Protein AF-0000000080392780 (afdb_homodimer)

Sequence (544 aa):
MRAQSQSKMAVPMITRRLRTIKLSVHTLQISYSAATSAPMARTRTRLEVSKARKGTLALIGCGKMGFAMGINFLKAGYPLMVYDKYNNENTRRLEAEGASIVKDIRILGSQAQIIVTMLPNDEVLEIVSQDIVPTLSPGALHISCSTVAPSTSRALASVHAAKAVGYVGAPVFARPEGVEEKQAFFVMGGTDVRAMKAAKPVLLATGSDVFEFSRRDAGAGNVVKLCGNFLIASAIESIGEALALAENQGLNRVKVMSMLSDTIFDCLIYKGMRAQSQSKMAVPMITRRLRTIKLSVHTLQISYSAATSAPMARTRTRLEVSKARKGTLALIGCGKMGFAMGINFLKAGYPLMVYDKYNNENTRRLEAEGASIVKDIRILGSQAQIIVTMLPNDEVLEIVSQDIVPTLSPGALHISCSTVAPSTSRALASVHAAKAVGYVGAPVFARPEGVEEKQAFFVMGGTDVRAMKAAKPVLLATGSDVFEFSRRDAGAGNVVKLCGNFLIASAIESIGEALALAENQGLNRVKVMSMLSDTIFDCLIYKG

Organism: NCBI:txid72520

Secondary structure (DSSP, 8-state):
---------S--GGGTT------------------------------------PPPEEEE--SHHHHHHHHHHHHTT--EEEE-SS-HHHHHHHHHTT-EE-S-GGGHHHH-SEEEE--SSHHHHHHHHHHHGGGPPTT-EEEE-S---HHHHHHHHHHHHTTT-EEEE--EE--HHHHHTT-EEEEEEES-HHHHHHHHHHHHTTEEEEEEEESS-TTHHHHHHHHHHHHHHHHHHHHHHHHHHHHHTT--HHHHHHHHHHTTT-SHHHH-/---------S--GGGS-------------------------------------PPPEEEE--SHHHHHHHHHHHHTT--EEEE-SS-HHHHHHHHHHT-EE-S-GGGHHHH-SEEEE--SSHHHHHHHHHHHGGGPPTT-EEEE-S---HHHHHHHHHHHHTTT-EEEE--EE--HHHHHTT-EEEEEEES-HHHHHHHHHHHHTTEEEEEEEESS-TTHHHHHHHHHHHHHHHHHHHHHHHHHHHHHTT--HHHHHHHHHTTTT-SHHHH-

Structure (mmCIF, N/CA/C/O backbone):
data_AF-0000000080392780-model_v1
#
loop_
_entity.id
_entity.type
_entity.pdbx_description
1 polymer '3-hydroxyisobutyrate dehydrogenase'
#
loop_
_atom_site.group_PDB
_atom_site.id
_atom_site.type_symbol
_atom_site.label_atom_id
_atom_site.label_alt_id
_atom_site.label_comp_id
_atom_site.label_asym_id
_atom_site.label_entity_id
_atom_site.label_seq_id
_atom_site.pdbx_PDB_ins_code
_atom_site.Cartn_x
_atom_site.Cartn_y
_atom_site.Cartn_z
_atom_site.occupancy
_atom_site.B_iso_or_equiv
_atom_site.auth_seq_id
_atom_site.auth_comp_id
_atom_site.auth_asym_id
_atom_site.auth_atom_id
_atom_site.pdbx_PDB_model_num
ATOM 1 N N . MET A 1 1 ? 7.469 46.156 -27.438 1 21.66 1 MET A N 1
ATOM 2 C CA . MET A 1 1 ? 6.156 45.75 -26.938 1 21.66 1 MET A CA 1
ATOM 3 C C . MET A 1 1 ? 6.207 44.375 -26.328 1 21.66 1 MET A C 1
ATOM 5 O O . MET A 1 1 ? 7.094 43.562 -26.656 1 21.66 1 MET A O 1
ATOM 9 N N . ARG A 1 2 ? 4.965 43.812 -25.484 1 20.64 2 ARG A N 1
ATOM 10 C CA . ARG A 1 2 ? 4.445 43.219 -24.234 1 20.64 2 ARG A CA 1
ATOM 11 C C . ARG A 1 2 ? 4.266 41.719 -24.359 1 20.64 2 ARG A C 1
ATOM 13 O O . ARG A 1 2 ? 3.176 41.25 -24.672 1 20.64 2 ARG A O 1
ATOM 20 N N . ALA A 1 3 ? 5.02 40.938 -25.047 1 25.05 3 ALA A N 1
ATOM 21 C CA . ALA A 1 3 ? 4.547 39.594 -25.375 1 25.05 3 ALA A CA 1
ATOM 22 C C . ALA A 1 3 ? 4.438 38.719 -24.125 1 25.05 3 ALA A C 1
ATOM 24 O O . ALA A 1 3 ? 5.219 37.781 -23.938 1 25.05 3 ALA A O 1
ATOM 25 N N . GLN A 1 4 ? 4.148 39.344 -22.797 1 23.66 4 GLN A N 1
ATOM 26 C CA . GLN A 1 4 ? 4.371 38.688 -21.516 1 23.66 4 GLN A CA 1
ATOM 27 C C . GLN A 1 4 ? 3.375 37.562 -21.312 1 23.66 4 GLN A C 1
ATOM 29 O O . GLN A 1 4 ? 3.299 36.969 -20.219 1 23.66 4 GLN A O 1
ATOM 34 N N . SER A 1 5 ? 2.355 37.219 -22.281 1 23.55 5 SER A N 1
ATOM 35 C CA . SER A 1 5 ? 1.05 36.781 -21.781 1 23.55 5 SER A CA 1
ATOM 36 C C . SER A 1 5 ? 1.135 35.438 -21.078 1 23.55 5 SER A C 1
ATOM 38 O O . SER A 1 5 ? 0.646 35.281 -19.953 1 23.55 5 SER A O 1
ATOM 40 N N . GLN A 1 6 ? 1.027 34.125 -21.703 1 23.61 6 GLN A N 1
ATOM 41 C CA . GLN A 1 6 ? -0.083 33.188 -21.641 1 23.61 6 GLN A CA 1
ATOM 42 C C . GLN A 1 6 ? 0.228 32.031 -20.688 1 23.61 6 GLN A C 1
ATOM 44 O O . GLN A 1 6 ? 0.519 30.922 -21.125 1 23.61 6 GLN A O 1
ATOM 49 N N . SER A 1 7 ? 1.157 32.094 -19.625 1 24.34 7 SER A N 1
ATOM 50 C CA . SER A 1 7 ? 1.558 30.828 -19.062 1 24.34 7 SER A CA 1
ATOM 51 C C . SER A 1 7 ? 0.437 30.219 -18.219 1 24.34 7 SER A C 1
ATOM 53 O O . SER A 1 7 ? 0.574 30.078 -17 1 24.34 7 SER A O 1
ATOM 55 N N . LYS A 1 8 ? -1.017 30.453 -18.453 1 30.45 8 LYS A N 1
ATOM 56 C CA . LYS A 1 8 ? -2.072 30.078 -17.516 1 30.45 8 LYS A CA 1
ATOM 57 C C . LYS A 1 8 ? -2.256 28.562 -17.469 1 30.45 8 LYS A C 1
ATOM 59 O O . LYS A 1 8 ? -3.215 28.031 -18.031 1 30.45 8 LYS A O 1
ATOM 64 N N . MET A 1 9 ? -1.305 27.719 -17.75 1 22.44 9 MET A N 1
ATOM 65 C CA . MET A 1 9 ? -1.826 26.391 -18.062 1 22.44 9 MET A CA 1
ATOM 66 C C . MET A 1 9 ? -2.65 25.844 -16.891 1 22.44 9 MET A C 1
ATOM 68 O O . MET A 1 9 ? -2.564 26.359 -15.773 1 22.44 9 MET A O 1
ATOM 72 N N . ALA A 1 10 ? -2.795 24.328 -16.672 1 25.05 10 ALA A N 1
ATOM 73 C CA . ALA A 1 10 ? -3.684 23.172 -16.578 1 25.05 10 ALA A CA 1
ATOM 74 C C . ALA A 1 10 ? -3.92 22.781 -15.125 1 25.05 10 ALA A C 1
ATOM 76 O O . ALA A 1 10 ? -4.32 21.656 -14.844 1 25.05 10 ALA A O 1
ATOM 77 N N . VAL A 1 11 ? -3.701 23.609 -14.07 1 27.03 11 VAL A N 1
ATOM 78 C CA . VAL A 1 11 ? -3.68 22.922 -12.789 1 27.03 11 VAL A CA 1
ATOM 79 C C . VAL A 1 11 ? -5.105 22.609 -12.344 1 27.03 11 VAL A C 1
ATOM 81 O O . VAL A 1 11 ? -5.355 22.359 -11.164 1 27.03 11 VAL A O 1
ATOM 84 N N . PRO A 1 12 ? -6.223 22.812 -13.258 1 26.86 12 PRO A N 1
ATOM 85 C CA . PRO A 1 12 ? -7.504 23 -12.57 1 26.86 12 PRO A CA 1
ATOM 86 C C . PRO A 1 12 ? -7.973 21.75 -11.844 1 26.86 12 PRO A C 1
ATOM 88 O O . PRO A 1 12 ? -8.539 21.844 -10.75 1 26.86 12 PRO A O 1
ATOM 91 N N . MET A 1 13 ? -8.156 20.562 -12.562 1 25.91 13 MET A N 1
ATOM 92 C CA . MET A 1 13 ? -9.406 19.812 -12.484 1 25.91 13 MET A CA 1
ATOM 93 C C . MET A 1 13 ? -9.422 18.906 -11.266 1 25.91 13 MET A C 1
ATOM 95 O O . MET A 1 13 ? -10.391 18.188 -11.031 1 25.91 13 MET A O 1
ATOM 99 N N . ILE A 1 14 ? -8.344 18.594 -10.547 1 25.83 14 ILE A N 1
ATOM 100 C CA . ILE A 1 14 ? -8.352 17.359 -9.773 1 25.83 14 ILE A CA 1
ATOM 101 C C . ILE A 1 14 ? -9.172 17.562 -8.5 1 25.83 14 ILE A C 1
ATOM 103 O O . ILE A 1 14 ? -9.344 16.625 -7.715 1 25.83 14 ILE A O 1
ATOM 107 N N . THR A 1 15 ? -9.711 18.797 -8.195 1 27.28 15 THR A N 1
ATOM 108 C CA . THR A 1 15 ? -10.148 18.984 -6.816 1 27.28 15 THR A CA 1
ATOM 109 C C . THR A 1 15 ? -11.531 18.375 -6.602 1 27.28 15 THR A C 1
ATOM 111 O O . THR A 1 15 ? -12.039 18.359 -5.48 1 27.28 15 THR A O 1
ATOM 114 N N . ARG A 1 16 ? -12.367 18.109 -7.637 1 25.31 16 ARG A N 1
ATOM 115 C CA . ARG A 1 16 ? -13.773 18.047 -7.246 1 25.31 16 ARG A CA 1
ATOM 116 C C . ARG A 1 16 ? -14.078 16.781 -6.461 1 25.31 16 ARG A C 1
ATOM 118 O O . ARG A 1 16 ? -14.883 16.797 -5.523 1 25.31 16 ARG A O 1
ATOM 125 N N . ARG A 1 17 ? -13.898 15.531 -7.035 1 26.72 17 ARG A N 1
ATOM 126 C CA . ARG A 1 17 ? -14.828 14.445 -6.75 1 26.72 17 ARG A CA 1
ATOM 127 C C . ARG A 1 17 ? -14.492 13.758 -5.43 1 26.72 17 ARG A C 1
ATOM 129 O O . ARG A 1 17 ? -14.633 12.547 -5.297 1 26.72 17 ARG A O 1
ATOM 136 N N . LEU A 1 18 ? -13.508 14.242 -4.66 1 24.94 18 LEU A N 1
ATOM 137 C CA . LEU A 1 18 ? -13.211 13.281 -3.602 1 24.94 18 LEU A CA 1
ATOM 138 C C . LEU A 1 18 ? -14.312 13.273 -2.549 1 24.94 18 LEU A C 1
ATOM 140 O O . LEU A 1 18 ? -14.328 14.117 -1.652 1 24.94 18 LEU A O 1
ATOM 144 N N . ARG A 1 19 ? -15.641 13.047 -2.998 1 25.39 19 ARG A N 1
ATOM 145 C CA . ARG A 1 19 ? -16.703 12.938 -2.008 1 25.39 19 ARG A CA 1
ATOM 146 C C . ARG A 1 19 ? -16.375 11.867 -0.971 1 25.39 19 ARG A C 1
ATOM 148 O O . ARG A 1 19 ? -15.688 10.891 -1.273 1 25.39 19 ARG A O 1
ATOM 155 N N . THR A 1 20 ? -16.75 12.078 0.308 1 27.27 20 THR A N 1
ATOM 156 C CA . THR A 1 20 ? -16.625 11.469 1.629 1 27.27 20 THR A CA 1
ATOM 157 C C . THR A 1 20 ? -17.281 10.094 1.652 1 27.27 20 THR A C 1
ATOM 159 O O . THR A 1 20 ? -18.5 9.969 1.488 1 27.27 20 THR A O 1
ATOM 162 N N . ILE A 1 21 ? -16.734 9.008 1.111 1 22.47 21 ILE A N 1
ATOM 163 C CA . ILE A 1 21 ? -17.281 7.66 1.229 1 22.47 21 ILE A CA 1
ATOM 164 C C . ILE A 1 21 ? -17.359 7.258 2.701 1 22.47 21 ILE A C 1
ATOM 166 O O . ILE A 1 21 ? -16.344 7.223 3.393 1 22.47 21 ILE A O 1
ATOM 170 N N . LYS A 1 22 ? -18.578 7.387 3.346 1 26.33 22 LYS A N 1
ATOM 171 C CA . LYS A 1 22 ? -18.906 6.91 4.684 1 26.33 22 LYS A CA 1
ATOM 172 C C . LYS A 1 22 ? -18.812 5.387 4.766 1 26.33 22 LYS A C 1
ATOM 174 O O . LYS A 1 22 ? -19.609 4.676 4.152 1 26.33 22 LYS A O 1
ATOM 179 N N . LEU A 1 23 ? -17.609 4.715 4.938 1 23.02 23 LEU A N 1
ATOM 180 C CA . LEU A 1 23 ? -17.5 3.275 5.148 1 23.02 23 LEU A CA 1
ATOM 181 C C . LEU A 1 23 ? -18.016 2.891 6.531 1 23.02 23 LEU A C 1
ATOM 183 O O . LEU A 1 23 ? -17.5 3.361 7.547 1 23.02 23 LEU A O 1
ATOM 187 N N . SER A 1 24 ? -19.25 2.598 6.688 1 25.84 24 SER A N 1
ATOM 188 C CA . SER A 1 24 ? -19.875 2.059 7.891 1 25.84 24 SER A CA 1
ATOM 189 C C . SER A 1 24 ? -19.297 0.695 8.25 1 25.84 24 SER A C 1
ATOM 191 O O . SER A 1 24 ? -19.453 -0.272 7.504 1 25.84 24 SER A O 1
ATOM 193 N N . VAL A 1 25 ? -18.188 0.567 8.883 1 24.42 25 VAL A N 1
ATOM 194 C CA . VAL A 1 25 ? -17.578 -0.689 9.312 1 24.42 25 VAL A CA 1
ATOM 195 C C . VAL A 1 25 ? -18.375 -1.274 10.477 1 24.42 25 VAL A C 1
ATOM 197 O O . VAL A 1 25 ? -18.484 -0.654 11.539 1 24.42 25 VAL A O 1
ATOM 200 N N . HIS A 1 26 ? -19.406 -2.104 10.25 1 26.58 26 HIS A N 1
ATOM 201 C CA . HIS A 1 26 ? -20.109 -2.887 11.266 1 26.58 26 HIS A CA 1
ATOM 202 C C . HIS A 1 26 ? -19.172 -3.869 11.953 1 26.58 26 HIS A C 1
ATOM 204 O O . HIS A 1 26 ? -18.469 -4.637 11.281 1 26.58 26 HIS A O 1
ATOM 210 N N . THR A 1 27 ? -18.703 -3.65 13.141 1 26.12 27 THR A N 1
ATOM 211 C CA . THR A 1 27 ? -17.844 -4.414 14.047 1 26.12 27 THR A CA 1
ATOM 212 C C . THR A 1 27 ? -18.516 -5.727 14.445 1 26.12 27 THR A C 1
ATOM 214 O O . THR A 1 27 ? -19.594 -5.727 15.047 1 26.12 27 THR A O 1
ATOM 217 N N . LEU A 1 28 ? -18.422 -6.828 13.688 1 24.73 28 LEU A N 1
ATOM 218 C CA . LEU A 1 28 ? -18.891 -8.156 14.062 1 24.73 28 LEU A CA 1
ATOM 219 C C . LEU A 1 28 ? -18.156 -8.648 15.305 1 24.73 28 LEU A C 1
ATOM 221 O O . LEU A 1 28 ? -16.922 -8.68 15.336 1 24.73 28 LEU A O 1
ATOM 225 N N . GLN A 1 29 ? -18.734 -8.586 16.453 1 26.73 29 GLN A N 1
ATOM 226 C CA . GLN A 1 29 ? -18.312 -9.062 17.766 1 26.73 29 GLN A CA 1
ATOM 227 C C . GLN A 1 29 ? -18.203 -10.586 17.781 1 26.73 29 GLN A C 1
ATOM 229 O O . GLN A 1 29 ? -19.219 -11.281 17.688 1 26.73 29 GLN A O 1
ATOM 234 N N . ILE A 1 30 ? -17.172 -11.234 17.219 1 25.12 30 ILE A N 1
ATOM 235 C CA . ILE A 1 30 ? -17.016 -12.68 17.266 1 25.12 30 ILE A CA 1
ATOM 236 C C . ILE A 1 30 ? -16.625 -13.102 18.688 1 25.12 30 ILE A C 1
ATOM 238 O O . ILE A 1 30 ? -15.648 -12.594 19.25 1 25.12 30 ILE A O 1
ATOM 242 N N . SER A 1 31 ? -17.531 -13.625 19.469 1 28.08 31 SER A N 1
ATOM 243 C CA . SER A 1 31 ? -17.391 -14.18 20.812 1 28.08 31 SER A CA 1
ATOM 244 C C . SER A 1 31 ? -16.484 -15.406 20.812 1 28.08 31 SER A C 1
ATOM 246 O O . SER A 1 31 ? -16.766 -16.391 20.141 1 28.08 31 SER A O 1
ATOM 248 N N . TYR A 1 32 ? -15.188 -15.273 21.016 1 24.53 32 TYR A N 1
ATOM 249 C CA . TYR A 1 32 ? -14.219 -16.359 21.109 1 24.53 32 TYR A CA 1
ATOM 250 C C . TYR A 1 32 ? -14.398 -17.141 22.406 1 24.53 32 TYR A C 1
ATOM 252 O O . TYR A 1 32 ? -14.312 -16.562 23.5 1 24.53 32 TYR A O 1
ATOM 260 N N . SER A 1 33 ? -15.328 -18.062 22.453 1 28.53 33 SER A N 1
ATOM 261 C CA . SER A 1 33 ? -15.383 -18.953 23.609 1 28.53 33 SER A CA 1
ATOM 262 C C . SER A 1 33 ? -14.078 -19.719 23.781 1 28.53 33 SER A C 1
ATOM 264 O O . SER A 1 33 ? -13.578 -20.328 22.828 1 28.53 33 SER A O 1
ATOM 266 N N . ALA A 1 34 ? -13.312 -19.344 24.75 1 27.94 34 ALA A N 1
ATOM 267 C CA . ALA A 1 34 ? -12.039 -19.922 25.172 1 27.94 34 ALA A CA 1
ATOM 268 C C . ALA A 1 34 ? -12.211 -21.391 25.547 1 27.94 34 ALA A C 1
ATOM 270 O O . ALA A 1 34 ? -12.812 -21.719 26.578 1 27.94 34 ALA A O 1
ATOM 271 N N . ALA A 1 35 ? -12.539 -22.25 24.594 1 27.44 35 ALA A N 1
ATOM 272 C CA . ALA A 1 35 ? -12.539 -23.656 24.953 1 27.44 35 ALA A CA 1
ATOM 273 C C . ALA A 1 35 ? -11.18 -24.078 25.516 1 27.44 35 ALA A C 1
ATOM 275 O O . ALA A 1 35 ? -10.141 -23.812 24.906 1 27.44 35 ALA A O 1
ATOM 276 N N . THR A 1 36 ? -11.031 -24.281 26.781 1 30.83 36 THR A N 1
ATOM 277 C CA . THR A 1 36 ? -9.938 -24.766 27.625 1 30.83 36 THR A CA 1
ATOM 278 C C . THR A 1 36 ? -9.523 -26.172 27.188 1 30.83 36 THR A C 1
ATOM 280 O O . THR A 1 36 ? -10.227 -27.156 27.484 1 30.83 36 THR A O 1
ATOM 283 N N . SER A 1 37 ? -9.266 -26.438 25.906 1 31.23 37 SER A N 1
ATOM 284 C CA . SER A 1 37 ? -8.945 -27.828 25.656 1 31.23 37 SER A CA 1
ATOM 285 C C . SER A 1 37 ? -7.672 -28.25 26.391 1 31.23 37 SER A C 1
ATOM 287 O O . SER A 1 37 ? -6.742 -27.453 26.531 1 31.23 37 SER A O 1
ATOM 289 N N . ALA A 1 38 ? -7.82 -29.25 27.266 1 35.47 38 ALA A N 1
ATOM 290 C CA . ALA A 1 38 ? -6.836 -29.953 28.078 1 35.47 38 ALA A CA 1
ATOM 291 C C . ALA A 1 38 ? -5.641 -30.391 27.234 1 35.47 38 ALA A C 1
ATOM 293 O O . ALA A 1 38 ? -5.801 -30.75 26.062 1 35.47 38 ALA A O 1
ATOM 294 N N . PRO A 1 39 ? -4.402 -30 27.672 1 31.94 39 PRO A N 1
ATOM 295 C CA . PRO A 1 39 ? -3.182 -30.312 26.922 1 31.94 39 PRO A CA 1
ATOM 296 C C . PRO A 1 39 ? -3.027 -31.812 26.656 1 31.94 39 PRO A C 1
ATOM 298 O O . PRO A 1 39 ? -3.092 -32.625 27.594 1 31.94 39 PRO A O 1
ATOM 301 N N . MET A 1 40 ? -3.678 -32.344 25.625 1 31.48 40 MET A N 1
ATOM 302 C CA . MET A 1 40 ? -3.457 -33.75 25.312 1 31.48 40 MET A CA 1
ATOM 303 C C . MET A 1 40 ? -1.968 -34.062 25.281 1 31.48 40 MET A C 1
ATOM 305 O O . MET A 1 40 ? -1.17 -33.312 24.75 1 31.48 40 MET A O 1
ATOM 309 N N . ALA A 1 41 ? -1.484 -35.031 26.125 1 35.22 41 ALA A N 1
ATOM 310 C CA . ALA A 1 41 ? -0.146 -35.594 26.219 1 35.22 41 ALA A CA 1
ATOM 311 C C . ALA A 1 41 ? 0.399 -35.938 24.844 1 35.22 41 ALA A C 1
ATOM 313 O O . ALA A 1 41 ? -0.245 -36.656 24.062 1 35.22 41 ALA A O 1
ATOM 314 N N . ARG A 1 42 ? 1.217 -35.062 24.297 1 32.06 42 ARG A N 1
ATOM 315 C CA . ARG A 1 42 ? 1.83 -35.281 23 1 32.06 42 ARG A CA 1
ATOM 316 C C . ARG A 1 42 ? 2.674 -36.562 23.016 1 32.06 42 ARG A C 1
ATOM 318 O O . ARG A 1 42 ? 3.727 -36.594 23.656 1 32.06 42 ARG A O 1
ATOM 325 N N . THR A 1 43 ? 2.018 -37.688 23.297 1 31.48 43 THR A N 1
ATOM 326 C CA . THR A 1 43 ? 2.824 -38.875 22.969 1 31.48 43 THR A CA 1
ATOM 327 C C . THR A 1 43 ? 3.57 -38.688 21.656 1 31.48 43 THR A C 1
ATOM 329 O O . THR A 1 43 ? 2.949 -38.5 20.609 1 31.48 43 THR A O 1
ATOM 332 N N . ARG A 1 44 ? 4.773 -38.281 21.875 1 34.12 44 ARG A N 1
ATOM 333 C CA . ARG A 1 44 ? 5.672 -38.188 20.719 1 34.12 44 ARG A CA 1
ATOM 334 C C . ARG A 1 44 ? 5.723 -39.531 19.969 1 34.12 44 ARG A C 1
ATOM 336 O O . ARG A 1 44 ? 6.434 -40.438 20.391 1 34.12 44 ARG A O 1
ATOM 343 N N . THR A 1 45 ? 4.633 -40.125 19.75 1 30.83 45 THR A N 1
ATOM 344 C CA . THR A 1 45 ? 4.82 -41.219 18.797 1 30.83 45 THR A CA 1
ATOM 345 C C . THR A 1 45 ? 5.664 -40.75 17.609 1 30.83 45 THR A C 1
ATOM 347 O O . THR A 1 45 ? 5.32 -39.781 16.938 1 30.83 45 THR A O 1
ATOM 350 N N . ARG A 1 46 ? 6.949 -41 17.781 1 33.88 46 ARG A N 1
ATOM 351 C CA . ARG A 1 46 ? 7.734 -40.906 16.562 1 33.88 46 ARG A CA 1
ATOM 352 C C . ARG A 1 46 ? 7.031 -41.594 15.406 1 33.88 46 ARG A C 1
ATOM 354 O O . ARG A 1 46 ? 6.965 -42.844 15.367 1 33.88 46 ARG A O 1
ATOM 361 N N . LEU A 1 47 ? 5.844 -41.188 15.195 1 33.88 47 LEU A N 1
ATOM 362 C CA . LEU A 1 47 ? 5.371 -41.688 13.914 1 33.88 47 LEU A CA 1
ATOM 363 C C . LEU A 1 47 ? 6.48 -41.656 12.867 1 33.88 47 LEU A C 1
ATOM 365 O O . LEU A 1 47 ? 7.008 -40.562 12.562 1 33.88 47 LEU A O 1
ATOM 369 N N . GLU A 1 48 ? 7.324 -42.688 12.945 1 34.94 48 GLU A N 1
ATOM 370 C CA . GLU A 1 48 ? 8.055 -42.875 11.695 1 34.94 48 GLU A CA 1
ATOM 371 C C . GLU A 1 48 ? 7.195 -42.531 10.484 1 34.94 48 GLU A C 1
ATOM 373 O O . GLU A 1 48 ? 6.246 -43.25 10.156 1 34.94 48 GLU A O 1
ATOM 378 N N . VAL A 1 49 ? 6.68 -41.344 10.5 1 36.78 49 VAL A N 1
ATOM 379 C CA . VAL A 1 49 ? 6.02 -40.906 9.273 1 36.78 49 VAL A CA 1
ATOM 380 C C . VAL A 1 49 ? 6.758 -41.469 8.055 1 36.78 49 VAL A C 1
ATOM 382 O O . VAL A 1 49 ? 7.93 -41.156 7.844 1 36.78 49 VAL A O 1
ATOM 385 N N . SER A 1 50 ? 6.82 -42.844 7.789 1 34.59 50 SER A N 1
ATOM 386 C CA . SER A 1 50 ? 7.223 -43.281 6.453 1 34.59 50 SER A CA 1
ATOM 387 C C . SER A 1 50 ? 7.148 -42.125 5.457 1 34.59 50 SER A C 1
ATOM 389 O O . SER A 1 50 ? 6.09 -41.5 5.281 1 34.59 50 SER A O 1
ATOM 391 N N . LYS A 1 51 ? 7.992 -41.312 5.461 1 43.69 51 LYS A N 1
ATOM 392 C CA . LYS A 1 51 ? 8.094 -40.25 4.457 1 43.69 51 LYS A CA 1
ATOM 393 C C . LYS A 1 51 ? 7.594 -40.719 3.098 1 43.69 51 LYS A C 1
ATOM 395 O O . LYS A 1 51 ? 8.305 -41.469 2.395 1 43.69 51 LYS A O 1
ATOM 400 N N . ALA A 1 52 ? 6.406 -41.281 2.977 1 48.78 52 ALA A N 1
ATOM 401 C CA . ALA A 1 52 ? 5.832 -41.656 1.689 1 48.78 52 ALA A CA 1
ATOM 402 C C . ALA A 1 52 ? 6.551 -40.969 0.54 1 48.78 52 ALA A C 1
ATOM 404 O O . ALA A 1 52 ? 6.82 -39.75 0.609 1 48.78 52 ALA A O 1
ATOM 405 N N . ARG A 1 53 ? 7.297 -41.719 -0.247 1 58.94 53 ARG A N 1
ATOM 406 C CA . ARG A 1 53 ? 8.07 -41.25 -1.393 1 58.94 53 ARG A CA 1
ATOM 407 C C . ARG A 1 53 ? 7.25 -40.312 -2.25 1 58.94 53 ARG A C 1
ATOM 409 O O . ARG A 1 53 ? 6.129 -40.625 -2.65 1 58.94 53 ARG A O 1
ATOM 416 N N . LYS A 1 54 ? 7.656 -38.969 -2.162 1 76.38 54 LYS A N 1
ATOM 417 C CA . LYS A 1 54 ? 6.984 -38 -3.012 1 76.38 54 LYS A CA 1
ATOM 418 C C . LYS A 1 54 ? 7.082 -38.375 -4.484 1 76.38 54 LYS A C 1
ATOM 420 O O . LYS A 1 54 ? 8.047 -39.031 -4.898 1 76.38 54 LYS A O 1
ATOM 425 N N . GLY A 1 55 ? 6.043 -38.25 -5.191 1 87.31 55 GLY A N 1
ATOM 426 C CA . GLY A 1 55 ? 6.051 -38.5 -6.621 1 87.31 55 GLY A CA 1
ATOM 427 C C . GLY A 1 55 ? 7.047 -37.656 -7.379 1 87.31 55 GLY A C 1
ATOM 428 O O . GLY A 1 55 ? 7.508 -36.625 -6.867 1 87.31 55 GLY A O 1
ATOM 429 N N . THR A 1 56 ? 7.426 -38.156 -8.523 1 95.69 56 THR A N 1
ATOM 430 C CA . THR A 1 56 ? 8.328 -37.406 -9.383 1 95.69 56 THR A CA 1
ATOM 431 C C . THR A 1 56 ? 7.66 -36.125 -9.891 1 95.69 56 THR A C 1
ATOM 433 O O . THR A 1 56 ? 6.512 -36.156 -10.336 1 95.69 56 THR A O 1
ATOM 436 N N . LEU A 1 57 ? 8.391 -35 -9.719 1 98.06 57 LEU A N 1
ATOM 437 C CA . LEU A 1 57 ? 7.93 -33.688 -10.133 1 98.06 57 LEU A CA 1
ATOM 438 C C . LEU A 1 57 ? 8.719 -33.188 -11.336 1 98.06 57 LEU A C 1
ATOM 440 O O . LEU A 1 57 ? 9.945 -33.312 -11.367 1 98.06 57 LEU A O 1
ATOM 444 N N . ALA A 1 58 ? 8.031 -32.781 -12.352 1 98.25 58 ALA A N 1
ATOM 445 C CA . ALA A 1 58 ? 8.68 -32.125 -13.492 1 98.25 58 ALA A CA 1
ATOM 446 C C . ALA A 1 58 ? 8.438 -30.609 -13.461 1 98.25 58 ALA A C 1
ATOM 448 O O . ALA A 1 58 ? 7.297 -30.156 -13.336 1 98.25 58 ALA A O 1
ATOM 449 N N . LEU A 1 59 ? 9.5 -29.875 -13.547 1 98.5 59 LEU A N 1
ATOM 450 C CA . LEU A 1 59 ? 9.445 -28.422 -13.648 1 98.5 59 LEU A CA 1
ATOM 451 C C . LEU A 1 59 ? 9.797 -27.953 -15.062 1 98.5 59 LEU A C 1
ATOM 453 O O . LEU A 1 59 ? 10.898 -28.219 -15.547 1 98.5 59 LEU A O 1
ATOM 457 N N . ILE A 1 60 ? 8.797 -27.344 -15.641 1 98.12 60 ILE A N 1
ATOM 458 C CA . ILE A 1 60 ? 9.008 -26.812 -16.984 1 98.12 60 ILE A CA 1
ATOM 459 C C . ILE A 1 60 ? 9.07 -25.297 -16.938 1 98.12 60 ILE A C 1
ATOM 461 O O . ILE A 1 60 ? 8.078 -24.625 -16.625 1 98.12 60 ILE A O 1
ATOM 465 N N . GLY A 1 61 ? 10.148 -24.734 -17.344 1 98.06 61 GLY A N 1
ATOM 466 C CA . GLY A 1 61 ? 10.477 -23.344 -17.156 1 98.06 61 GLY A CA 1
ATOM 467 C C . GLY A 1 61 ? 11.43 -23.094 -16 1 98.06 61 GLY A C 1
ATOM 468 O O . GLY A 1 61 ? 11.055 -23.234 -14.828 1 98.06 61 GLY A O 1
ATOM 469 N N . CYS A 1 62 ? 12.672 -22.75 -16.375 1 98.19 62 CYS A N 1
ATOM 470 C CA . CYS A 1 62 ? 13.711 -22.609 -15.359 1 98.19 62 CYS A CA 1
ATOM 471 C C . CYS A 1 62 ? 14.352 -21.219 -15.43 1 98.19 62 CYS A C 1
ATOM 473 O O . CYS A 1 62 ? 15.57 -21.094 -15.367 1 98.19 62 CYS A O 1
ATOM 475 N N . GLY A 1 63 ? 13.469 -20.219 -15.672 1 97.44 63 GLY A N 1
ATOM 476 C CA . GLY A 1 63 ? 13.953 -18.859 -15.508 1 97.44 63 GLY A CA 1
ATOM 477 C C . GLY A 1 63 ? 14.289 -18.516 -14.062 1 97.44 63 GLY A C 1
ATOM 478 O O . GLY A 1 63 ? 14.586 -19.391 -13.266 1 97.44 63 GLY A O 1
ATOM 479 N N . LYS A 1 64 ? 14.242 -17.25 -13.719 1 96.81 64 LYS A N 1
ATOM 480 C CA . LYS A 1 64 ? 14.57 -16.828 -12.359 1 96.81 64 LYS A CA 1
ATOM 481 C C . LYS A 1 64 ? 13.602 -17.453 -11.352 1 96.81 64 LYS A C 1
ATOM 483 O O . LYS A 1 64 ? 14.031 -18.016 -10.336 1 96.81 64 LYS A O 1
ATOM 488 N N . MET A 1 65 ? 12.344 -17.359 -11.727 1 97.81 65 MET A N 1
ATOM 489 C CA . MET A 1 65 ? 11.312 -17.906 -10.844 1 97.81 65 MET A CA 1
ATOM 490 C C . MET A 1 65 ? 11.398 -19.438 -10.789 1 97.81 65 MET A C 1
ATOM 492 O O . MET A 1 65 ? 11.406 -20.016 -9.703 1 97.81 65 MET A O 1
ATOM 496 N N . GLY A 1 66 ? 11.477 -20.062 -11.984 1 98.31 66 GLY A N 1
ATOM 497 C CA . GLY A 1 66 ? 11.547 -21.516 -12.039 1 98.31 66 GLY A CA 1
ATOM 498 C C . GLY A 1 66 ? 12.766 -22.078 -11.336 1 98.31 66 GLY A C 1
ATOM 499 O O . GLY A 1 66 ? 12.688 -23.125 -10.688 1 98.31 66 GLY A O 1
ATOM 500 N N . PHE A 1 67 ? 13.867 -21.375 -11.477 1 98.31 67 PHE A N 1
ATOM 501 C CA . PHE A 1 67 ? 15.094 -21.812 -10.82 1 98.31 67 PHE A CA 1
ATOM 502 C C . PHE A 1 67 ? 14.922 -21.828 -9.305 1 98.31 67 PHE A C 1
ATOM 504 O O . PHE A 1 67 ? 15.25 -22.828 -8.656 1 98.31 67 PHE A O 1
ATOM 511 N N . ALA A 1 68 ? 14.375 -20.734 -8.727 1 98.62 68 ALA A N 1
ATOM 512 C CA . ALA A 1 68 ? 14.141 -20.641 -7.289 1 98.62 68 ALA A CA 1
ATOM 513 C C . ALA A 1 68 ? 13.188 -21.734 -6.812 1 98.62 68 ALA A C 1
ATOM 515 O O . ALA A 1 68 ? 13.414 -22.359 -5.77 1 98.62 68 ALA A O 1
ATOM 516 N N . MET A 1 69 ? 12.211 -22.031 -7.621 1 98.69 69 MET A N 1
ATOM 517 C CA . MET A 1 69 ? 11.273 -23.109 -7.297 1 98.69 69 MET A CA 1
ATOM 518 C C . MET A 1 69 ? 11.969 -24.469 -7.285 1 98.69 69 MET A C 1
ATOM 520 O O . MET A 1 69 ? 11.766 -25.266 -6.367 1 98.69 69 MET A O 1
ATOM 524 N N . GLY A 1 70 ? 12.766 -24.703 -8.297 1 98.56 70 GLY A N 1
ATOM 525 C CA . GLY A 1 70 ? 13.477 -25.969 -8.414 1 98.56 70 GLY A CA 1
ATOM 526 C C . GLY A 1 70 ? 14.344 -26.281 -7.207 1 98.56 70 GLY A C 1
ATOM 527 O O . GLY A 1 70 ? 14.328 -27.406 -6.695 1 98.56 70 GLY A O 1
ATOM 528 N N . ILE A 1 71 ? 15.055 -25.25 -6.762 1 98.5 71 ILE A N 1
ATOM 529 C CA . ILE A 1 71 ? 15.906 -25.391 -5.59 1 98.5 71 ILE A CA 1
ATOM 530 C C . ILE A 1 71 ? 15.07 -25.812 -4.391 1 98.5 71 ILE A C 1
ATOM 532 O O . ILE A 1 71 ? 15.43 -26.75 -3.668 1 98.5 71 ILE A O 1
ATOM 536 N N . ASN A 1 72 ? 13.938 -25.188 -4.23 1 98.69 72 ASN A N 1
ATOM 537 C CA . ASN A 1 72 ? 13.078 -25.469 -3.084 1 98.69 72 ASN A CA 1
ATOM 538 C C . ASN A 1 72 ? 12.414 -26.844 -3.207 1 98.69 72 ASN A C 1
ATOM 540 O O . ASN A 1 72 ? 12.195 -27.516 -2.201 1 98.69 72 ASN A O 1
ATOM 544 N N . PHE A 1 73 ? 12.094 -27.266 -4.438 1 98.5 73 PHE A N 1
ATOM 545 C CA . PHE A 1 73 ? 11.547 -28.609 -4.633 1 98.5 73 PHE A CA 1
ATOM 546 C C . PHE A 1 73 ? 12.555 -29.672 -4.23 1 98.5 73 PHE A C 1
ATOM 548 O O . PHE A 1 73 ? 12.203 -30.641 -3.564 1 98.5 73 PHE A O 1
ATOM 555 N N . LEU A 1 74 ? 13.789 -29.469 -4.598 1 98.31 74 LEU A N 1
ATOM 556 C CA . LEU A 1 74 ? 14.852 -30.391 -4.223 1 98.31 74 LEU A CA 1
ATOM 557 C C . LEU A 1 74 ? 15.016 -30.453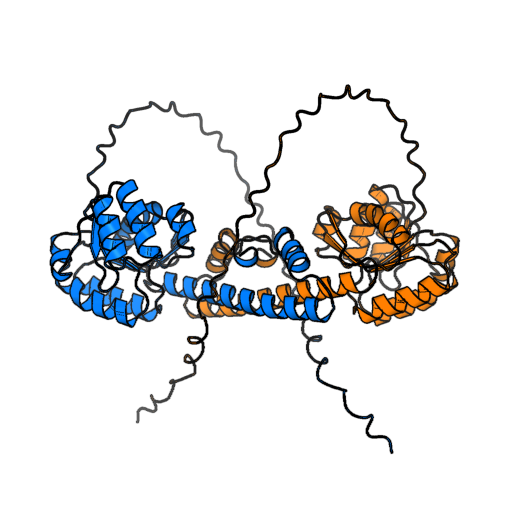 -2.709 1 98.31 74 LEU A C 1
ATOM 559 O O . LEU A 1 74 ? 15.078 -31.531 -2.127 1 98.31 74 LEU A O 1
ATOM 563 N N . LYS A 1 75 ? 15.008 -29.281 -2.107 1 97.88 75 LYS A N 1
ATOM 564 C CA . LYS A 1 75 ? 15.141 -29.219 -0.655 1 97.88 75 LYS A CA 1
ATOM 565 C C . LYS A 1 75 ? 13.977 -29.922 0.038 1 97.88 75 LYS A C 1
ATOM 567 O O . LYS A 1 75 ? 14.141 -30.484 1.116 1 97.88 75 LYS A O 1
ATOM 572 N N . ALA A 1 76 ? 12.836 -29.875 -0.6 1 97.81 76 ALA A N 1
ATOM 573 C CA . ALA A 1 76 ? 11.641 -30.469 -0.025 1 97.81 76 ALA A CA 1
ATOM 574 C C . ALA A 1 76 ? 11.617 -31.984 -0.252 1 97.81 76 ALA A C 1
ATOM 576 O O . ALA A 1 76 ? 10.711 -32.688 0.22 1 97.81 76 ALA A O 1
ATOM 577 N N . GLY A 1 77 ? 12.547 -32.5 -1.066 1 97.44 77 GLY A N 1
ATOM 578 C CA . GLY A 1 77 ? 12.711 -33.938 -1.195 1 97.44 77 GLY A CA 1
ATOM 579 C C . GLY A 1 77 ? 12.047 -34.5 -2.432 1 97.44 77 GLY A C 1
ATOM 580 O O . GLY A 1 77 ? 11.891 -35.719 -2.555 1 97.44 77 GLY A O 1
ATOM 581 N N . TYR A 1 78 ? 11.656 -33.719 -3.383 1 97.81 78 TYR A N 1
ATOM 582 C CA . TYR A 1 78 ? 11.047 -34.219 -4.609 1 97.81 78 TYR A CA 1
ATOM 583 C C . TYR A 1 78 ? 12.109 -34.75 -5.57 1 97.81 78 TYR A C 1
ATOM 585 O O . TYR A 1 78 ? 13.109 -34.062 -5.824 1 97.81 78 TYR A O 1
ATOM 593 N N . PRO A 1 79 ? 11.891 -35.969 -6.035 1 97.94 79 PRO A N 1
ATOM 594 C CA . PRO A 1 79 ? 12.609 -36.281 -7.273 1 97.94 79 PRO A CA 1
ATOM 595 C C . PRO A 1 79 ? 12.227 -35.344 -8.414 1 97.94 79 PRO A C 1
ATOM 597 O O . PRO A 1 79 ? 11.062 -35.281 -8.82 1 97.94 79 PRO A O 1
ATOM 600 N N . LEU A 1 80 ? 13.234 -34.562 -8.922 1 98.12 80 LEU A N 1
ATOM 601 C CA . LEU A 1 80 ? 12.898 -33.438 -9.773 1 98.12 80 LEU A CA 1
ATOM 602 C C . LEU A 1 80 ? 13.477 -33.625 -11.172 1 98.12 80 LEU A C 1
ATOM 604 O O . LEU A 1 80 ? 14.672 -33.875 -11.328 1 98.12 80 LEU A O 1
ATOM 608 N N . MET A 1 81 ? 12.586 -33.531 -12.125 1 98 81 MET A N 1
ATOM 609 C CA . MET A 1 81 ? 12.969 -33.375 -13.523 1 98 81 MET A CA 1
ATOM 610 C C . MET A 1 81 ? 12.781 -31.938 -14 1 98 81 MET A C 1
ATOM 612 O O . MET A 1 81 ? 11.805 -31.281 -13.633 1 98 81 MET A O 1
ATOM 616 N N . VAL A 1 82 ? 13.766 -31.484 -14.859 1 98.12 82 VAL A N 1
ATOM 617 C CA . VAL A 1 82 ? 13.648 -30.094 -15.273 1 98.12 82 VAL A CA 1
ATOM 618 C C . VAL A 1 82 ? 13.805 -29.984 -16.797 1 98.12 82 VAL A C 1
ATOM 620 O O . VAL A 1 82 ? 14.531 -30.781 -17.406 1 98.12 82 VAL A O 1
ATOM 623 N N . TYR A 1 83 ? 13.039 -29.031 -17.312 1 97.25 83 TYR A N 1
ATOM 624 C CA . TYR A 1 83 ? 13.117 -28.703 -18.734 1 97.25 83 TYR A CA 1
ATOM 625 C C . TYR A 1 83 ? 12.977 -27.203 -18.953 1 97.25 83 TYR A C 1
ATOM 627 O O . TYR A 1 83 ? 12.109 -26.562 -18.359 1 97.25 83 TYR A O 1
ATOM 635 N N . ASP A 1 84 ? 13.797 -26.703 -19.781 1 96.81 84 ASP A N 1
ATOM 636 C CA . ASP A 1 84 ? 13.695 -25.344 -20.312 1 96.81 84 ASP A CA 1
ATOM 637 C C . ASP A 1 84 ? 14.25 -25.266 -21.734 1 96.81 84 ASP A C 1
ATOM 639 O O . ASP A 1 84 ? 15.383 -25.672 -21.984 1 96.81 84 ASP A O 1
ATOM 643 N N . LYS A 1 85 ? 13.469 -24.734 -22.578 1 92.31 85 LYS A N 1
ATOM 644 C CA . LYS A 1 85 ? 13.859 -24.703 -23.984 1 92.31 85 LYS A CA 1
ATOM 645 C C . LYS A 1 85 ? 15.047 -23.781 -24.203 1 92.31 85 LYS A C 1
ATOM 647 O O . LYS A 1 85 ? 15.883 -24.031 -25.078 1 92.31 85 LYS A O 1
ATOM 652 N N . TYR A 1 86 ? 15.172 -22.75 -23.391 1 90.62 86 TYR A N 1
ATOM 653 C CA . TYR A 1 86 ? 16.141 -21.703 -23.719 1 90.62 86 TYR A CA 1
ATOM 654 C C . TYR A 1 86 ? 17.172 -21.562 -22.609 1 90.62 86 TYR A C 1
ATOM 656 O O . TYR A 1 86 ? 18.297 -21.141 -22.859 1 90.62 86 TYR A O 1
ATOM 664 N N . ASN A 1 87 ? 16.844 -21.906 -21.406 1 88.69 87 ASN A N 1
ATOM 665 C CA . ASN A 1 87 ? 17.719 -21.594 -20.281 1 88.69 87 ASN A CA 1
ATOM 666 C C . ASN A 1 87 ? 18.547 -22.812 -19.875 1 88.69 87 ASN A C 1
ATOM 668 O O . ASN A 1 87 ? 18.281 -23.438 -18.844 1 88.69 87 ASN A O 1
ATOM 672 N N . ASN A 1 88 ? 19.609 -23.062 -20.469 1 90.19 88 ASN A N 1
ATOM 673 C CA . ASN A 1 88 ? 20.484 -24.188 -20.203 1 90.19 88 ASN A CA 1
ATOM 674 C C . ASN A 1 88 ? 21.312 -23.984 -18.938 1 90.19 88 ASN A C 1
ATOM 676 O O . ASN A 1 88 ? 21.609 -24.938 -18.219 1 90.19 88 ASN A O 1
ATOM 680 N N . GLU A 1 89 ? 21.516 -22.75 -18.703 1 96.81 89 GLU A N 1
ATOM 681 C CA . GLU A 1 89 ? 22.328 -22.469 -17.531 1 96.81 89 GLU A CA 1
ATOM 682 C C . GLU A 1 89 ? 21.609 -22.859 -16.234 1 96.81 89 GLU A C 1
ATOM 684 O O . GLU A 1 89 ? 22.172 -23.594 -15.414 1 96.81 89 GLU A O 1
ATOM 689 N N . ASN A 1 90 ? 20.406 -22.469 -16.078 1 97.69 90 ASN A N 1
ATOM 690 C CA . ASN A 1 90 ? 19.656 -22.75 -14.859 1 97.69 90 ASN A CA 1
ATOM 691 C C . ASN A 1 90 ? 19.344 -24.234 -14.734 1 97.69 90 ASN A C 1
ATOM 693 O O . ASN A 1 90 ? 19.328 -24.781 -13.633 1 97.69 90 ASN A O 1
ATOM 697 N N . THR A 1 91 ? 19.109 -24.922 -15.875 1 97.62 91 THR A N 1
ATOM 698 C CA . THR A 1 91 ? 18.859 -26.359 -15.805 1 97.62 91 THR A CA 1
ATOM 699 C C . THR A 1 91 ? 20.109 -27.094 -15.344 1 97.62 91 THR A C 1
ATOM 701 O O . THR A 1 91 ? 20.031 -28.031 -14.547 1 97.62 91 THR A O 1
ATOM 704 N N . ARG A 1 92 ? 21.25 -26.641 -15.766 1 97.88 92 ARG A N 1
ATOM 705 C CA . ARG A 1 92 ? 22.516 -27.25 -15.352 1 97.88 92 ARG A CA 1
ATOM 706 C C . ARG A 1 92 ? 22.781 -27.016 -13.867 1 97.88 92 ARG A C 1
ATOM 708 O O . ARG A 1 92 ? 23.266 -27.906 -13.164 1 97.88 92 ARG A O 1
ATOM 715 N N . ARG A 1 93 ? 22.5 -25.844 -13.461 1 98.31 93 ARG A N 1
ATOM 716 C CA . ARG A 1 93 ? 22.672 -25.531 -12.047 1 98.31 93 ARG A CA 1
ATOM 717 C C . ARG A 1 93 ? 21.766 -26.406 -11.18 1 98.31 93 ARG A C 1
ATOM 719 O O . ARG A 1 93 ? 22.172 -26.875 -10.117 1 98.31 93 ARG A O 1
ATOM 726 N N . LEU A 1 94 ? 20.578 -26.641 -11.672 1 98.62 94 LEU A N 1
ATOM 727 C CA . LEU A 1 94 ? 19.656 -27.516 -10.938 1 98.62 94 LEU A CA 1
ATOM 728 C C . LEU A 1 94 ? 20.141 -28.969 -10.969 1 98.62 94 LEU A C 1
ATOM 730 O O . LEU A 1 94 ? 19.969 -29.688 -9.992 1 98.62 94 LEU A O 1
ATOM 734 N N . GLU A 1 95 ? 20.688 -29.344 -12.055 1 98.31 95 GLU A N 1
ATOM 735 C CA . GLU A 1 95 ? 21.25 -30.688 -12.141 1 98.31 95 GLU A CA 1
ATOM 736 C C . GLU A 1 95 ? 22.359 -30.875 -11.109 1 98.31 95 GLU A C 1
ATOM 738 O O . GLU A 1 95 ? 22.438 -31.922 -10.461 1 98.31 95 GLU A O 1
ATOM 743 N N . ALA A 1 96 ? 23.141 -29.844 -10.992 1 98.38 96 ALA A N 1
ATOM 744 C CA . ALA A 1 96 ? 24.219 -29.891 -10.023 1 98.38 96 ALA A CA 1
ATOM 745 C C . ALA A 1 96 ? 23.688 -30.031 -8.602 1 98.38 96 ALA A C 1
ATOM 747 O O . ALA A 1 96 ? 24.375 -30.547 -7.715 1 98.38 96 ALA A O 1
ATOM 748 N N . GLU A 1 97 ? 22.453 -29.625 -8.414 1 98.19 97 GLU A N 1
ATOM 749 C CA . GLU A 1 97 ? 21.828 -29.688 -7.09 1 98.19 97 GLU A CA 1
ATOM 750 C C . GLU A 1 97 ? 21.047 -30.984 -6.902 1 98.19 97 GLU A C 1
ATOM 752 O O . GLU A 1 97 ? 20.516 -31.25 -5.824 1 98.19 97 GLU A O 1
ATOM 757 N N . GLY A 1 98 ? 20.875 -31.766 -8.039 1 98.38 98 GLY A N 1
ATOM 758 C CA . GLY A 1 98 ? 20.281 -33.094 -7.855 1 98.38 98 GLY A CA 1
ATOM 759 C C . GLY A 1 98 ? 19.125 -33.344 -8.805 1 98.38 98 GLY A C 1
ATOM 760 O O . GLY A 1 98 ? 18.562 -34.438 -8.805 1 98.38 98 GLY A O 1
ATOM 761 N N . ALA A 1 99 ? 18.797 -32.438 -9.656 1 98.44 99 ALA A N 1
ATOM 762 C CA . ALA A 1 99 ? 17.719 -32.625 -10.617 1 98.44 99 ALA A CA 1
ATOM 763 C C . ALA A 1 99 ? 18.203 -33.406 -11.836 1 98.44 99 ALA A C 1
ATOM 765 O O . ALA A 1 99 ? 19.406 -33.594 -12.023 1 98.44 99 ALA A O 1
ATOM 766 N N . SER A 1 100 ? 17.25 -33.906 -12.539 1 97.5 100 SER A N 1
ATOM 767 C CA . SER A 1 100 ? 17.531 -34.531 -13.82 1 97.5 100 SER A CA 1
ATOM 768 C C . SER A 1 100 ? 17.047 -33.688 -14.984 1 97.5 100 SER A C 1
ATOM 770 O O . SER A 1 100 ? 15.875 -33.312 -15.023 1 97.5 100 SER A O 1
ATOM 772 N N . ILE A 1 101 ? 17.906 -33.438 -15.953 1 97.25 101 ILE A N 1
ATOM 773 C CA . ILE A 1 101 ? 17.531 -32.656 -17.125 1 97.25 101 ILE A CA 1
ATOM 774 C C . ILE A 1 101 ? 16.812 -33.531 -18.125 1 97.25 101 ILE A C 1
ATOM 776 O O . ILE A 1 101 ? 17.25 -34.656 -18.422 1 97.25 101 ILE A O 1
ATOM 780 N N . VAL A 1 102 ? 15.734 -33 -18.562 1 94.38 102 VAL A N 1
ATOM 781 C CA . VAL A 1 102 ? 14.992 -33.656 -19.609 1 94.38 102 VAL A CA 1
ATOM 782 C C . VAL A 1 102 ? 15.242 -32.969 -20.953 1 94.38 102 VAL A C 1
ATOM 784 O O . VAL A 1 102 ? 15.086 -31.75 -21.062 1 94.38 102 VAL A O 1
ATOM 787 N N . LYS A 1 103 ? 15.531 -33.781 -21.984 1 90.06 103 LYS A N 1
ATOM 788 C CA . LYS A 1 103 ? 15.844 -33.188 -23.297 1 90.06 103 LYS A CA 1
ATOM 789 C C . LYS A 1 103 ? 14.617 -33.188 -24.188 1 90.06 103 LYS A C 1
ATOM 791 O O . LYS A 1 103 ? 14.484 -32.312 -25.062 1 90.06 103 LYS A O 1
ATOM 796 N N . ASP A 1 104 ? 13.773 -34.219 -23.922 1 91.25 104 ASP A N 1
ATOM 797 C CA . ASP A 1 104 ? 12.523 -34.344 -24.672 1 91.25 104 ASP A CA 1
ATOM 798 C C . ASP A 1 104 ? 11.32 -34.312 -23.75 1 91.25 104 ASP A C 1
ATOM 800 O O . ASP A 1 104 ? 11.109 -35.281 -22.984 1 91.25 104 ASP A O 1
ATOM 804 N N . ILE A 1 105 ? 10.461 -33.344 -23.859 1 90.94 105 ILE A N 1
ATOM 805 C CA . ILE A 1 105 ? 9.359 -33.125 -22.938 1 90.94 105 ILE A CA 1
ATOM 806 C C . ILE A 1 105 ? 8.352 -34.25 -23.031 1 90.94 105 ILE A C 1
ATOM 808 O O . ILE A 1 105 ? 7.559 -34.469 -22.109 1 90.94 105 ILE A O 1
ATOM 812 N N . ARG A 1 106 ? 8.359 -34.969 -24.125 1 87.88 106 ARG A N 1
ATOM 813 C CA . ARG A 1 106 ? 7.363 -36.031 -24.391 1 87.88 106 ARG A CA 1
ATOM 814 C C . ARG A 1 106 ? 7.555 -37.188 -23.438 1 87.88 106 ARG A C 1
ATOM 816 O O . ARG A 1 106 ? 6.66 -38.031 -23.297 1 87.88 106 ARG A O 1
ATOM 823 N N . ILE A 1 107 ? 8.711 -37.219 -22.781 1 88.38 107 ILE A N 1
ATOM 824 C CA . ILE A 1 107 ? 8.969 -38.375 -21.906 1 88.38 107 ILE A CA 1
ATOM 825 C C . ILE A 1 107 ? 8.391 -38.094 -20.516 1 88.38 107 ILE A C 1
ATOM 827 O O . ILE A 1 107 ? 8.336 -39 -19.672 1 88.38 107 ILE A O 1
ATOM 831 N N . LEU A 1 108 ? 7.875 -36.906 -20.266 1 87.19 108 LEU A N 1
ATOM 832 C CA . LEU A 1 108 ? 7.449 -36.5 -18.922 1 87.19 108 LEU A CA 1
ATOM 833 C C . LEU A 1 108 ? 6.184 -37.25 -18.516 1 87.19 108 LEU A C 1
ATOM 835 O O . LEU A 1 108 ? 5.992 -37.531 -17.328 1 87.19 108 LEU A O 1
ATOM 839 N N . GLY A 1 109 ? 5.398 -37.531 -19.469 1 83.88 109 GLY A N 1
ATOM 840 C CA . GLY A 1 109 ? 4.148 -38.188 -19.156 1 83.88 109 GLY A CA 1
ATOM 841 C C . GLY A 1 109 ? 4.344 -39.562 -18.516 1 83.88 109 GLY A C 1
ATOM 842 O O . GLY A 1 109 ? 3.543 -39.969 -17.672 1 83.88 109 GLY A O 1
ATOM 843 N N . SER A 1 110 ? 5.43 -40.219 -18.812 1 85.12 110 SER A N 1
ATOM 844 C CA . SER A 1 110 ? 5.68 -41.531 -18.281 1 85.12 110 SER A CA 1
ATOM 845 C C . SER A 1 110 ? 6.574 -41.5 -17.047 1 85.12 110 SER A C 1
ATOM 847 O O . SER A 1 110 ? 6.723 -42.5 -16.344 1 85.12 110 SER A O 1
ATOM 849 N N . GLN A 1 111 ? 6.973 -40.312 -16.766 1 91.5 111 GLN A N 1
ATOM 850 C CA . GLN A 1 111 ? 8.023 -40.281 -15.742 1 91.5 111 GLN A CA 1
ATOM 851 C C . GLN A 1 111 ? 7.613 -39.406 -14.555 1 91.5 111 GLN A C 1
ATOM 853 O O . GLN A 1 111 ? 8.164 -39.562 -13.461 1 91.5 111 GLN A O 1
ATOM 858 N N . ALA A 1 112 ? 6.738 -38.531 -14.789 1 94.38 112 ALA A N 1
ATOM 859 C CA . ALA A 1 112 ? 6.379 -37.594 -13.719 1 94.38 112 ALA A CA 1
ATOM 860 C C . ALA A 1 112 ? 4.895 -37.688 -13.391 1 94.38 112 ALA A C 1
ATOM 862 O O . ALA A 1 112 ? 4.059 -37.812 -14.289 1 94.38 112 ALA A O 1
ATOM 863 N N . GLN A 1 113 ? 4.555 -37.562 -12.156 1 94.94 113 GLN A N 1
ATOM 864 C CA . GLN A 1 113 ? 3.174 -37.594 -11.695 1 94.94 113 GLN A CA 1
ATOM 865 C C . GLN A 1 113 ? 2.633 -36.156 -11.547 1 94.94 113 GLN A C 1
ATOM 867 O O . GLN A 1 113 ? 1.421 -35.938 -11.617 1 94.94 113 GLN A O 1
ATOM 872 N N . ILE A 1 114 ? 3.58 -35.25 -11.305 1 97.56 114 ILE A N 1
ATOM 873 C CA . ILE A 1 114 ? 3.232 -33.844 -11.133 1 97.56 114 ILE A CA 1
ATOM 874 C C . ILE A 1 114 ? 4.059 -33 -12.094 1 97.56 114 ILE A C 1
ATOM 876 O O . ILE A 1 114 ? 5.277 -33.156 -12.188 1 97.56 114 ILE A O 1
ATOM 880 N N . ILE A 1 115 ? 3.371 -32.125 -12.812 1 98.06 115 ILE A N 1
ATOM 881 C CA . ILE A 1 115 ? 4.027 -31.172 -13.688 1 98.06 115 ILE A CA 1
ATOM 882 C C . ILE A 1 115 ? 3.758 -29.75 -13.188 1 98.06 115 ILE A C 1
ATOM 884 O O . ILE A 1 115 ? 2.607 -29.391 -12.93 1 98.06 115 ILE A O 1
ATOM 888 N N . VAL A 1 116 ? 4.809 -29 -13 1 98.69 116 VAL A N 1
ATOM 889 C CA . VAL A 1 116 ? 4.703 -27.578 -12.688 1 98.69 116 VAL A CA 1
ATOM 890 C C . VAL A 1 116 ? 5.25 -26.75 -13.844 1 98.69 116 VAL A C 1
ATOM 892 O O . VAL A 1 116 ? 6.355 -27 -14.328 1 98.69 116 VAL A O 1
ATOM 895 N N . THR A 1 117 ? 4.434 -25.844 -14.289 1 98.62 117 THR A N 1
ATOM 896 C CA . THR A 1 117 ? 4.906 -24.969 -15.352 1 98.62 117 THR A CA 1
ATOM 897 C C . THR A 1 117 ? 5.039 -23.531 -14.844 1 98.62 117 THR A C 1
ATOM 899 O O . THR A 1 117 ? 4.176 -23.047 -14.109 1 98.62 117 THR A O 1
ATOM 902 N N . MET A 1 118 ? 6.113 -22.875 -15.125 1 98.56 118 MET A N 1
ATOM 903 C CA . MET A 1 118 ? 6.418 -21.469 -14.922 1 98.56 118 MET A CA 1
ATOM 904 C C . MET A 1 118 ? 6.992 -20.844 -16.188 1 98.56 118 MET A C 1
ATOM 906 O O . MET A 1 118 ? 8.211 -20.781 -16.359 1 98.56 118 MET A O 1
ATOM 910 N N . LEU A 1 119 ? 6.051 -20.344 -17.031 1 98.38 119 LEU A N 1
ATOM 911 C CA . LEU A 1 119 ? 6.391 -19.953 -18.391 1 98.38 119 LEU A CA 1
ATOM 912 C C . LEU A 1 119 ? 6.031 -18.5 -18.641 1 98.38 119 LEU A C 1
ATOM 914 O O . LEU A 1 119 ? 5.27 -17.906 -17.875 1 98.38 119 LEU A O 1
ATOM 918 N N . PRO A 1 120 ? 6.512 -17.891 -19.672 1 97 120 PRO A N 1
ATOM 919 C CA . PRO A 1 120 ? 6.477 -16.438 -19.812 1 97 120 PRO A CA 1
ATOM 920 C C . PRO A 1 120 ? 5.109 -15.906 -20.234 1 97 120 PRO A C 1
ATOM 922 O O . PRO A 1 120 ? 4.781 -14.742 -19.984 1 97 120 PRO A O 1
ATOM 925 N N . ASN A 1 121 ? 4.352 -16.734 -21.016 1 97.44 121 ASN A N 1
ATOM 926 C CA . ASN A 1 121 ? 3.09 -16.203 -21.531 1 97.44 121 ASN A CA 1
ATOM 927 C C . ASN A 1 121 ? 2.152 -17.328 -21.969 1 97.44 121 ASN A C 1
ATOM 929 O O . ASN A 1 121 ? 2.496 -18.5 -21.875 1 97.44 121 ASN A O 1
ATOM 933 N N . ASP A 1 122 ? 0.995 -16.922 -22.453 1 98.69 122 ASP A N 1
ATOM 934 C CA . ASP A 1 122 ? -0.063 -17.844 -22.875 1 98.69 122 ASP A CA 1
ATOM 935 C C . ASP A 1 122 ? 0.416 -18.75 -24 1 98.69 122 ASP A C 1
ATOM 937 O O . ASP A 1 122 ? 0.224 -19.969 -23.938 1 98.69 122 ASP A O 1
ATOM 941 N N . GLU A 1 123 ? 1.062 -18.188 -24.953 1 98.06 123 GLU A N 1
ATOM 942 C CA . GLU A 1 123 ? 1.473 -18.922 -26.141 1 98.06 123 GLU A CA 1
ATOM 943 C C . GLU A 1 123 ? 2.422 -20.062 -25.781 1 98.06 123 GLU A C 1
ATOM 945 O O . GLU A 1 123 ? 2.238 -21.188 -26.234 1 98.06 123 GLU A O 1
ATOM 950 N N . VAL A 1 124 ? 3.354 -19.797 -24.969 1 98 124 VAL A N 1
ATOM 951 C CA . VAL A 1 124 ? 4.348 -20.797 -24.594 1 98 124 VAL A CA 1
ATOM 952 C C . VAL A 1 124 ? 3.688 -21.891 -23.766 1 98 124 VAL A C 1
ATOM 954 O O . VAL A 1 124 ? 3.951 -23.078 -23.953 1 98 124 VAL A O 1
ATOM 957 N N . LEU A 1 125 ? 2.82 -21.516 -22.875 1 98.5 125 LEU A N 1
ATOM 958 C CA . LEU A 1 125 ? 2.123 -22.5 -22.047 1 98.5 125 LEU A CA 1
ATOM 959 C C . LEU A 1 125 ? 1.265 -23.422 -22.922 1 98.5 125 LEU A C 1
ATOM 961 O O . LEU A 1 125 ? 1.22 -24.625 -22.703 1 98.5 125 LEU A O 1
ATOM 965 N N . GLU A 1 126 ? 0.619 -22.844 -23.859 1 98.06 126 GLU A N 1
ATOM 966 C CA . GLU A 1 126 ? -0.231 -23.625 -24.75 1 98.06 126 GLU A CA 1
ATOM 967 C C . GLU A 1 126 ? 0.592 -24.609 -25.578 1 98.06 126 GLU A C 1
ATOM 969 O O . GLU A 1 126 ? 0.219 -25.781 -25.719 1 98.06 126 GLU A O 1
ATOM 974 N N . ILE A 1 127 ? 1.68 -24.172 -26.109 1 96.69 127 ILE A N 1
ATOM 975 C CA . ILE A 1 127 ? 2.551 -25.016 -26.922 1 96.69 127 ILE A CA 1
ATOM 976 C C . ILE A 1 127 ? 3.088 -26.172 -26.062 1 96.69 127 ILE A C 1
ATOM 978 O O . ILE A 1 127 ? 3.039 -27.328 -26.484 1 96.69 127 ILE A O 1
ATOM 982 N N . VAL A 1 128 ? 3.527 -25.844 -24.906 1 96.88 128 VAL A N 1
ATOM 983 C CA . VAL A 1 128 ? 4.066 -26.844 -24 1 96.88 128 VAL A CA 1
ATOM 984 C C . VAL A 1 128 ? 2.971 -27.844 -23.625 1 96.88 128 VAL A C 1
ATOM 986 O O . VAL A 1 128 ? 3.203 -29.047 -23.594 1 96.88 128 VAL A O 1
ATOM 989 N N . SER A 1 129 ? 1.84 -27.344 -23.344 1 96.81 129 SER A N 1
ATOM 990 C CA . SER A 1 129 ? 0.73 -28.219 -22.969 1 96.81 129 SER A CA 1
ATOM 991 C C . SER A 1 129 ? 0.347 -29.156 -24.094 1 96.81 129 SER A C 1
ATOM 993 O O . SER A 1 129 ? 0.04 -30.328 -23.859 1 96.81 129 SER A O 1
ATOM 995 N N . GLN A 1 130 ? 0.372 -28.672 -25.281 1 94.88 130 GLN A N 1
ATOM 996 C CA . GLN A 1 130 ? 0.079 -29.5 -26.453 1 94.88 130 GLN A CA 1
ATOM 997 C C . GLN A 1 130 ? 1.061 -30.672 -26.547 1 94.88 130 GLN A C 1
ATOM 999 O O . GLN A 1 130 ? 0.691 -31.766 -26.984 1 94.88 130 GLN A O 1
ATOM 1004 N N . ASP A 1 131 ? 2.209 -30.391 -26.109 1 93.94 131 ASP A N 1
ATOM 1005 C CA . ASP A 1 131 ? 3.252 -31.406 -26.203 1 93.94 131 ASP A CA 1
ATOM 1006 C C . ASP A 1 131 ? 3.141 -32.406 -25.062 1 93.94 131 ASP A C 1
ATOM 1008 O O . ASP A 1 131 ? 3.395 -33.594 -25.25 1 93.94 131 ASP A O 1
ATOM 1012 N N . ILE A 1 132 ? 2.713 -31.969 -23.906 1 94.62 132 ILE A N 1
ATOM 1013 C CA . ILE A 1 132 ? 2.875 -32.844 -22.75 1 94.62 132 ILE A CA 1
ATOM 1014 C C . ILE A 1 132 ? 1.553 -33.562 -22.438 1 94.62 132 ILE A C 1
ATOM 1016 O O . ILE A 1 132 ? 1.54 -34.656 -21.906 1 94.62 132 ILE A O 1
ATOM 1020 N N . VAL A 1 133 ? 0.431 -32.969 -22.766 1 95 133 VAL A N 1
ATOM 1021 C CA . VAL A 1 133 ? -0.861 -33.469 -22.312 1 95 133 VAL A CA 1
ATOM 1022 C C . VAL A 1 133 ? -1.092 -34.875 -22.891 1 95 133 VAL A C 1
ATOM 1024 O O . VAL A 1 133 ? -1.476 -35.781 -22.156 1 95 133 VAL A O 1
ATOM 1027 N N . PRO A 1 134 ? -0.73 -35.125 -24.172 1 93.88 134 PRO A N 1
ATOM 1028 C CA . PRO A 1 134 ? -0.954 -36.438 -24.734 1 93.88 134 PRO A CA 1
ATOM 1029 C C . PRO A 1 134 ? -0.11 -37.531 -24.047 1 93.88 134 PRO A C 1
ATOM 1031 O O . PRO A 1 134 ? -0.424 -38.719 -24.156 1 93.88 134 PRO A O 1
ATOM 1034 N N . THR A 1 135 ? 0.903 -37.125 -23.391 1 94.5 135 THR A N 1
ATOM 1035 C CA . THR A 1 135 ? 1.835 -38.094 -22.828 1 94.5 135 THR A CA 1
ATOM 1036 C C . THR A 1 135 ? 1.552 -38.344 -21.344 1 94.5 135 THR A C 1
ATOM 1038 O O . THR A 1 135 ? 2.104 -39.25 -20.75 1 94.5 135 THR A O 1
ATOM 1041 N N . LEU A 1 136 ? 0.677 -37.531 -20.75 1 94.5 136 LEU A N 1
ATOM 1042 C CA . LEU A 1 136 ? 0.399 -37.625 -19.328 1 94.5 136 LEU A CA 1
ATOM 1043 C C . LEU A 1 136 ? -0.492 -38.844 -19.031 1 94.5 136 LEU A C 1
ATOM 1045 O O . LEU A 1 136 ? -1.407 -39.156 -19.797 1 94.5 136 LEU A O 1
ATOM 1049 N N . SER A 1 137 ? -0.211 -39.469 -17.953 1 92.62 137 SER A N 1
ATOM 1050 C CA . SER A 1 137 ? -1.027 -40.594 -17.5 1 92.62 137 SER A CA 1
ATOM 1051 C C . SER A 1 137 ? -2.248 -40.125 -16.719 1 92.62 137 SER A C 1
ATOM 1053 O O . SER A 1 137 ? -2.18 -39.125 -16 1 92.62 137 SER A O 1
ATOM 1055 N N . PRO A 1 138 ? -3.328 -40.875 -16.891 1 94.69 138 PRO A N 1
ATOM 1056 C CA . PRO A 1 138 ? -4.465 -40.562 -16.016 1 94.69 138 PRO A CA 1
ATOM 1057 C C . PRO A 1 138 ? -4.078 -40.469 -14.547 1 94.69 138 PRO A C 1
ATOM 1059 O O . PRO A 1 138 ? -3.275 -41.281 -14.07 1 94.69 138 PRO A O 1
ATOM 1062 N N . GLY A 1 139 ? -4.582 -39.438 -13.93 1 94.88 139 GLY A N 1
ATOM 1063 C CA . GLY A 1 139 ? -4.281 -39.25 -12.516 1 94.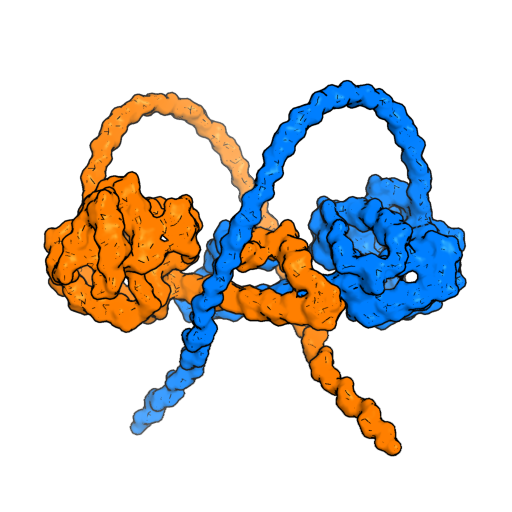88 139 GLY A CA 1
ATOM 1064 C C . GLY A 1 139 ? -3.141 -38.312 -12.273 1 94.88 139 GLY A C 1
ATOM 1065 O O . GLY A 1 139 ? -2.932 -37.844 -11.141 1 94.88 139 GLY A O 1
ATOM 1066 N N . ALA A 1 140 ? -2.402 -37.906 -13.336 1 96.62 140 ALA A N 1
ATOM 1067 C CA . ALA A 1 140 ? -1.337 -36.938 -13.195 1 96.62 140 ALA A CA 1
ATOM 1068 C C . ALA A 1 140 ? -1.906 -35.531 -12.891 1 96.62 140 ALA A C 1
ATOM 1070 O O . ALA A 1 140 ? -3.117 -35.344 -12.977 1 96.62 140 ALA A O 1
ATOM 1071 N N . LEU A 1 141 ? -1.022 -34.688 -12.43 1 97.88 141 LEU A N 1
ATOM 1072 C CA . LEU A 1 141 ? -1.418 -33.344 -12.023 1 97.88 141 LEU A CA 1
ATOM 1073 C C . LEU A 1 141 ? -0.542 -32.281 -12.703 1 97.88 141 LEU A C 1
ATOM 1075 O O . LEU A 1 141 ? 0.687 -32.375 -12.648 1 97.88 141 LEU A O 1
ATOM 1079 N N . HIS A 1 142 ? -1.22 -31.391 -13.406 1 98.5 142 HIS A N 1
ATOM 1080 C CA . HIS A 1 142 ? -0.551 -30.219 -13.969 1 98.5 142 HIS A CA 1
ATOM 1081 C C . HIS A 1 142 ? -0.865 -28.953 -13.156 1 98.5 142 HIS A C 1
ATOM 1083 O O . HIS A 1 142 ? -2.021 -28.531 -13.086 1 98.5 142 HIS A O 1
ATOM 1089 N N . ILE A 1 143 ? 0.124 -28.375 -12.516 1 98.88 143 ILE A N 1
ATOM 1090 C CA . ILE A 1 143 ? 0.031 -27.125 -11.789 1 98.88 143 ILE A CA 1
ATOM 1091 C C . ILE A 1 143 ? 0.638 -26 -12.633 1 98.88 143 ILE A C 1
ATOM 1093 O O . ILE A 1 143 ? 1.853 -25.953 -12.836 1 98.88 143 ILE A O 1
ATOM 1097 N N . SER A 1 144 ? -0.157 -25.109 -13.062 1 98.94 144 SER A N 1
ATOM 1098 C CA . SER A 1 144 ? 0.319 -23.984 -13.867 1 98.94 144 SER A CA 1
ATOM 1099 C C . SER A 1 144 ? 0.498 -22.734 -13.016 1 98.94 144 SER A C 1
ATOM 1101 O O . SER A 1 144 ? -0.48 -22.156 -12.531 1 98.94 144 SER A O 1
ATOM 1103 N N . CYS A 1 145 ? 1.723 -22.266 -12.906 1 98.88 145 CYS A N 1
ATOM 1104 C CA . CYS A 1 145 ? 2.021 -21.125 -12.039 1 98.88 145 CYS A CA 1
ATOM 1105 C C . CYS A 1 145 ? 2.307 -19.875 -12.867 1 98.88 145 CYS A C 1
ATOM 1107 O O . CYS A 1 145 ? 2.625 -18.812 -12.32 1 98.88 145 CYS A O 1
ATOM 1109 N N . SER A 1 146 ? 2.174 -19.984 -14.141 1 98.38 146 SER A N 1
ATOM 1110 C CA . SER A 1 146 ? 2.467 -18.891 -15.078 1 98.38 146 SER A CA 1
ATOM 1111 C C . SER A 1 146 ? 1.424 -17.781 -14.984 1 98.38 146 SER A C 1
ATOM 1113 O O . SER A 1 146 ? 0.28 -18.031 -14.594 1 98.38 146 SER A O 1
ATOM 1115 N N . THR A 1 147 ? 1.88 -16.594 -15.32 1 97.31 147 THR A N 1
ATOM 1116 C CA . THR A 1 147 ? 0.938 -15.492 -15.461 1 97.31 147 THR A CA 1
ATOM 1117 C C . THR A 1 147 ? 0.284 -15.516 -16.844 1 97.31 147 THR A C 1
ATOM 1119 O O . THR A 1 147 ? 0.867 -15.039 -17.812 1 97.31 147 THR A O 1
ATOM 1122 N N . VAL A 1 148 ? -0.909 -16.094 -16.891 1 98.69 148 VAL A N 1
ATOM 1123 C CA . VAL A 1 148 ? -1.629 -16.25 -18.156 1 98.69 148 VAL A CA 1
ATOM 1124 C C . VAL A 1 148 ? -3.074 -15.781 -17.984 1 98.69 148 VAL A C 1
ATOM 1126 O O . VAL A 1 148 ? -3.525 -15.539 -16.859 1 98.69 148 VAL A O 1
ATOM 1129 N N . ALA A 1 149 ? -3.766 -15.648 -19.109 1 98.69 149 ALA A N 1
ATOM 1130 C CA . ALA A 1 149 ? -5.172 -15.25 -19.078 1 98.69 149 ALA A CA 1
ATOM 1131 C C . ALA A 1 149 ? -6.027 -16.312 -18.406 1 98.69 149 ALA A C 1
ATOM 1133 O O . ALA A 1 149 ? -5.777 -17.516 -18.562 1 98.69 149 ALA A O 1
ATOM 1134 N N . PRO A 1 150 ? -7.066 -15.867 -17.703 1 98.81 150 PRO A N 1
ATOM 1135 C CA . PRO A 1 150 ? -7.996 -16.844 -17.109 1 98.81 150 PRO A CA 1
ATOM 1136 C C . PRO A 1 150 ? -8.562 -17.812 -18.141 1 98.81 150 PRO A C 1
ATOM 1138 O O . PRO A 1 150 ? -8.734 -19 -17.844 1 98.81 150 PRO A O 1
ATOM 1141 N N . SER A 1 151 ? -8.758 -17.328 -19.312 1 98.81 151 SER A N 1
ATOM 1142 C CA . SER A 1 151 ? -9.328 -18.156 -20.375 1 98.81 151 SER A CA 1
ATOM 1143 C C . SER A 1 151 ? -8.383 -19.281 -20.766 1 98.81 151 SER A C 1
ATOM 1145 O O . SER A 1 151 ? -8.82 -20.375 -21.109 1 98.81 151 SER A O 1
ATOM 1147 N N . THR A 1 152 ? -7.129 -19.016 -20.734 1 98.81 152 THR A N 1
ATOM 1148 C CA . THR A 1 152 ? -6.137 -20.047 -21.031 1 98.81 152 THR A CA 1
ATOM 1149 C C . THR A 1 152 ? -6.195 -21.172 -20 1 98.81 152 THR A C 1
ATOM 1151 O O . THR A 1 152 ? -6.23 -22.344 -20.375 1 98.81 152 THR A O 1
ATOM 1154 N N . SER A 1 153 ? -6.25 -20.828 -18.75 1 98.81 153 SER A N 1
ATOM 1155 C CA . SER A 1 153 ? -6.34 -21.828 -17.688 1 98.81 153 SER A CA 1
ATOM 1156 C C . SER A 1 153 ? -7.629 -22.641 -17.797 1 98.81 153 SER A C 1
ATOM 1158 O O . SER A 1 153 ? -7.617 -23.859 -17.625 1 98.81 153 SER A O 1
ATOM 1160 N N . ARG A 1 154 ? -8.711 -21.984 -18.109 1 98.81 154 ARG A N 1
ATOM 1161 C CA . ARG A 1 154 ? -9.992 -22.656 -18.281 1 98.81 154 ARG A CA 1
ATOM 1162 C C . ARG A 1 154 ? -9.945 -23.656 -19.438 1 98.81 154 ARG A C 1
ATOM 1164 O O . ARG A 1 154 ? -10.406 -24.797 -19.297 1 98.81 154 ARG A O 1
ATOM 1171 N N . ALA A 1 155 ? -9.367 -23.234 -20.547 1 98.69 155 ALA A N 1
ATOM 1172 C CA . ALA A 1 155 ? -9.25 -24.109 -21.719 1 98.69 155 ALA A CA 1
ATOM 1173 C C . ALA A 1 155 ? -8.359 -25.312 -21.406 1 98.69 155 ALA A C 1
ATOM 1175 O O . ALA A 1 155 ? -8.695 -26.438 -21.766 1 98.69 155 ALA A O 1
ATOM 1176 N N . LEU A 1 156 ? -7.301 -25.078 -20.75 1 98.69 156 LEU A N 1
ATOM 1177 C CA . LEU A 1 156 ? -6.367 -26.156 -20.438 1 98.69 156 LEU A CA 1
ATOM 1178 C C . LEU A 1 156 ? -6.984 -27.125 -19.453 1 98.69 156 LEU A C 1
ATOM 1180 O O . LEU A 1 156 ? -6.746 -28.344 -19.531 1 98.69 156 LEU A O 1
ATOM 1184 N N . ALA A 1 157 ? -7.758 -26.609 -18.516 1 98.69 157 ALA A N 1
ATOM 1185 C CA . ALA A 1 157 ? -8.445 -27.5 -17.578 1 98.69 157 ALA A CA 1
ATOM 1186 C C . ALA A 1 157 ? -9.344 -28.484 -18.328 1 98.69 157 ALA A C 1
ATOM 1188 O O . ALA A 1 157 ? -9.359 -29.672 -18 1 98.69 157 ALA A O 1
ATOM 1189 N N . SER A 1 158 ? -10 -28 -19.312 1 98.19 158 SER A N 1
ATOM 1190 C CA . SER A 1 158 ? -10.898 -28.828 -20.109 1 98.19 158 SER A CA 1
ATOM 1191 C C . SER A 1 158 ? -10.117 -29.891 -20.875 1 98.19 158 SER A C 1
ATOM 1193 O O . SER A 1 158 ? -10.516 -31.062 -20.891 1 98.19 158 SER A O 1
ATOM 1195 N N . VAL A 1 159 ? -9.023 -29.5 -21.469 1 97.88 159 VAL A N 1
ATOM 1196 C CA . VAL A 1 159 ? -8.203 -30.406 -22.266 1 97.88 159 VAL A CA 1
ATOM 1197 C C . VAL A 1 159 ? -7.621 -31.5 -21.359 1 97.88 159 VAL A C 1
ATOM 1199 O O . VAL A 1 159 ? -7.574 -32.656 -21.75 1 97.88 159 VAL A O 1
ATOM 1202 N N . HIS A 1 160 ? -7.227 -31.172 -20.188 1 98.06 160 HIS A N 1
ATOM 1203 C CA . HIS A 1 160 ? -6.66 -32.125 -19.234 1 98.06 160 HIS A CA 1
ATOM 1204 C C . HIS A 1 160 ? -7.727 -33.094 -18.703 1 98.06 160 HIS A C 1
ATOM 1206 O O . HIS A 1 160 ? -7.473 -34.281 -18.578 1 98.06 160 HIS A O 1
ATOM 1212 N N . ALA A 1 161 ? -8.891 -32.5 -18.422 1 97.69 161 ALA A N 1
ATOM 1213 C CA . ALA A 1 161 ? -9.977 -33.312 -17.906 1 97.69 161 ALA A CA 1
ATOM 1214 C C . ALA A 1 161 ? -10.367 -34.406 -18.875 1 97.69 161 ALA A C 1
ATOM 1216 O O . ALA A 1 161 ? -10.688 -35.531 -18.469 1 97.69 161 ALA A O 1
ATOM 1217 N N . ALA A 1 162 ? -10.273 -34.094 -20.156 1 96.88 162 ALA A N 1
ATOM 1218 C CA . ALA A 1 162 ? -10.609 -35.062 -21.188 1 96.88 162 ALA A CA 1
ATOM 1219 C C . ALA A 1 162 ? -9.688 -36.281 -21.141 1 96.88 162 ALA A C 1
ATOM 1221 O O . ALA A 1 162 ? -10.031 -37.375 -21.625 1 96.88 162 ALA A O 1
ATOM 1222 N N . LYS A 1 163 ? -8.555 -36.156 -20.484 1 95.44 163 LYS A N 1
ATOM 1223 C CA 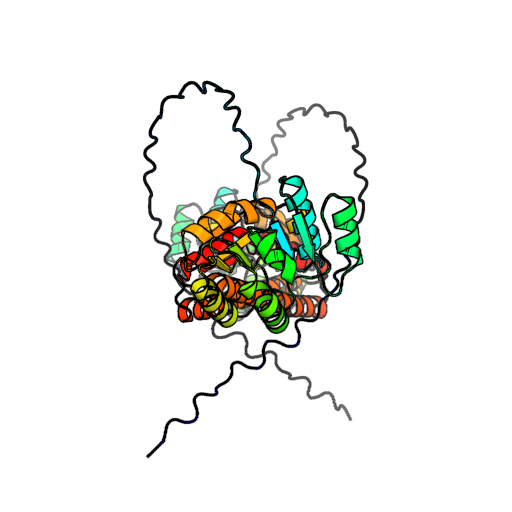. LYS A 1 163 ? -7.578 -37.25 -20.375 1 95.44 163 LYS A CA 1
ATOM 1224 C C . LYS A 1 163 ? -7.488 -37.75 -18.938 1 95.44 163 LYS A C 1
ATOM 1226 O O . LYS A 1 163 ? -6.555 -38.469 -18.594 1 95.44 163 LYS A O 1
ATOM 1231 N N . ALA A 1 164 ? -8.367 -37.281 -18.094 1 96.81 164 ALA A N 1
ATOM 1232 C CA . ALA A 1 164 ? -8.406 -37.625 -16.672 1 96.81 164 ALA A CA 1
ATOM 1233 C C . ALA A 1 164 ? -7.137 -37.156 -15.961 1 96.81 164 ALA A C 1
ATOM 1235 O O . ALA A 1 164 ? -6.609 -37.875 -15.102 1 96.81 164 ALA A O 1
ATOM 1236 N N . VAL A 1 165 ? -6.656 -36.094 -16.406 1 97.19 165 VAL A N 1
ATOM 1237 C CA . VAL A 1 165 ? -5.516 -35.438 -15.773 1 97.19 165 VAL A CA 1
ATOM 1238 C C . VAL A 1 165 ? -5.988 -34.188 -15.039 1 97.19 165 VAL A C 1
ATOM 1240 O O . VAL A 1 165 ? -6.812 -33.406 -15.555 1 97.19 165 VAL A O 1
ATOM 1243 N N . GLY A 1 166 ? -5.504 -34 -13.789 1 98 166 GLY A N 1
ATOM 1244 C CA . GLY A 1 166 ? -5.832 -32.781 -13.039 1 98 166 GLY A CA 1
ATOM 1245 C C . GLY A 1 166 ? -5.109 -31.562 -13.547 1 98 166 GLY A C 1
ATOM 1246 O O . GLY A 1 166 ? -3.943 -31.641 -13.945 1 98 166 GLY A O 1
ATOM 1247 N N . TYR A 1 167 ? -5.816 -30.422 -13.539 1 98.75 167 TYR A N 1
ATOM 1248 C CA . TYR A 1 167 ? -5.234 -29.109 -13.859 1 98.75 167 TYR A CA 1
ATOM 1249 C C . TYR A 1 167 ? -5.625 -28.078 -12.812 1 98.75 167 TYR A C 1
ATOM 1251 O O . TYR A 1 167 ? -6.797 -27.953 -12.461 1 98.75 167 TYR A O 1
ATOM 1259 N N . VAL A 1 168 ? -4.578 -27.359 -12.375 1 98.75 168 VAL A N 1
ATOM 1260 C CA . VAL A 1 168 ? -4.793 -26.281 -11.43 1 98.75 168 VAL A CA 1
ATOM 1261 C C . VAL A 1 168 ? -4.039 -25.031 -11.891 1 98.75 168 VAL A C 1
ATOM 1263 O O . VAL A 1 168 ? -2.859 -25.109 -12.242 1 98.75 168 VAL A O 1
ATOM 1266 N N . GLY A 1 169 ? -4.793 -23.922 -12.016 1 98.88 169 GLY A N 1
ATOM 1267 C CA . GLY A 1 169 ? -4.113 -22.641 -12.141 1 98.88 169 GLY A CA 1
ATOM 1268 C C . GLY A 1 169 ? -3.721 -22.047 -10.797 1 98.88 169 GLY A C 1
ATOM 1269 O O . GLY A 1 169 ? -4.566 -21.859 -9.922 1 98.88 169 GLY A O 1
ATOM 1270 N N . ALA A 1 170 ? -2.42 -21.719 -10.625 1 98.94 170 ALA A N 1
ATOM 1271 C CA . ALA A 1 170 ? -1.931 -21.203 -9.344 1 98.94 170 ALA A CA 1
ATOM 1272 C C . ALA A 1 170 ? -0.831 -20.172 -9.547 1 98.94 170 ALA A C 1
ATOM 1274 O O . ALA A 1 170 ? 0.292 -20.344 -9.062 1 98.94 170 ALA A O 1
ATOM 1275 N N . PRO A 1 171 ? -1.186 -19.094 -10.211 1 98.88 171 PRO A N 1
ATOM 1276 C CA . PRO A 1 171 ? -0.173 -18.047 -10.344 1 98.88 171 PRO A CA 1
ATOM 1277 C C . PRO A 1 171 ? 0.318 -17.531 -8.992 1 98.88 171 PRO A C 1
ATOM 1279 O O . PRO A 1 171 ? -0.245 -17.891 -7.949 1 98.88 171 PRO A O 1
ATOM 1282 N N . VAL A 1 172 ? 1.446 -16.719 -9.094 1 98.69 172 VAL A N 1
ATOM 1283 C CA . VAL A 1 172 ? 2.195 -16.469 -7.863 1 98.69 172 VAL A CA 1
ATOM 1284 C C . VAL A 1 172 ? 2.445 -14.961 -7.711 1 98.69 172 VAL A C 1
ATOM 1286 O O . VAL A 1 172 ? 2.689 -14.266 -8.695 1 98.69 172 VAL A O 1
ATOM 1289 N N . PHE A 1 173 ? 2.275 -14.484 -6.5 1 98.25 173 PHE A N 1
ATOM 1290 C CA . PHE A 1 173 ? 2.797 -13.18 -6.113 1 98.25 173 PHE A CA 1
ATOM 1291 C C . PHE A 1 173 ? 4.125 -13.32 -5.383 1 98.25 173 PHE A C 1
ATOM 1293 O O . PHE A 1 173 ? 4.164 -13.75 -4.227 1 98.25 173 PHE A O 1
ATOM 1300 N N . ALA A 1 174 ? 5.207 -12.969 -6.043 1 96.31 174 ALA A N 1
ATOM 1301 C CA . ALA A 1 174 ? 6.543 -13.016 -5.457 1 96.31 174 ALA A CA 1
ATOM 1302 C C . ALA A 1 174 ? 7.594 -12.523 -6.449 1 96.31 174 ALA A C 1
ATOM 1304 O O . ALA A 1 174 ? 7.387 -12.578 -7.66 1 96.31 174 ALA A O 1
ATOM 1305 N N . ARG A 1 175 ? 8.672 -12.055 -5.844 1 93.25 175 ARG A N 1
ATOM 1306 C CA . ARG A 1 175 ? 9.922 -11.953 -6.586 1 93.25 175 ARG A CA 1
ATOM 1307 C C . ARG A 1 175 ? 10.75 -13.227 -6.441 1 93.25 175 ARG A C 1
ATOM 1309 O O . ARG A 1 175 ? 10.484 -14.055 -5.562 1 93.25 175 ARG A O 1
ATOM 1316 N N . PRO A 1 176 ? 11.695 -13.477 -7.363 1 94.62 176 PRO A N 1
ATOM 1317 C CA . PRO A 1 176 ? 12.5 -14.695 -7.262 1 94.62 176 PRO A CA 1
ATOM 1318 C C . PRO A 1 176 ? 13.109 -14.883 -5.875 1 94.62 176 PRO A C 1
ATOM 1320 O O . PRO A 1 176 ? 13.102 -16 -5.34 1 94.62 176 PRO A O 1
ATOM 1323 N N . GLU A 1 177 ? 13.539 -13.812 -5.227 1 94.62 177 GLU A N 1
ATOM 1324 C CA . GLU A 1 177 ? 14.102 -13.891 -3.887 1 94.62 177 GLU A CA 1
ATOM 1325 C C . GLU A 1 177 ? 13.0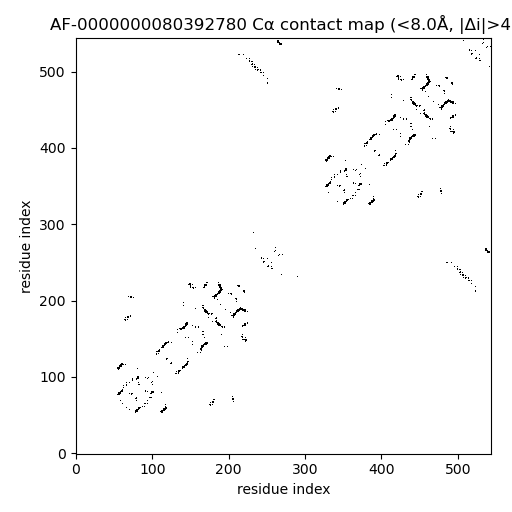62 -14.344 -2.871 1 94.62 177 GLU A C 1
ATOM 1327 O O . GLU A 1 177 ? 13.375 -15.094 -1.942 1 94.62 177 GLU A O 1
ATOM 1332 N N . GLY A 1 178 ? 11.836 -13.867 -3.07 1 94.88 178 GLY A N 1
ATOM 1333 C CA . GLY A 1 178 ? 10.75 -14.297 -2.213 1 94.88 178 GLY A CA 1
ATOM 1334 C C . GLY A 1 178 ? 10.453 -15.781 -2.328 1 94.88 178 GLY A C 1
ATOM 1335 O O . GLY A 1 178 ? 10.125 -16.438 -1.334 1 94.88 178 GLY A O 1
ATOM 1336 N N . VAL A 1 179 ? 10.57 -16.359 -3.512 1 95.94 179 VAL A N 1
ATOM 1337 C CA . VAL A 1 179 ?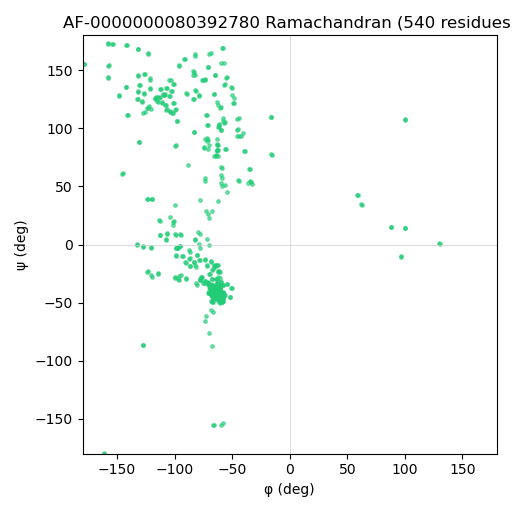 10.352 -17.781 -3.729 1 95.94 179 VAL A CA 1
ATOM 1338 C C . VAL A 1 179 ? 11.461 -18.578 -3.053 1 95.94 179 VAL A C 1
ATOM 1340 O O . VAL A 1 179 ? 11.195 -19.594 -2.391 1 95.94 179 VAL A O 1
ATOM 1343 N N . GLU A 1 180 ? 12.695 -18.094 -3.193 1 95.75 180 GLU A N 1
ATOM 1344 C CA . GLU A 1 180 ? 13.836 -18.75 -2.557 1 95.75 180 GLU A CA 1
ATOM 1345 C C . GLU A 1 180 ? 13.641 -18.844 -1.047 1 95.75 180 GLU A C 1
ATOM 1347 O O . GLU A 1 180 ? 13.977 -19.859 -0.436 1 95.75 180 GLU A O 1
ATOM 1352 N N . GLU A 1 181 ? 13.016 -17.828 -0.511 1 97.12 181 GLU A N 1
ATOM 1353 C CA . GLU A 1 181 ? 12.828 -17.75 0.935 1 97.12 181 GLU A CA 1
ATOM 1354 C C . GLU A 1 181 ? 11.461 -18.297 1.344 1 97.12 181 GLU A C 1
ATOM 1356 O O . GLU A 1 181 ? 11.047 -18.141 2.492 1 97.12 181 GLU A O 1
ATOM 1361 N N . LYS A 1 182 ? 10.797 -18.875 0.425 1 97.38 182 LYS A N 1
ATOM 1362 C CA . LYS A 1 182 ? 9.492 -19.484 0.64 1 97.38 182 LYS A CA 1
ATOM 1363 C C . LYS A 1 182 ? 8.484 -18.469 1.154 1 97.38 182 LYS A C 1
ATOM 1365 O O . LYS A 1 182 ? 7.723 -18.75 2.082 1 97.38 182 LYS A O 1
ATOM 1370 N N . GLN A 1 183 ? 8.516 -17.297 0.561 1 96.19 183 GLN A N 1
ATOM 1371 C CA . GLN A 1 183 ? 7.629 -16.219 0.967 1 96.19 183 GLN A CA 1
ATOM 1372 C C . GLN A 1 183 ? 6.621 -15.883 -0.131 1 96.19 183 GLN A C 1
ATOM 1374 O O . GLN A 1 183 ? 5.996 -14.82 -0.108 1 96.19 183 GLN A O 1
ATOM 1379 N N . ALA A 1 184 ? 6.426 -16.844 -1.023 1 97.75 184 ALA A N 1
ATOM 1380 C CA . ALA A 1 184 ? 5.516 -16.609 -2.143 1 97.75 184 ALA A CA 1
ATOM 1381 C C . ALA A 1 184 ? 4.07 -16.891 -1.738 1 97.75 184 ALA A C 1
ATOM 1383 O O . ALA A 1 184 ? 3.811 -17.719 -0.862 1 97.75 184 ALA A O 1
ATOM 1384 N N . PHE A 1 185 ? 3.148 -16.156 -2.369 1 98.62 185 PHE A N 1
ATOM 1385 C CA . PHE A 1 185 ? 1.719 -16.406 -2.223 1 98.62 185 PHE A CA 1
ATOM 1386 C C . PHE A 1 185 ? 1.127 -16.938 -3.52 1 98.62 185 PHE A C 1
ATOM 1388 O O . PHE A 1 185 ? 1.218 -16.297 -4.562 1 98.62 185 PHE A O 1
ATOM 1395 N N . PHE A 1 186 ? 0.539 -18.078 -3.422 1 98.88 186 PHE A N 1
ATOM 1396 C CA . PHE A 1 186 ? -0.115 -18.656 -4.598 1 98.88 186 PHE A CA 1
ATOM 1397 C C . PHE A 1 186 ? -1.623 -18.438 -4.531 1 98.88 186 PHE A C 1
ATOM 1399 O O . PHE A 1 186 ? -2.229 -18.578 -3.465 1 98.88 186 PHE A O 1
ATOM 1406 N N . VAL A 1 187 ? -2.18 -18.094 -5.652 1 98.94 187 VAL A N 1
ATOM 1407 C CA . VAL A 1 187 ? -3.629 -17.984 -5.777 1 98.94 187 VAL A CA 1
ATOM 1408 C C . VAL A 1 187 ? -4.152 -19.031 -6.75 1 98.94 187 VAL A C 1
ATOM 1410 O O . VAL A 1 187 ? -3.785 -19.047 -7.926 1 98.94 187 VAL A O 1
ATOM 1413 N N . MET A 1 188 ? -5.059 -19.812 -6.219 1 98.88 188 MET A N 1
ATOM 1414 C CA . MET A 1 188 ? -5.324 -21.078 -6.906 1 98.88 188 MET A CA 1
ATOM 1415 C C . MET A 1 188 ? -6.793 -21.172 -7.312 1 98.88 188 MET A C 1
ATOM 1417 O O . MET A 1 188 ? -7.68 -20.797 -6.547 1 98.88 188 MET A O 1
ATOM 1421 N N . GLY A 1 189 ? -7.008 -21.578 -8.516 1 98.88 189 GLY A N 1
ATOM 1422 C CA . GLY A 1 189 ? -8.297 -22.047 -9.008 1 98.88 189 GLY A CA 1
ATOM 1423 C C . GLY A 1 189 ? -8.227 -23.406 -9.648 1 98.88 189 GLY A C 1
ATOM 1424 O O . GLY A 1 189 ? -7.207 -23.781 -10.234 1 98.88 189 GLY A O 1
ATOM 1425 N N . GLY A 1 190 ? -9.25 -24.219 -9.547 1 98.62 190 GLY A N 1
ATOM 1426 C CA . GLY A 1 190 ? -9.352 -25.547 -10.125 1 98.62 190 GLY A CA 1
ATOM 1427 C C . GLY A 1 190 ? -10.781 -26.016 -10.297 1 98.62 190 GLY A C 1
ATOM 1428 O O . GLY A 1 190 ? -11.719 -25.281 -10 1 98.62 190 GLY A O 1
ATOM 1429 N N . THR A 1 191 ? -10.898 -27.141 -10.953 1 98.12 191 THR A N 1
ATOM 1430 C CA . THR A 1 191 ? -12.219 -27.75 -11.133 1 98.12 191 THR A CA 1
ATOM 1431 C C . THR A 1 191 ? -12.258 -29.141 -10.523 1 98.12 191 THR A C 1
ATOM 1433 O O . THR A 1 191 ? -13.297 -29.812 -10.562 1 98.12 191 THR A O 1
ATOM 1436 N N . ASP A 1 192 ? -11.172 -29.609 -9.992 1 97.25 192 ASP A N 1
ATOM 1437 C CA . ASP A 1 192 ? -11.023 -30.922 -9.359 1 97.25 192 ASP A CA 1
ATOM 1438 C C . ASP A 1 192 ? -10.43 -30.781 -7.957 1 97.25 192 ASP A C 1
ATOM 1440 O O . ASP A 1 192 ? -9.25 -30.484 -7.805 1 97.25 192 ASP A O 1
ATOM 1444 N N . VAL A 1 193 ? -11.227 -31.109 -6.977 1 97.31 193 VAL A N 1
ATOM 1445 C CA . VAL A 1 193 ? -10.852 -30.906 -5.582 1 97.31 193 VAL A CA 1
ATOM 1446 C C . VAL A 1 193 ? -9.648 -31.781 -5.234 1 97.31 193 VAL A C 1
ATOM 1448 O O . VAL A 1 193 ? -8.766 -31.359 -4.48 1 97.31 193 VAL A O 1
ATOM 1451 N N . ARG A 1 194 ? -9.672 -32.938 -5.754 1 97.19 194 ARG A N 1
ATOM 1452 C CA . ARG A 1 194 ? -8.555 -33.844 -5.496 1 97.19 194 ARG A CA 1
ATOM 1453 C C . ARG A 1 194 ? -7.246 -33.281 -6.035 1 97.19 194 ARG A C 1
ATOM 1455 O O . ARG A 1 194 ? -6.219 -33.312 -5.355 1 97.19 194 ARG A O 1
ATOM 1462 N N . ALA A 1 195 ? -7.301 -32.75 -7.254 1 98.19 195 ALA A N 1
ATOM 1463 C CA . ALA A 1 195 ? -6.133 -32.125 -7.863 1 98.19 195 ALA A CA 1
ATOM 1464 C C . ALA A 1 195 ? -5.668 -30.922 -7.051 1 98.19 195 ALA A C 1
ATOM 1466 O O . ALA A 1 195 ? -4.469 -30.734 -6.836 1 98.19 195 ALA A O 1
ATOM 1467 N N . MET A 1 196 ? -6.625 -30.172 -6.586 1 98.69 196 MET A N 1
ATOM 1468 C CA . MET A 1 196 ? -6.301 -28.969 -5.824 1 98.69 196 MET A CA 1
ATOM 1469 C C . MET A 1 196 ? -5.656 -29.328 -4.488 1 98.69 196 MET A C 1
ATOM 1471 O O . MET A 1 196 ? -4.695 -28.688 -4.062 1 98.69 196 MET A O 1
ATOM 1475 N N . LYS A 1 197 ? -6.152 -30.344 -3.84 1 98.38 197 LYS A N 1
ATOM 1476 C CA . LYS A 1 197 ? -5.578 -30.812 -2.584 1 98.38 197 LYS A CA 1
ATOM 1477 C C . LYS A 1 197 ? -4.156 -31.328 -2.791 1 98.38 197 LYS A C 1
ATOM 1479 O O . LYS A 1 197 ? -3.27 -31.062 -1.976 1 98.38 197 LYS A O 1
ATOM 1484 N N . ALA A 1 198 ? -3.973 -32.031 -3.887 1 97.88 198 ALA A N 1
ATOM 1485 C CA . ALA A 1 198 ? -2.656 -32.562 -4.195 1 97.88 198 ALA A CA 1
ATOM 1486 C C . ALA A 1 198 ? -1.666 -31.469 -4.547 1 97.88 198 ALA A C 1
ATOM 1488 O O . ALA A 1 198 ? -0.462 -31.609 -4.32 1 97.88 198 ALA A O 1
ATOM 1489 N N . ALA A 1 199 ? -2.146 -30.328 -5.043 1 98.69 199 ALA A N 1
ATOM 1490 C CA . ALA A 1 199 ? -1.296 -29.234 -5.484 1 98.69 199 ALA A CA 1
ATOM 1491 C C . ALA A 1 199 ? -0.753 -28.438 -4.289 1 98.69 199 ALA A C 1
ATOM 1493 O O . ALA A 1 199 ? 0.333 -27.859 -4.363 1 98.69 199 ALA A O 1
ATOM 1494 N N . LYS A 1 200 ? -1.471 -28.422 -3.232 1 98.56 200 LYS A N 1
ATOM 1495 C CA . LYS A 1 200 ? -1.193 -27.516 -2.113 1 98.56 200 LYS A CA 1
ATOM 1496 C C . LYS A 1 200 ? 0.181 -27.797 -1.513 1 98.56 200 LYS A C 1
ATOM 1498 O O . LYS A 1 200 ? 0.999 -26.891 -1.37 1 98.56 200 LYS A O 1
ATOM 1503 N N . PRO A 1 201 ? 0.536 -29.078 -1.18 1 98.19 201 PRO A N 1
ATOM 1504 C CA . PRO A 1 201 ? 1.858 -29.312 -0.595 1 98.19 201 PRO A CA 1
ATOM 1505 C C . PRO A 1 201 ? 2.996 -28.969 -1.557 1 98.19 201 PRO A C 1
ATOM 1507 O O . PRO A 1 201 ? 4.074 -28.562 -1.122 1 98.19 201 PRO A O 1
ATOM 1510 N N . VAL A 1 202 ? 2.758 -29.109 -2.838 1 98.56 202 VAL A N 1
ATOM 1511 C CA . VAL A 1 202 ? 3.77 -28.781 -3.836 1 98.56 202 VAL A CA 1
ATOM 1512 C C . VAL A 1 202 ? 4.02 -27.281 -3.838 1 98.56 202 VAL A C 1
ATOM 1514 O O . VAL A 1 202 ? 5.172 -26.828 -3.793 1 98.56 202 VAL A O 1
ATOM 1517 N N . LEU A 1 203 ? 2.975 -26.531 -3.789 1 98.75 203 LEU A N 1
ATOM 1518 C CA . LEU A 1 203 ? 3.076 -25.078 -3.805 1 98.75 203 LEU A CA 1
ATOM 1519 C C . LEU A 1 203 ? 3.688 -24.562 -2.506 1 98.75 203 LEU A C 1
ATOM 1521 O O . LEU A 1 203 ? 4.523 -23.656 -2.527 1 98.75 203 LEU A O 1
ATOM 1525 N N . LEU A 1 204 ? 3.355 -25.172 -1.414 1 98.44 204 LEU A N 1
ATOM 1526 C CA . LEU A 1 204 ? 3.844 -24.75 -0.105 1 98.44 204 LEU A CA 1
ATOM 1527 C C . LEU A 1 204 ? 5.324 -25.078 0.055 1 98.44 204 LEU A C 1
ATOM 1529 O O . LEU A 1 204 ? 5.992 -24.547 0.941 1 98.44 204 LEU A O 1
ATOM 1533 N N . ALA A 1 205 ? 5.824 -25.984 -0.78 1 97.81 205 ALA A N 1
ATOM 1534 C CA . ALA A 1 205 ? 7.262 -26.234 -0.787 1 97.81 205 ALA A CA 1
ATOM 1535 C C . ALA A 1 205 ? 8.039 -25 -1.238 1 97.81 205 ALA A C 1
ATOM 1537 O O . ALA A 1 205 ? 9.242 -24.891 -0.996 1 97.81 205 ALA A O 1
ATOM 1538 N N . THR A 1 206 ? 7.379 -24.016 -1.891 1 97.62 206 THR A N 1
ATOM 1539 C CA . THR A 1 206 ? 8.078 -22.859 -2.449 1 97.62 206 THR A CA 1
ATOM 1540 C C . THR A 1 206 ? 7.438 -21.562 -1.975 1 97.62 206 THR A C 1
ATOM 1542 O O . THR A 1 206 ? 7.871 -20.469 -2.359 1 97.62 206 THR A O 1
ATOM 1545 N N . GLY A 1 207 ? 6.387 -21.672 -1.185 1 98.12 207 GLY A N 1
ATOM 1546 C CA . GLY A 1 207 ? 5.664 -20.484 -0.785 1 98.12 207 GLY A CA 1
ATOM 1547 C C . GLY A 1 207 ? 5.18 -20.531 0.652 1 98.12 207 GLY A C 1
ATOM 1548 O O . GLY A 1 207 ? 5.277 -21.562 1.311 1 98.12 207 GLY A O 1
ATOM 1549 N N . SER A 1 208 ? 4.672 -19.359 1.072 1 97.69 208 SER A N 1
ATOM 1550 C CA . SER A 1 208 ? 4.227 -19.234 2.455 1 97.69 208 SER A CA 1
ATOM 1551 C C . SER A 1 208 ? 2.758 -19.609 2.605 1 97.69 208 SER A C 1
ATOM 1553 O O . SER A 1 208 ? 2.336 -20.078 3.664 1 97.69 208 SER A O 1
ATOM 1555 N N . ASP A 1 209 ? 1.973 -19.391 1.51 1 98.38 209 ASP A N 1
ATOM 1556 C CA . ASP A 1 209 ? 0.548 -19.688 1.605 1 98.38 209 ASP A CA 1
ATOM 1557 C C . ASP A 1 209 ? -0.057 -19.922 0.225 1 98.38 209 ASP A C 1
ATOM 1559 O O . ASP A 1 209 ? 0.512 -19.516 -0.789 1 98.38 209 ASP A O 1
ATOM 1563 N N . VAL A 1 210 ? -1.149 -20.703 0.213 1 98.75 210 VAL A N 1
ATOM 1564 C CA . VAL A 1 210 ? -1.963 -20.969 -0.968 1 98.75 210 VAL A CA 1
ATOM 1565 C C . VAL A 1 210 ? -3.41 -20.562 -0.703 1 98.75 210 VAL A C 1
ATOM 1567 O O . VAL A 1 210 ? -4.062 -21.094 0.193 1 98.75 210 VAL A O 1
ATOM 1570 N N . PHE A 1 211 ? -3.877 -19.609 -1.475 1 98.81 211 PHE A N 1
ATOM 1571 C CA . PHE A 1 211 ? -5.254 -19.141 -1.341 1 98.81 211 PHE A CA 1
ATOM 1572 C C . PHE A 1 211 ? -6.133 -19.75 -2.43 1 98.81 211 PHE A C 1
ATOM 1574 O O . PHE A 1 211 ? -5.875 -19.562 -3.621 1 98.81 211 PHE A O 1
ATOM 1581 N N . GLU A 1 212 ? -7.172 -20.453 -2.025 1 98.75 212 GLU A N 1
ATOM 1582 C CA . GLU A 1 212 ? -8.109 -21.047 -2.975 1 98.75 212 GLU A CA 1
ATOM 1583 C C . GLU A 1 212 ? -9.25 -20.078 -3.301 1 98.75 212 GLU A C 1
ATOM 1585 O O . GLU A 1 212 ? -9.938 -19.594 -2.402 1 98.75 212 GLU A O 1
ATOM 1590 N N . PHE A 1 213 ? -9.484 -19.906 -4.594 1 98.75 213 PHE A N 1
ATOM 1591 C CA . PHE A 1 213 ? -10.484 -18.906 -4.941 1 98.75 213 PHE A CA 1
ATOM 1592 C C . PHE A 1 213 ? -11.695 -19.562 -5.605 1 98.75 213 PHE A C 1
ATOM 1594 O O . PHE A 1 213 ? -12.781 -18.984 -5.641 1 98.75 213 PHE A O 1
ATOM 1601 N N . SER A 1 214 ? -11.438 -20.734 -6.215 1 98.62 214 SER A N 1
ATOM 1602 C CA . SER A 1 214 ? -12.578 -21.438 -6.797 1 98.62 214 SER A CA 1
ATOM 1603 C C . SER A 1 214 ? -12.289 -22.922 -6.957 1 98.62 214 SER A C 1
ATOM 1605 O O . SER A 1 214 ? -11.18 -23.312 -7.332 1 98.62 214 SER A O 1
ATOM 1607 N N . ARG A 1 215 ? -13.32 -23.703 -6.746 1 98.12 215 ARG A N 1
ATOM 1608 C CA . ARG A 1 215 ? -13.25 -25.141 -6.977 1 98.12 215 ARG A CA 1
ATOM 1609 C C . ARG A 1 215 ? -14.016 -25.531 -8.234 1 98.12 215 ARG A C 1
ATOM 1611 O O . ARG A 1 215 ? -14.227 -26.719 -8.492 1 98.12 215 ARG A O 1
ATOM 1618 N N . ARG A 1 216 ? -14.414 -24.5 -8.961 1 98 216 ARG A N 1
ATOM 1619 C CA . ARG A 1 216 ? -15.203 -24.75 -10.164 1 98 216 ARG A CA 1
ATOM 1620 C C . ARG A 1 216 ? -14.656 -23.953 -11.344 1 98 216 ARG A C 1
ATOM 1622 O O . ARG A 1 216 ? -15.227 -23.984 -12.438 1 98 216 ARG A O 1
ATOM 1629 N N . ASP A 1 217 ? -13.633 -23.219 -11.117 1 98.75 217 ASP A N 1
ATOM 1630 C CA . ASP A 1 217 ? -13.055 -22.375 -12.156 1 98.75 217 ASP A CA 1
ATOM 1631 C C . ASP A 1 217 ? -11.531 -22.375 -12.086 1 98.75 217 ASP A C 1
ATOM 1633 O O . ASP A 1 217 ? -10.938 -21.703 -11.234 1 98.75 217 ASP A O 1
ATOM 1637 N N . ALA A 1 218 ? -10.883 -22.953 -13.062 1 98.88 218 ALA A N 1
ATOM 1638 C CA . ALA A 1 218 ? -9.43 -23.078 -13.094 1 98.88 218 ALA A CA 1
ATOM 1639 C C . ALA A 1 218 ? -8.766 -21.734 -13.398 1 98.88 218 ALA A C 1
ATOM 1641 O O . ALA A 1 218 ? -7.555 -21.578 -13.219 1 98.88 218 ALA A O 1
ATOM 1642 N N . GLY A 1 219 ? -9.547 -20.766 -13.836 1 98.88 219 GLY A N 1
ATOM 1643 C CA . GLY A 1 219 ? -9.023 -19.453 -14.172 1 98.88 219 GLY A CA 1
ATOM 1644 C C . GLY A 1 219 ? -9.148 -18.453 -13.031 1 98.88 219 GLY A C 1
ATOM 1645 O O . GLY A 1 219 ? -8.672 -17.312 -13.141 1 98.88 219 GLY A O 1
ATOM 1646 N N . ALA A 1 220 ? -9.727 -18.859 -11.891 1 98.94 220 ALA A N 1
ATOM 1647 C CA . ALA A 1 220 ? -10.023 -17.938 -10.805 1 98.94 220 ALA A CA 1
ATOM 1648 C C . ALA A 1 220 ? -8.75 -17.312 -10.242 1 98.94 220 ALA A C 1
ATOM 1650 O O . ALA A 1 220 ? -8.688 -16.109 -10.008 1 98.94 220 ALA A O 1
ATOM 1651 N N . GLY A 1 221 ? -7.754 -18.219 -10.062 1 98.88 221 GLY A N 1
ATOM 1652 C CA . GLY A 1 221 ? -6.484 -17.688 -9.578 1 98.88 221 GLY A CA 1
ATOM 1653 C C . GLY A 1 221 ? -5.863 -16.672 -10.523 1 98.88 221 GLY A C 1
ATOM 1654 O O . GLY A 1 221 ? -5.258 -15.695 -10.078 1 98.88 221 GLY A O 1
ATOM 1655 N N . ASN A 1 222 ? -6.008 -16.875 -11.766 1 98.94 222 ASN A N 1
ATOM 1656 C CA . ASN A 1 222 ? -5.465 -15.969 -12.766 1 98.94 222 ASN A CA 1
ATOM 1657 C C . ASN A 1 222 ? -6.18 -14.625 -12.75 1 98.94 222 ASN A C 1
ATOM 1659 O O . ASN A 1 222 ? -5.562 -13.586 -12.992 1 98.94 222 ASN A O 1
ATOM 1663 N N . VAL A 1 223 ? -7.477 -14.633 -12.469 1 98.88 223 VAL A N 1
ATOM 1664 C CA . VAL A 1 223 ? -8.211 -13.383 -12.312 1 98.88 223 VAL A CA 1
ATOM 1665 C C . VAL A 1 223 ? -7.633 -12.586 -11.141 1 98.88 223 VAL A C 1
ATOM 1667 O O . VAL A 1 223 ? -7.383 -11.391 -11.266 1 98.88 223 VAL A O 1
ATOM 1670 N N . VAL A 1 224 ? -7.387 -13.266 -10.047 1 98.94 224 VAL A N 1
ATOM 1671 C CA . VAL A 1 224 ? -6.836 -12.617 -8.859 1 98.94 224 VAL A CA 1
ATOM 1672 C C . VAL A 1 224 ? -5.449 -12.062 -9.172 1 98.94 224 VAL A C 1
ATOM 1674 O O . VAL A 1 224 ? -5.121 -10.938 -8.781 1 98.94 224 VAL A O 1
ATOM 1677 N N . LYS A 1 225 ? -4.648 -12.852 -9.867 1 98.88 225 LYS A N 1
ATOM 1678 C CA . LYS A 1 225 ? -3.322 -12.406 -10.281 1 98.88 225 LYS A CA 1
ATOM 1679 C C . LYS A 1 225 ? -3.404 -11.125 -11.109 1 98.88 225 LYS A C 1
ATOM 1681 O O . LYS A 1 225 ? -2.611 -10.203 -10.914 1 98.88 225 LYS A O 1
ATOM 1686 N N . LEU A 1 226 ? -4.359 -11.086 -11.992 1 98.69 226 LEU A N 1
ATOM 1687 C CA . LEU A 1 226 ? -4.539 -9.898 -12.82 1 98.69 226 LEU A CA 1
ATOM 1688 C C . LEU A 1 226 ? -4.949 -8.695 -11.977 1 98.69 226 LEU A C 1
ATOM 1690 O O . LEU A 1 226 ? -4.477 -7.582 -12.203 1 98.69 226 LEU A O 1
ATOM 1694 N N . CYS A 1 227 ? -5.84 -8.898 -11.047 1 98.81 227 CYS A N 1
ATOM 1695 C CA . CYS A 1 227 ? -6.234 -7.836 -10.133 1 98.81 227 CYS A CA 1
ATOM 1696 C C . CYS A 1 227 ? -5.027 -7.305 -9.367 1 98.81 227 CYS A C 1
ATOM 1698 O O . CYS A 1 227 ? -4.812 -6.094 -9.297 1 98.81 227 CYS A O 1
ATOM 1700 N N . GLY A 1 228 ? -4.246 -8.219 -8.82 1 98.81 228 GLY A N 1
ATOM 1701 C CA . GLY A 1 228 ? -3.051 -7.832 -8.086 1 98.81 228 GLY A CA 1
ATOM 1702 C C . GLY A 1 228 ? -2.045 -7.082 -8.945 1 98.81 228 GLY A C 1
ATOM 1703 O O . GLY A 1 228 ? -1.514 -6.051 -8.523 1 98.81 228 GLY A O 1
ATOM 1704 N N . ASN A 1 229 ? -1.832 -7.594 -10.117 1 98.44 229 ASN A N 1
ATOM 1705 C CA . ASN A 1 229 ? -0.882 -6.949 -11.023 1 98.44 229 ASN A CA 1
ATOM 1706 C C . ASN A 1 229 ? -1.362 -5.566 -11.453 1 98.44 229 ASN A C 1
ATOM 1708 O O . ASN A 1 229 ? -0.556 -4.652 -11.633 1 98.44 229 ASN A O 1
ATOM 1712 N N . PHE A 1 230 ? -2.629 -5.461 -11.688 1 98.75 230 PHE A N 1
ATOM 1713 C CA . PHE A 1 230 ? -3.207 -4.16 -11.992 1 98.75 230 PHE A CA 1
ATOM 1714 C C . PHE A 1 230 ? -2.953 -3.172 -10.859 1 98.75 230 PHE A C 1
ATOM 1716 O O . PHE A 1 230 ? -2.559 -2.029 -11.109 1 98.75 230 PHE A O 1
ATOM 1723 N N . LEU A 1 231 ? -3.162 -3.568 -9.617 1 98.75 231 LEU A N 1
ATOM 1724 C CA . LEU A 1 231 ? -2.914 -2.717 -8.461 1 98.75 231 LEU A CA 1
ATOM 1725 C C . LEU A 1 231 ? -1.434 -2.373 -8.344 1 98.75 231 LEU A C 1
ATOM 1727 O O . LEU A 1 231 ? -1.079 -1.234 -8.031 1 98.75 231 LEU A O 1
ATOM 1731 N N . ILE A 1 232 ? -0.547 -3.334 -8.586 1 98.69 232 ILE A N 1
ATOM 1732 C CA . ILE A 1 232 ? 0.893 -3.102 -8.531 1 98.69 232 ILE A CA 1
ATOM 1733 C C . ILE A 1 232 ? 1.283 -2.051 -9.562 1 98.69 232 ILE A C 1
ATOM 1735 O O . ILE A 1 232 ? 1.974 -1.081 -9.242 1 98.69 232 ILE A O 1
ATOM 1739 N N . ALA A 1 233 ? 0.805 -2.232 -10.773 1 98.5 233 ALA A N 1
ATOM 1740 C CA . ALA A 1 233 ? 1.119 -1.284 -11.836 1 98.5 233 ALA A CA 1
ATOM 1741 C C . ALA A 1 233 ? 0.599 0.111 -11.5 1 98.5 233 ALA A C 1
ATOM 1743 O O . ALA A 1 233 ? 1.285 1.108 -11.734 1 98.5 233 ALA A O 1
ATOM 1744 N N . SER A 1 234 ? -0.624 0.181 -11.008 1 98.62 234 SER A N 1
ATOM 1745 C CA . SER A 1 234 ? -1.22 1.454 -10.617 1 98.62 234 SER A CA 1
ATOM 1746 C C . SER A 1 234 ? -0.402 2.135 -9.523 1 98.62 234 SER A C 1
ATOM 1748 O O . SER A 1 234 ? -0.201 3.352 -9.562 1 98.62 234 SER A O 1
ATOM 1750 N N . ALA A 1 235 ? 0.053 1.356 -8.562 1 98.56 235 ALA A N 1
ATOM 1751 C CA . ALA A 1 235 ? 0.888 1.894 -7.488 1 98.56 235 ALA A CA 1
ATOM 1752 C C . ALA A 1 235 ? 2.184 2.479 -8.047 1 98.56 235 ALA A C 1
ATOM 1754 O O . ALA A 1 235 ? 2.537 3.619 -7.742 1 98.56 235 ALA A O 1
ATOM 1755 N N . ILE A 1 236 ? 2.842 1.748 -8.906 1 98.31 236 ILE A N 1
ATOM 1756 C CA . ILE A 1 236 ? 4.117 2.168 -9.477 1 98.31 236 ILE A CA 1
ATOM 1757 C C . ILE A 1 236 ? 3.938 3.475 -10.242 1 98.31 236 ILE A C 1
ATOM 1759 O O . ILE A 1 236 ? 4.719 4.414 -10.078 1 98.31 236 ILE A O 1
ATOM 1763 N N . GLU A 1 237 ? 2.877 3.533 -11.039 1 98.5 237 GLU A N 1
ATOM 1764 C CA . GLU A 1 237 ? 2.609 4.727 -11.836 1 98.5 237 GLU A CA 1
ATOM 1765 C C . GLU A 1 237 ? 2.334 5.934 -10.945 1 98.5 237 GLU A C 1
ATOM 1767 O O . GLU A 1 237 ? 2.867 7.02 -11.18 1 98.5 237 GLU A O 1
ATOM 1772 N N . SER A 1 238 ? 1.512 5.766 -9.961 1 98.69 238 SER A N 1
ATOM 1773 C CA . SER A 1 238 ? 1.135 6.871 -9.086 1 98.69 238 SER A CA 1
ATOM 1774 C C . SER A 1 238 ? 2.318 7.34 -8.25 1 98.69 238 SER A C 1
ATOM 1776 O O . SER A 1 238 ? 2.457 8.531 -7.973 1 98.69 238 SER A O 1
ATOM 1778 N N . ILE A 1 239 ? 3.162 6.41 -7.801 1 98.69 239 ILE A N 1
ATOM 1779 C CA . ILE A 1 239 ? 4.379 6.77 -7.082 1 98.69 239 ILE A CA 1
ATOM 1780 C C . ILE A 1 239 ? 5.25 7.668 -7.953 1 98.69 239 ILE A C 1
ATOM 1782 O O . ILE A 1 239 ? 5.734 8.703 -7.496 1 98.69 239 ILE A O 1
ATOM 1786 N N . GLY A 1 240 ? 5.43 7.172 -9.188 1 98.56 240 GLY A N 1
ATOM 1787 C CA . GLY A 1 240 ? 6.207 7.992 -10.102 1 98.56 240 GLY A CA 1
ATOM 1788 C C . GLY A 1 240 ? 5.699 9.422 -10.203 1 98.56 240 GLY A C 1
ATOM 1789 O O . GLY A 1 240 ? 6.48 10.367 -10.141 1 98.56 240 GLY A O 1
ATOM 1790 N N . GLU A 1 241 ? 4.395 9.617 -10.32 1 98.69 241 GLU A N 1
ATOM 1791 C CA . GLU A 1 241 ? 3.783 10.938 -10.453 1 98.69 241 GLU A CA 1
ATOM 1792 C C . GLU A 1 241 ? 3.924 11.742 -9.164 1 98.69 241 GLU A C 1
ATOM 1794 O O . GLU A 1 241 ? 4.242 12.93 -9.203 1 98.69 241 GLU A O 1
ATOM 1799 N N . ALA A 1 242 ? 3.693 11.133 -8.039 1 98.75 242 ALA A N 1
ATOM 1800 C CA . ALA A 1 242 ? 3.789 11.805 -6.742 1 98.75 242 ALA A CA 1
ATOM 1801 C C . ALA A 1 242 ? 5.203 12.312 -6.492 1 98.75 242 ALA A C 1
ATOM 1803 O O . ALA A 1 242 ? 5.395 13.453 -6.055 1 98.75 242 ALA A O 1
ATOM 1804 N N . LEU A 1 243 ? 6.18 11.477 -6.801 1 98.5 243 LEU A N 1
ATOM 1805 C CA . LEU A 1 243 ? 7.566 11.844 -6.527 1 98.5 243 LEU A CA 1
ATOM 1806 C C . LEU A 1 243 ? 8.055 12.898 -7.512 1 98.5 243 LEU A C 1
ATOM 1808 O O . LEU A 1 243 ? 8.883 13.75 -7.16 1 98.5 243 LEU A O 1
ATOM 1812 N N . ALA A 1 244 ? 7.508 12.836 -8.75 1 98.62 244 ALA A N 1
ATOM 1813 C CA . ALA A 1 244 ? 7.801 13.914 -9.688 1 98.62 244 ALA A CA 1
ATOM 1814 C C . ALA A 1 244 ? 7.305 15.25 -9.148 1 98.62 244 ALA A C 1
ATOM 1816 O O . ALA A 1 244 ? 7.996 16.266 -9.266 1 98.62 244 ALA A O 1
ATOM 1817 N N . LEU A 1 245 ? 6.133 15.297 -8.578 1 98.38 245 LEU A N 1
ATOM 1818 C CA . LEU A 1 245 ? 5.586 16.5 -7.965 1 98.38 245 LEU A CA 1
ATOM 1819 C C . LEU A 1 245 ? 6.48 16.984 -6.828 1 98.38 245 LEU A C 1
ATOM 1821 O O . LEU A 1 245 ? 6.801 18.172 -6.746 1 98.38 245 LEU A O 1
ATOM 1825 N N . ALA A 1 246 ? 6.871 16.047 -5.953 1 98.69 246 ALA A N 1
ATOM 1826 C CA . ALA A 1 246 ? 7.738 16.391 -4.828 1 98.69 246 ALA A CA 1
ATOM 1827 C C . ALA A 1 246 ? 9.039 17.016 -5.309 1 98.69 246 ALA A C 1
ATOM 1829 O O . ALA A 1 246 ? 9.461 18.062 -4.809 1 98.69 246 ALA A O 1
ATOM 1830 N N . GLU A 1 247 ? 9.617 16.406 -6.336 1 98.5 247 GLU A N 1
ATOM 1831 C CA . GLU A 1 247 ? 10.883 16.891 -6.879 1 98.5 247 GLU A CA 1
ATOM 1832 C C . GLU A 1 247 ? 10.719 18.266 -7.523 1 98.5 247 GLU A C 1
ATOM 1834 O O . GLU A 1 247 ? 11.57 19.141 -7.363 1 98.5 247 GLU A O 1
ATOM 1839 N N . ASN A 1 248 ? 9.648 18.391 -8.234 1 98.38 248 ASN A N 1
ATOM 1840 C CA . ASN A 1 248 ? 9.375 19.688 -8.867 1 98.38 248 ASN A CA 1
ATOM 1841 C C . ASN A 1 248 ? 9.227 20.797 -7.836 1 98.38 248 ASN A C 1
ATOM 1843 O O . ASN A 1 248 ? 9.477 21.969 -8.141 1 98.38 248 ASN A O 1
ATOM 1847 N N . GLN A 1 249 ? 8.891 20.406 -6.645 1 98.25 249 GLN A N 1
ATOM 1848 C CA . GLN A 1 249 ? 8.695 21.375 -5.574 1 98.25 249 GLN A CA 1
ATOM 1849 C C . GLN A 1 249 ? 9.93 21.469 -4.672 1 98.25 249 GLN A C 1
ATOM 1851 O O . GLN A 1 249 ? 9.859 22.031 -3.578 1 98.25 249 GLN A O 1
ATOM 1856 N N . GLY A 1 250 ? 11.023 20.812 -5.078 1 98.06 250 GLY A N 1
ATOM 1857 C CA . GLY A 1 250 ? 12.312 20.969 -4.418 1 98.06 250 GLY A CA 1
ATOM 1858 C C . GLY A 1 250 ? 12.508 20.016 -3.258 1 98.06 250 GLY A C 1
ATOM 1859 O O . GLY A 1 250 ? 13.391 20.219 -2.424 1 98.06 250 GLY A O 1
ATOM 1860 N N . LEU A 1 251 ? 11.695 19.016 -3.178 1 98.75 251 LEU A N 1
ATOM 1861 C CA . LEU A 1 251 ? 11.82 18.078 -2.064 1 98.75 251 LEU A CA 1
ATOM 1862 C C . LEU A 1 251 ? 12.641 16.859 -2.469 1 98.75 251 LEU A C 1
ATOM 1864 O O . LEU A 1 251 ? 12.734 16.531 -3.654 1 98.75 251 LEU A O 1
ATOM 1868 N N . ASN A 1 252 ? 13.289 16.219 -1.483 1 98.12 252 ASN A N 1
ATOM 1869 C CA . ASN A 1 252 ? 14 14.953 -1.659 1 98.12 252 ASN A CA 1
ATOM 1870 C C . ASN A 1 252 ? 13.031 13.789 -1.854 1 98.12 252 ASN A C 1
ATOM 1872 O O . ASN A 1 252 ? 12.344 13.383 -0.915 1 98.12 252 ASN A O 1
ATOM 1876 N N . ARG A 1 253 ? 13.047 13.273 -3.057 1 97.5 253 ARG A N 1
ATOM 1877 C CA . ARG A 1 253 ? 12.07 12.242 -3.393 1 97.5 253 ARG A CA 1
ATOM 1878 C C . ARG A 1 253 ? 12.266 11 -2.535 1 97.5 253 ARG A C 1
ATOM 1880 O O . ARG A 1 253 ? 11.297 10.32 -2.186 1 97.5 253 ARG A O 1
ATOM 1887 N N . VAL A 1 254 ? 13.484 10.672 -2.186 1 97.81 254 VAL A N 1
ATOM 1888 C CA . VAL A 1 254 ? 13.789 9.492 -1.38 1 97.81 254 VAL A CA 1
ATOM 1889 C C . VAL A 1 254 ? 13.211 9.656 0.022 1 97.81 254 VAL A C 1
ATOM 1891 O O . VAL A 1 254 ? 12.594 8.734 0.562 1 97.81 254 VAL A O 1
ATOM 1894 N N . LYS A 1 255 ? 13.344 10.852 0.6 1 98.31 255 LYS A N 1
ATOM 1895 C CA . LYS A 1 255 ? 12.812 11.141 1.93 1 98.31 255 LYS A CA 1
ATOM 1896 C C . LYS A 1 255 ? 11.289 11.07 1.936 1 98.31 255 LYS A C 1
ATOM 1898 O O . LYS A 1 255 ? 10.688 10.523 2.861 1 98.31 255 LYS A O 1
ATOM 1903 N N . VAL A 1 256 ? 10.711 11.625 0.879 1 98.69 256 VAL A N 1
ATOM 1904 C CA . VAL A 1 256 ? 9.258 11.617 0.773 1 98.69 256 VAL A CA 1
ATOM 1905 C C . VAL A 1 256 ? 8.742 10.18 0.692 1 98.69 256 VAL A C 1
ATOM 1907 O O . VAL A 1 256 ? 7.848 9.789 1.442 1 98.69 256 VAL A O 1
ATOM 1910 N N . MET A 1 257 ? 9.375 9.398 -0.162 1 98.31 257 MET A N 1
ATOM 1911 C CA . MET A 1 257 ? 8.922 8.023 -0.355 1 98.31 257 MET A CA 1
ATOM 1912 C C . MET A 1 257 ? 9.148 7.195 0.906 1 98.31 257 MET A C 1
ATOM 1914 O O . MET A 1 257 ? 8.305 6.379 1.276 1 98.31 257 MET A O 1
ATOM 1918 N N . SER A 1 258 ? 10.297 7.391 1.548 1 98.06 258 SER A N 1
ATOM 1919 C CA . SER A 1 258 ? 10.594 6.656 2.773 1 98.06 258 SER A CA 1
ATOM 1920 C C . SER A 1 258 ? 9.555 6.941 3.855 1 98.06 258 SER A C 1
ATOM 1922 O O . SER A 1 258 ? 9.078 6.023 4.523 1 98.06 258 SER A O 1
ATOM 1924 N N . MET A 1 259 ? 9.219 8.164 3.994 1 98.5 259 MET A N 1
ATOM 1925 C CA . MET A 1 259 ? 8.211 8.523 4.992 1 98.5 259 MET A CA 1
ATOM 1926 C C . MET A 1 259 ? 6.875 7.855 4.68 1 98.5 259 MET A C 1
ATOM 1928 O O . MET A 1 259 ? 6.254 7.258 5.559 1 98.5 259 MET A O 1
ATOM 1932 N N . LEU A 1 260 ? 6.469 7.883 3.457 1 98.5 260 LEU A N 1
ATOM 1933 C CA . LEU A 1 260 ? 5.176 7.336 3.07 1 98.5 260 LEU A CA 1
ATOM 1934 C C . LEU A 1 260 ? 5.172 5.816 3.186 1 98.5 260 LEU A C 1
ATOM 1936 O O . LEU A 1 260 ? 4.215 5.23 3.699 1 98.5 260 LEU A O 1
ATOM 1940 N N . SER A 1 261 ? 6.266 5.172 2.766 1 98.06 261 SER A N 1
ATOM 1941 C CA . SER A 1 261 ? 6.34 3.715 2.75 1 98.06 261 SER A CA 1
ATOM 1942 C C . SER A 1 261 ? 6.609 3.16 4.145 1 98.06 261 SER A C 1
ATOM 1944 O O . SER A 1 261 ? 6.422 1.968 4.391 1 98.06 261 SER A O 1
ATOM 1946 N N . ASP A 1 262 ? 7.008 4.027 5.113 1 97.44 262 ASP A N 1
ATOM 1947 C CA . ASP A 1 262 ? 7.258 3.592 6.484 1 97.44 262 ASP A CA 1
ATOM 1948 C C . ASP A 1 262 ? 6.055 3.891 7.379 1 97.44 262 ASP A C 1
ATOM 1950 O O . ASP A 1 262 ? 6.047 3.525 8.555 1 97.44 262 ASP A O 1
ATOM 1954 N N . THR A 1 263 ? 5.066 4.52 6.805 1 97.44 263 THR A N 1
ATOM 1955 C CA . THR A 1 263 ? 3.92 4.91 7.617 1 97.44 263 THR A CA 1
ATOM 1956 C C . THR A 1 263 ? 2.619 4.422 6.988 1 97.44 263 THR A C 1
ATOM 1958 O O . THR A 1 263 ? 2.275 3.242 7.102 1 97.44 263 THR A O 1
ATOM 1961 N N . ILE A 1 264 ? 2.006 5.195 6.051 1 96.75 264 ILE A N 1
ATOM 1962 C CA . ILE A 1 264 ? 0.635 4.91 5.641 1 96.75 264 ILE A CA 1
ATOM 1963 C C . ILE A 1 264 ? 0.636 3.887 4.508 1 96.75 264 ILE A C 1
ATOM 1965 O O . ILE A 1 264 ? -0.378 3.232 4.254 1 96.75 264 ILE A O 1
ATOM 1969 N N . PHE A 1 265 ? 1.74 3.719 3.85 1 98.31 265 PHE A N 1
ATOM 1970 C CA . PHE A 1 265 ? 1.892 2.736 2.783 1 98.31 265 PHE A CA 1
ATOM 1971 C C . PHE A 1 265 ? 2.979 1.726 3.127 1 98.31 265 PHE A C 1
ATOM 1973 O O . PHE A 1 265 ? 3.795 1.37 2.273 1 98.31 265 PHE A O 1
ATOM 1980 N N . ASP A 1 266 ? 2.992 1.348 4.418 1 97.62 266 ASP A N 1
ATOM 1981 C CA . ASP A 1 266 ? 3.977 0.396 4.922 1 97.62 266 ASP A CA 1
ATOM 1982 C C . ASP A 1 266 ? 3.646 -1.025 4.473 1 97.62 266 ASP A C 1
ATOM 1984 O O . ASP A 1 266 ? 3.061 -1.802 5.23 1 97.62 266 ASP A O 1
ATOM 1988 N N . CYS A 1 267 ? 4.078 -1.372 3.189 1 96.81 267 CYS A N 1
ATOM 1989 C CA . CYS A 1 267 ? 3.855 -2.703 2.641 1 96.81 267 CYS A CA 1
ATOM 1990 C C . CYS A 1 267 ? 4.906 -3.045 1.592 1 96.81 267 CYS A C 1
ATOM 1992 O O . CYS A 1 267 ? 5.691 -2.184 1.19 1 96.81 267 CYS A O 1
ATOM 1994 N N . LEU A 1 268 ? 4.883 -4.242 1.158 1 94 268 LEU A N 1
ATOM 1995 C CA . LEU A 1 268 ? 5.887 -4.793 0.256 1 94 268 LEU A CA 1
ATOM 1996 C C . LEU A 1 268 ? 5.973 -3.975 -1.028 1 94 268 LEU A C 1
ATOM 1998 O O . LEU A 1 268 ? 7.07 -3.629 -1.476 1 94 268 LEU A O 1
ATOM 2002 N N . ILE A 1 269 ? 4.887 -3.564 -1.578 1 95.94 269 ILE A N 1
ATOM 2003 C CA . ILE A 1 269 ? 4.84 -2.982 -2.916 1 95.94 269 ILE A CA 1
ATOM 2004 C C . ILE A 1 269 ? 5.387 -1.559 -2.877 1 95.94 269 ILE A C 1
ATOM 2006 O O . ILE A 1 269 ? 6.074 -1.127 -3.807 1 95.94 269 ILE A O 1
ATOM 2010 N N . TYR A 1 270 ? 5.199 -0.851 -1.818 1 96.94 270 TYR A N 1
ATOM 2011 C CA . TYR A 1 270 ? 5.617 0.544 -1.763 1 96.94 270 TYR A CA 1
ATOM 2012 C C . TYR A 1 270 ? 7.043 0.665 -1.232 1 96.94 270 TYR A C 1
ATOM 2014 O O . TYR A 1 270 ? 7.664 1.726 -1.339 1 96.94 270 TYR A O 1
ATOM 2022 N N . LYS A 1 271 ? 7.598 -0.348 -0.63 1 92.06 271 LYS A N 1
ATOM 2023 C CA . LYS A 1 271 ? 8.992 -0.358 -0.185 1 92.06 271 LYS A CA 1
ATOM 2024 C C . LYS A 1 271 ? 9.922 -0.83 -1.298 1 92.06 271 LYS A C 1
ATOM 2026 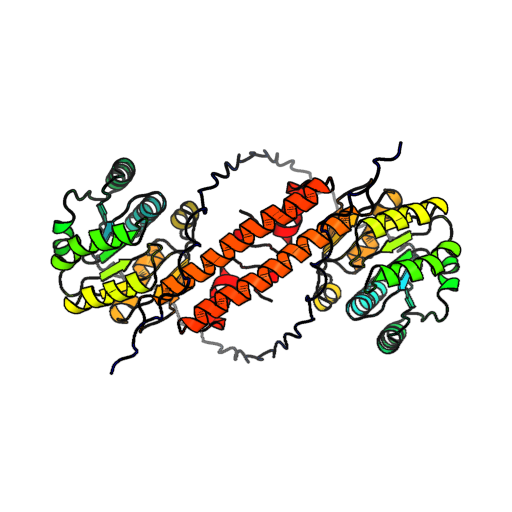O O . LYS A 1 271 ? 11.125 -0.565 -1.263 1 92.06 271 LYS A O 1
ATOM 2031 N N . GLY A 1 272 ? 9.336 -1.362 -2.297 1 77.56 272 GLY A N 1
ATOM 2032 C CA . GLY A 1 272 ? 10.148 -1.86 -3.4 1 77.56 272 GLY A CA 1
ATOM 2033 C C . GLY A 1 272 ? 10.641 -3.277 -3.186 1 77.56 272 GLY A C 1
ATOM 2034 O O . GLY A 1 272 ? 10.867 -3.697 -2.047 1 77.56 272 GLY A O 1
ATOM 2035 N N . MET B 1 1 ? -33.875 -14.555 -39.062 1 26 1 MET B N 1
ATOM 2036 C CA . MET B 1 1 ? -32.656 -14.008 -39.625 1 26 1 MET B CA 1
ATOM 2037 C C . MET B 1 1 ? -31.828 -13.305 -38.531 1 26 1 MET B C 1
ATOM 2039 O O . MET B 1 1 ? -32.344 -12.414 -37.844 1 26 1 MET B O 1
ATOM 2043 N N . ARG B 1 2 ? -30.484 -13.945 -37.969 1 23.02 2 ARG B N 1
ATOM 2044 C CA . ARG B 1 2 ? -29.656 -14.227 -36.812 1 23.02 2 ARG B CA 1
ATOM 2045 C C . ARG B 1 2 ? -28.703 -13.07 -36.531 1 23.02 2 ARG B C 1
ATOM 2047 O O . ARG B 1 2 ? -27.719 -12.891 -37.25 1 23.02 2 ARG B O 1
ATOM 2054 N N . ALA B 1 3 ? -29.094 -11.859 -36.094 1 26.91 3 ALA B N 1
ATOM 2055 C CA . ALA B 1 3 ? -28.359 -10.609 -35.875 1 26.91 3 ALA B CA 1
ATOM 2056 C C . ALA B 1 3 ? -27.281 -10.789 -34.812 1 26.91 3 ALA B C 1
ATOM 2058 O O . ALA B 1 3 ? -27.5 -10.5 -33.656 1 26.91 3 ALA B O 1
ATOM 2059 N N . GLN B 1 4 ? -26.516 -12.039 -34.719 1 23.83 4 GLN B N 1
ATOM 2060 C CA . GLN B 1 4 ? -25.703 -12.461 -33.594 1 23.83 4 GLN B CA 1
ATOM 2061 C C . GLN B 1 4 ? -24.422 -11.641 -33.5 1 23.83 4 GLN B C 1
ATOM 2063 O O . GLN B 1 4 ? -23.516 -11.969 -32.719 1 23.83 4 GLN B O 1
ATOM 2068 N N . SER B 1 5 ? -24.141 -10.547 -34.344 1 23.94 5 SER B N 1
ATOM 2069 C CA . SER B 1 5 ? -22.75 -10.297 -34.719 1 23.94 5 SER B CA 1
ATOM 2070 C C . SER B 1 5 ? -21.953 -9.797 -33.5 1 23.94 5 SER B C 1
ATOM 2072 O O . SER B 1 5 ? -20.859 -10.297 -33.219 1 23.94 5 SER B O 1
ATOM 2074 N N . GLN B 1 6 ? -21.969 -8.5 -32.906 1 23.86 6 GLN B N 1
ATOM 2075 C CA . GLN B 1 6 ? -20.875 -7.527 -32.938 1 23.86 6 GLN B CA 1
ATOM 2076 C C . GLN B 1 6 ? -20.109 -7.504 -31.641 1 23.86 6 GLN B C 1
ATOM 2078 O O . GLN B 1 6 ? -19.359 -6.562 -31.375 1 23.86 6 GLN B O 1
ATOM 2083 N N . SER B 1 7 ? -20.125 -8.492 -30.625 1 24.58 7 SER B N 1
ATOM 2084 C CA . SER B 1 7 ? -19.688 -8.055 -29.312 1 24.58 7 SER B CA 1
ATOM 2085 C C . SER B 1 7 ? -18.172 -7.965 -29.234 1 24.58 7 SER B C 1
ATOM 2087 O O . SER B 1 7 ? -17.516 -8.812 -28.625 1 24.58 7 SER B O 1
ATOM 2089 N N . LYS B 1 8 ? -17.297 -7.477 -30.328 1 30.06 8 LYS B N 1
ATOM 2090 C CA . LYS B 1 8 ? -15.844 -7.543 -30.344 1 30.06 8 LYS B CA 1
ATOM 2091 C C . LYS B 1 8 ? -15.234 -6.582 -29.328 1 30.06 8 LYS B C 1
ATOM 2093 O O . LYS B 1 8 ? -14.688 -5.543 -29.688 1 30.06 8 LYS B O 1
ATOM 2098 N N . MET B 1 9 ? -15.852 -6.121 -28.266 1 22.09 9 MET B N 1
ATOM 2099 C CA . MET B 1 9 ? -15.242 -4.891 -27.766 1 22.09 9 MET B CA 1
ATOM 2100 C C . MET B 1 9 ? -13.781 -5.121 -27.391 1 22.09 9 MET B C 1
ATOM 2102 O O . MET B 1 9 ? -13.352 -6.262 -27.219 1 22.09 9 MET B O 1
ATOM 2106 N N . ALA B 1 10 ? -13.117 -4.207 -26.344 1 26.11 10 ALA B N 1
ATOM 2107 C CA . ALA B 1 10 ? -12.062 -3.258 -26.016 1 26.11 10 ALA B CA 1
ATOM 2108 C C . ALA B 1 10 ? -10.93 -3.941 -25.25 1 26.11 10 ALA B C 1
ATOM 2110 O O . ALA B 1 10 ? -10.141 -3.281 -24.562 1 26.11 10 ALA B O 1
ATOM 2111 N N . VAL B 1 11 ? -10.68 -5.305 -25.234 1 26.06 11 VAL B N 1
ATOM 2112 C CA . VAL B 1 11 ? -9.781 -5.715 -24.156 1 26.06 11 VAL B CA 1
ATOM 2113 C C . VAL B 1 11 ? -8.336 -5.426 -24.547 1 26.06 11 VAL B C 1
ATOM 2115 O O . VAL B 1 11 ? -7.406 -5.992 -23.969 1 26.06 11 VAL B O 1
ATOM 2118 N N . PRO B 1 12 ? -7.992 -4.648 -25.688 1 26.66 12 PRO B N 1
ATOM 2119 C CA . PRO B 1 12 ? -6.652 -4.91 -26.219 1 26.66 12 PRO B CA 1
ATOM 2120 C C . PRO B 1 12 ? -5.543 -4.43 -25.281 1 26.66 12 PRO B C 1
ATOM 2122 O O . PRO B 1 12 ? -4.504 -5.09 -25.172 1 26.66 12 PRO B O 1
ATOM 2125 N N . MET B 1 13 ? -5.508 -3.098 -24.875 1 25.62 13 MET B N 1
ATOM 2126 C CA . MET B 1 13 ? -4.297 -2.295 -25 1 25.62 13 MET B CA 1
ATOM 2127 C C . MET B 1 13 ? -3.359 -2.525 -23.812 1 25.62 13 MET B C 1
ATOM 2129 O O . MET B 1 13 ? -2.303 -1.901 -23.719 1 25.62 13 MET B O 1
ATOM 2133 N N . ILE B 1 14 ? -3.715 -3.119 -22.672 1 25.8 14 ILE B N 1
ATOM 2134 C CA . ILE B 1 14 ? -2.955 -2.812 -21.469 1 25.8 14 ILE B CA 1
ATOM 2135 C C . ILE B 1 14 ? -1.644 -3.596 -21.469 1 25.8 14 ILE B C 1
ATOM 2137 O O . ILE B 1 14 ? -0.841 -3.475 -20.531 1 25.8 14 ILE B O 1
ATOM 2141 N N . THR B 1 15 ? -1.312 -4.449 -22.516 1 26.62 15 THR B N 1
ATOM 2142 C CA . THR B 1 15 ? -0.242 -5.406 -22.266 1 26.62 15 THR B CA 1
ATOM 2143 C C . THR B 1 15 ? 1.125 -4.754 -22.453 1 26.62 15 THR B C 1
ATOM 2145 O O . THR B 1 15 ? 2.156 -5.391 -22.219 1 26.62 15 THR B O 1
ATOM 2148 N N . ARG B 1 16 ? 1.308 -3.6 -23.125 1 25.16 16 ARG B N 1
ATOM 2149 C CA . ARG B 1 16 ? 2.66 -3.441 -23.641 1 25.16 16 ARG B CA 1
ATOM 2150 C C . ARG B 1 16 ? 3.646 -3.115 -22.531 1 25.16 16 ARG B C 1
ATOM 2152 O O . ARG B 1 16 ? 4.777 -3.605 -22.531 1 25.16 16 ARG B O 1
ATOM 2159 N N . ARG B 1 17 ? 3.582 -1.938 -21.828 1 26.94 17 ARG B N 1
ATOM 2160 C CA . ARG B 1 17 ? 4.77 -1.188 -21.438 1 26.94 17 ARG B CA 1
ATOM 2161 C C . ARG B 1 17 ? 5.379 -1.757 -20.156 1 26.94 17 ARG B C 1
ATOM 2163 O O . ARG B 1 17 ? 5.836 -1.005 -19.281 1 26.94 17 ARG B O 1
ATOM 2170 N N . LEU B 1 18 ? 4.875 -2.869 -19.578 1 24.25 18 LEU B N 1
ATOM 2171 C CA . LEU B 1 18 ? 5.457 -3.023 -18.25 1 24.25 18 LEU B CA 1
ATOM 2172 C C . LEU B 1 18 ? 6.906 -3.486 -18.344 1 24.25 18 LEU B C 1
ATOM 2174 O O . LEU B 1 18 ? 7.172 -4.676 -18.531 1 24.25 18 LEU B O 1
ATOM 2178 N N . ARG B 1 19 ? 7.797 -2.688 -19.078 1 25.33 19 ARG B N 1
ATOM 2179 C CA . ARG B 1 19 ? 9.211 -3.033 -19.109 1 25.33 19 ARG B CA 1
ATOM 2180 C C . ARG B 1 19 ? 9.789 -3.146 -17.703 1 25.33 19 ARG B C 1
ATOM 2182 O O . ARG B 1 19 ? 9.328 -2.469 -16.781 1 25.33 19 ARG B O 1
ATOM 2189 N N . THR B 1 20 ? 10.719 -4.094 -17.469 1 26.92 20 THR B N 1
ATOM 2190 C CA . THR B 1 20 ? 11.477 -4.668 -16.359 1 26.92 20 THR B CA 1
ATOM 2191 C C . THR B 1 20 ? 12.398 -3.619 -15.734 1 26.92 20 THR B C 1
ATOM 2193 O O . THR B 1 20 ? 13.32 -3.131 -16.391 1 26.92 20 THR B O 1
ATOM 2196 N N . ILE B 1 21 ? 11.984 -2.658 -14.922 1 21.92 21 ILE B N 1
ATOM 2197 C CA . ILE B 1 21 ? 12.852 -1.719 -14.219 1 21.92 21 ILE B CA 1
ATOM 2198 C C . ILE B 1 21 ? 13.805 -2.482 -13.297 1 21.92 21 ILE B C 1
ATOM 2200 O O . ILE B 1 21 ? 13.367 -3.205 -12.398 1 21.92 21 ILE B O 1
ATOM 2204 N N . LYS B 1 22 ? 15.078 -2.709 -13.75 1 27.16 22 LYS B N 1
ATOM 2205 C CA . LYS B 1 22 ? 16.203 -3.25 -12.984 1 27.16 22 LYS B CA 1
ATOM 2206 C C . LYS B 1 22 ? 16.578 -2.326 -11.836 1 27.16 22 LYS B C 1
ATOM 2208 O O . LYS B 1 22 ? 17.094 -1.23 -12.055 1 27.16 22 LYS B O 1
ATOM 2213 N N . LEU B 1 23 ? 15.898 -2.293 -10.578 1 22.69 23 LEU B N 1
ATOM 2214 C CA . LEU B 1 23 ? 16.328 -1.514 -9.422 1 22.69 23 LEU B CA 1
ATOM 2215 C C . LEU B 1 23 ? 17.578 -2.113 -8.797 1 22.69 23 LEU B C 1
ATOM 2217 O O . LEU B 1 23 ? 17.578 -3.273 -8.375 1 22.69 23 LEU B O 1
ATOM 2221 N N . SER B 1 24 ? 18.734 -1.717 -9.172 1 25.67 24 SER B N 1
ATOM 2222 C CA . SER B 1 24 ? 20.016 -2.061 -8.586 1 25.67 24 SER B CA 1
ATOM 2223 C C . SER B 1 24 ? 20.125 -1.566 -7.148 1 25.67 24 SER B C 1
ATOM 2225 O O . SER B 1 24 ? 20.109 -0.359 -6.898 1 25.67 24 SER B O 1
ATOM 2227 N N . VAL B 1 25 ? 19.609 -2.193 -6.156 1 24 25 VAL B N 1
ATOM 2228 C CA . VAL B 1 25 ? 19.703 -1.793 -4.754 1 24 25 VAL B CA 1
ATOM 2229 C C . VAL B 1 25 ? 21.109 -2.074 -4.227 1 24 25 VAL B C 1
ATOM 2231 O O . VAL B 1 25 ? 21.547 -3.223 -4.215 1 24 25 VAL B O 1
ATOM 2234 N N . HIS B 1 26 ? 22.062 -1.142 -4.297 1 26.64 26 HIS B N 1
ATOM 2235 C CA . HIS B 1 26 ? 23.375 -1.187 -3.668 1 26.64 26 HIS B CA 1
ATOM 2236 C C . HIS B 1 26 ? 23.25 -1.259 -2.148 1 26.64 26 HIS B C 1
ATOM 2238 O O . HIS B 1 26 ? 22.562 -0.443 -1.538 1 26.64 26 HIS B O 1
ATOM 2244 N N . THR B 1 27 ? 23.453 -2.367 -1.517 1 26.55 27 THR B N 1
ATOM 2245 C CA . THR B 1 27 ? 23.469 -2.717 -0.101 1 26.55 27 THR B CA 1
ATOM 2246 C C . THR B 1 27 ? 24.578 -1.976 0.633 1 26.55 27 THR B C 1
ATOM 2248 O O . THR B 1 27 ? 25.766 -2.146 0.318 1 26.55 27 THR B O 1
ATOM 2251 N N . LEU B 1 28 ? 24.406 -0.74 1.116 1 24.59 28 LEU B N 1
ATOM 2252 C CA . LEU B 1 28 ? 25.359 -0.03 1.97 1 24.59 28 LEU B CA 1
ATOM 2253 C C . LEU B 1 28 ? 25.562 -0.769 3.287 1 24.59 28 LEU B C 1
ATOM 2255 O O . LEU B 1 28 ? 24.594 -1.06 3.998 1 24.59 28 LEU B O 1
ATOM 2259 N N . GLN B 1 29 ? 26.594 -1.478 3.447 1 27.03 29 GLN B N 1
ATOM 2260 C CA . GLN B 1 29 ? 27.078 -2.201 4.621 1 27.03 29 GLN B CA 1
ATOM 2261 C C . GLN B 1 29 ? 27.453 -1.239 5.742 1 27.03 29 GLN B C 1
ATOM 2263 O O . GLN B 1 29 ? 28.406 -0.478 5.625 1 27.03 29 GLN B O 1
ATOM 2268 N N . ILE B 1 30 ? 26.516 -0.631 6.492 1 25.42 30 ILE B N 1
ATOM 2269 C CA . ILE B 1 30 ? 26.828 0.246 7.613 1 25.42 30 ILE B CA 1
ATOM 2270 C C . ILE B 1 30 ? 27.375 -0.581 8.773 1 25.42 30 ILE B C 1
ATOM 2272 O O . ILE B 1 30 ? 26.75 -1.547 9.211 1 25.42 30 ILE B O 1
ATOM 2276 N N . SER B 1 31 ? 28.656 -0.582 8.992 1 28.2 31 SER B N 1
ATOM 2277 C CA . SER B 1 31 ? 29.406 -1.21 10.078 1 28.2 31 SER B CA 1
ATOM 2278 C C . SER B 1 31 ? 29.031 -0.609 11.43 1 28.2 31 SER B C 1
ATOM 2280 O O . SER B 1 31 ? 29.25 0.582 11.664 1 28.2 31 SER B O 1
ATOM 2282 N N . TYR B 1 32 ? 28.016 -1.083 12.086 1 24.28 32 TYR B N 1
ATOM 2283 C CA . TYR B 1 32 ? 27.625 -0.627 13.414 1 24.28 32 TYR B CA 1
ATOM 2284 C C . TYR B 1 32 ? 28.641 -1.082 14.461 1 24.28 32 TYR B C 1
ATOM 2286 O O . TYR B 1 32 ? 28.891 -2.279 14.602 1 24.28 32 TYR B O 1
ATOM 2294 N N . SER B 1 33 ? 29.703 -0.322 14.672 1 28.27 33 SER B N 1
ATOM 2295 C CA . SER B 1 33 ? 30.594 -0.59 15.797 1 28.27 33 SER B CA 1
ATOM 2296 C C . SER B 1 33 ? 29.844 -0.552 17.125 1 28.27 33 SER B C 1
ATOM 2298 O O . SER B 1 33 ? 29.125 0.402 17.391 1 28.27 33 SER B O 1
ATOM 2300 N N . ALA B 1 34 ? 29.688 -1.699 17.688 1 29.52 34 ALA B N 1
ATOM 2301 C CA . ALA B 1 34 ? 29.062 -1.953 18.984 1 29.52 34 ALA B CA 1
ATOM 2302 C C . ALA B 1 34 ? 29.797 -1.213 20.094 1 29.52 34 ALA B C 1
ATOM 2304 O O . ALA B 1 34 ? 30.922 -1.568 20.453 1 29.52 34 ALA B O 1
ATOM 2305 N N . ALA B 1 35 ? 29.75 0.143 20.094 1 26.73 35 ALA B N 1
ATOM 2306 C CA . ALA B 1 35 ? 30.312 0.809 21.281 1 26.73 35 ALA B CA 1
ATOM 2307 C C . ALA B 1 35 ? 29.625 0.34 22.547 1 26.73 35 ALA B C 1
ATOM 2309 O O . ALA B 1 35 ? 28.391 0.328 22.625 1 26.73 35 ALA B O 1
ATOM 2310 N N . THR B 1 36 ? 30.188 -0.475 23.359 1 30.33 36 THR B N 1
ATOM 2311 C CA . THR B 1 36 ? 29.859 -1.027 24.656 1 30.33 36 THR B CA 1
ATOM 2312 C C . THR B 1 36 ? 29.703 0.086 25.688 1 30.33 36 THR B C 1
ATOM 2314 O O . THR B 1 36 ? 30.688 0.676 26.141 1 30.33 36 THR B O 1
ATOM 2317 N N . SER B 1 37 ? 28.875 1.107 25.453 1 30.94 37 SER B N 1
ATOM 2318 C CA . SER B 1 37 ? 28.844 2.115 26.5 1 30.94 37 SER B CA 1
ATOM 2319 C C . SER B 1 37 ? 28.328 1.527 27.812 1 30.94 37 SER B C 1
ATOM 2321 O O . SER B 1 37 ? 27.469 0.654 27.812 1 30.94 37 SER B O 1
ATOM 2323 N N . ALA B 1 38 ? 29.156 1.637 28.859 1 34.69 38 ALA B N 1
ATOM 2324 C CA . ALA B 1 38 ? 29 1.256 30.25 1 34.69 38 ALA B CA 1
ATOM 2325 C C . ALA B 1 38 ? 27.688 1.78 30.828 1 34.69 38 ALA B C 1
ATOM 2327 O O . ALA B 1 38 ? 27.219 2.855 30.453 1 34.69 38 ALA B O 1
ATOM 2328 N N . PRO B 1 39 ? 26.906 0.858 31.453 1 32.88 39 PRO B N 1
ATOM 2329 C CA . PRO B 1 39 ? 25.594 1.213 32 1 32.88 39 PRO B CA 1
ATOM 2330 C C . PRO B 1 39 ? 25.672 2.369 33 1 32.88 39 PRO B C 1
ATOM 2332 O O . PRO B 1 39 ? 26.438 2.314 33.969 1 32.88 39 PRO B O 1
ATOM 2335 N N . MET B 1 40 ? 25.703 3.602 32.562 1 32.09 40 MET B N 1
ATOM 2336 C CA . MET B 1 40 ? 25.703 4.707 33.5 1 32.09 40 MET B CA 1
ATOM 2337 C C . MET B 1 40 ? 24.594 4.539 34.531 1 32.09 40 MET B C 1
ATOM 2339 O O . MET B 1 40 ? 23.469 4.176 34.188 1 32.09 40 MET B O 1
ATOM 2343 N N . ALA B 1 41 ? 24.938 4.496 35.844 1 36.38 41 ALA B N 1
ATOM 2344 C CA . ALA B 1 41 ? 24.078 4.457 37.031 1 36.38 41 ALA B CA 1
ATOM 2345 C C . ALA B 1 41 ? 22.938 5.469 36.906 1 36.38 41 ALA B C 1
ATOM 2347 O O . ALA B 1 41 ? 23.188 6.66 36.688 1 36.38 41 ALA B O 1
ATOM 2348 N N . ARG B 1 42 ? 21.766 5.035 36.531 1 32.06 42 ARG B N 1
ATOM 2349 C CA . ARG B 1 42 ? 20.594 5.902 36.469 1 32.06 42 ARG B CA 1
ATOM 2350 C C . ARG B 1 42 ? 20.266 6.527 37.812 1 32.06 42 ARG B C 1
ATOM 2352 O O . ARG B 1 42 ? 19.828 5.832 38.719 1 32.06 42 ARG B O 1
ATOM 2359 N N . THR B 1 43 ? 21.234 7.234 38.344 1 31.81 43 THR B N 1
ATOM 2360 C CA . THR B 1 43 ? 20.734 8.023 39.438 1 31.81 43 THR B CA 1
ATOM 2361 C C . THR B 1 43 ? 19.375 8.656 39.094 1 31.81 43 THR B C 1
ATOM 2363 O O . THR B 1 43 ? 19.297 9.469 38.188 1 31.81 43 THR B O 1
ATOM 2366 N N . ARG B 1 44 ? 18.422 7.918 39.5 1 34.62 44 ARG B N 1
ATOM 2367 C CA . ARG B 1 44 ? 17.094 8.508 39.375 1 34.62 44 ARG B CA 1
ATOM 2368 C C . ARG B 1 44 ? 17.016 9.844 40.094 1 34.62 44 ARG B C 1
ATOM 2370 O O . ARG B 1 44 ? 16.891 9.891 41.312 1 34.62 44 ARG B O 1
ATOM 2377 N N . THR B 1 45 ? 17.906 10.703 39.844 1 30.86 45 THR B N 1
ATOM 2378 C CA . THR B 1 45 ? 17.5 12.039 40.281 1 30.86 45 THR B CA 1
ATOM 2379 C C . THR B 1 45 ? 16.062 12.32 39.906 1 30.86 45 THR B C 1
ATOM 2381 O O . THR B 1 45 ? 15.68 12.211 38.719 1 30.86 45 THR B O 1
ATOM 2384 N N . ARG B 1 46 ? 15.211 12.023 40.875 1 34.22 46 ARG B N 1
ATOM 2385 C CA . ARG B 1 46 ? 13.883 12.602 40.688 1 34.22 46 ARG B CA 1
ATOM 2386 C C . ARG B 1 46 ? 13.977 14.062 40.25 1 34.22 46 ARG B C 1
ATOM 2388 O O . ARG B 1 46 ? 14.312 14.938 41.062 1 34.22 46 ARG B O 1
ATOM 2395 N N . LEU B 1 47 ? 14.664 14.258 39.219 1 34.12 47 LEU B N 1
ATOM 2396 C CA . LEU B 1 47 ? 14.445 15.602 38.688 1 34.12 47 LEU B CA 1
ATOM 2397 C C . LEU B 1 47 ? 12.977 16 38.781 1 34.12 47 LEU B C 1
ATOM 2399 O O . LEU B 1 47 ? 12.117 15.352 38.188 1 34.12 47 LEU B O 1
ATOM 2403 N N . GLU B 1 48 ? 12.625 16.422 39.969 1 35.09 48 GLU B N 1
ATOM 2404 C CA . GLU B 1 48 ? 11.414 17.219 39.938 1 35.09 48 GLU B CA 1
ATOM 2405 C C . GLU B 1 48 ? 11.352 18.078 38.688 1 35.09 48 GLU B C 1
ATOM 2407 O O . GLU B 1 48 ? 12.094 19.047 38.531 1 35.09 48 GLU B O 1
ATOM 2412 N N . VAL B 1 49 ? 11.5 17.453 37.562 1 36.59 49 VAL B N 1
ATOM 2413 C CA . VAL B 1 49 ? 11.234 18.188 36.344 1 36.59 49 VAL B CA 1
ATOM 2414 C C . VAL B 1 49 ? 10.086 19.172 36.562 1 36.59 49 VAL B C 1
ATOM 2416 O O . VAL B 1 49 ? 8.961 18.766 36.844 1 36.59 49 VAL B O 1
ATOM 2419 N N . SER B 1 50 ? 10.195 20.25 37.438 1 35.12 50 SER B N 1
ATOM 2420 C CA . SER B 1 50 ? 9.227 21.344 37.344 1 35.12 50 SER B CA 1
ATOM 2421 C C . SER B 1 50 ? 8.477 21.297 36 1 35.12 50 SER B C 1
ATOM 2423 O O . SER B 1 50 ? 9.094 21.312 34.938 1 35.12 50 SER B O 1
ATOM 2425 N N . LYS B 1 51 ? 7.605 20.531 35.844 1 43.56 51 LYS B N 1
ATOM 2426 C CA . LYS B 1 51 ? 6.738 20.516 34.656 1 43.56 51 LYS B CA 1
ATOM 2427 C C . LYS B 1 51 ? 6.512 21.922 34.125 1 43.56 51 LYS B C 1
ATOM 2429 O O . LYS B 1 51 ? 5.723 22.688 34.688 1 43.56 51 LYS B O 1
ATOM 2434 N N . ALA B 1 52 ? 7.52 22.703 33.844 1 49.03 52 ALA B N 1
ATOM 2435 C CA . ALA B 1 52 ? 7.375 24.031 33.219 1 49.03 52 ALA B CA 1
ATOM 2436 C C . ALA B 1 52 ? 6 24.188 32.594 1 49.03 52 ALA B C 1
ATOM 2438 O O . ALA B 1 52 ? 5.516 23.281 31.906 1 49.03 52 ALA B O 1
ATOM 2439 N N . ARG B 1 53 ? 5.16 25.031 33.188 1 59.69 53 ARG B N 1
ATOM 2440 C CA . ARG B 1 53 ? 3.805 25.328 32.75 1 59.69 53 ARG B CA 1
ATOM 2441 C C . ARG B 1 53 ? 3.756 25.531 31.234 1 59.69 53 ARG B C 1
ATOM 2443 O O . ARG B 1 53 ? 4.523 26.328 30.688 1 59.69 53 ARG B O 1
ATOM 2450 N N . LYS B 1 54 ? 3.135 24.516 30.531 1 76.44 54 LYS B N 1
ATOM 2451 C CA . LYS B 1 54 ? 2.963 24.656 29.094 1 76.44 54 LYS B CA 1
ATOM 2452 C C . LYS B 1 54 ? 2.193 25.938 28.75 1 76.44 54 LYS B C 1
ATOM 2454 O O . LYS B 1 54 ? 1.366 26.391 29.547 1 76.44 54 LYS B O 1
ATOM 2459 N N . GLY B 1 55 ? 2.607 26.625 27.766 1 87.38 55 GLY B N 1
ATOM 2460 C CA . GLY B 1 55 ? 1.899 27.812 27.312 1 87.38 55 GLY B CA 1
ATOM 2461 C C . GLY B 1 55 ? 0.47 27.531 26.891 1 87.38 55 GLY B C 1
ATOM 2462 O O . GLY B 1 55 ? 0.108 26.375 26.641 1 87.38 55 GLY B O 1
ATOM 2463 N N . THR B 1 56 ? -0.315 28.578 26.953 1 95.75 56 THR B N 1
ATOM 2464 C CA . THR B 1 56 ? -1.701 28.453 26.516 1 95.75 56 THR B CA 1
ATOM 2465 C C . THR B 1 56 ? -1.772 28.172 25.016 1 95.75 56 THR B C 1
ATOM 2467 O O . THR B 1 56 ? -1.082 28.797 24.219 1 95.75 56 THR B O 1
ATOM 2470 N N . LEU B 1 57 ? -2.559 27.125 24.703 1 98.12 57 LEU B N 1
ATOM 2471 C CA . LEU B 1 57 ? -2.762 26.688 23.328 1 98.12 57 LEU B CA 1
ATOM 2472 C C . LEU B 1 57 ? -4.176 27 22.844 1 98.12 57 LEU B C 1
ATOM 2474 O O . LEU B 1 57 ? -5.145 26.781 23.578 1 98.12 57 LEU B O 1
ATOM 2478 N N . ALA B 1 58 ? -4.285 27.625 21.719 1 98.19 58 ALA B N 1
ATOM 2479 C CA . ALA B 1 58 ? -5.586 27.828 21.094 1 98.19 58 ALA B CA 1
ATOM 2480 C C . ALA B 1 58 ? -5.777 26.891 19.906 1 98.19 58 ALA B C 1
ATOM 2482 O O . ALA B 1 58 ? -4.918 26.797 19.031 1 98.19 58 ALA B O 1
ATOM 2483 N N . LEU B 1 59 ? -6.871 26.188 19.906 1 98.44 59 LEU B N 1
ATOM 2484 C CA . LEU B 1 59 ? -7.266 25.312 18.812 1 98.44 59 LEU B CA 1
ATOM 2485 C C . LEU B 1 59 ? -8.43 25.922 18.031 1 98.44 59 LEU B C 1
ATOM 2487 O O . LEU B 1 59 ? -9.508 26.141 18.594 1 98.44 59 LEU B O 1
ATOM 2491 N N . ILE B 1 60 ? -8.109 26.203 16.797 1 98.12 60 ILE B N 1
ATOM 2492 C CA . ILE B 1 60 ? -9.141 26.75 15.922 1 98.12 60 ILE B CA 1
ATOM 2493 C C . ILE B 1 60 ? -9.57 25.703 14.898 1 98.12 60 ILE B C 1
ATOM 2495 O O . ILE B 1 60 ? -8.773 25.312 14.039 1 98.12 60 ILE B O 1
ATOM 2499 N N . GLY B 1 61 ? -10.789 25.359 14.906 1 98.06 61 GLY B N 1
ATOM 2500 C CA . GLY B 1 61 ? -11.312 24.219 14.172 1 98.06 61 GLY B CA 1
ATOM 2501 C C . GLY B 1 61 ? -11.516 22.984 15.039 1 98.06 61 GLY B C 1
ATOM 2502 O O . GLY B 1 61 ? -10.555 22.344 15.453 1 98.06 61 GLY B O 1
ATOM 2503 N N . CYS B 1 62 ? -12.797 22.703 15.312 1 98.12 62 CYS B N 1
ATOM 2504 C CA . CYS B 1 62 ? -13.125 21.609 16.234 1 98.12 62 CYS B CA 1
ATOM 2505 C C . CYS B 1 62 ? -14.031 20.594 15.562 1 98.12 62 CYS B C 1
ATOM 2507 O O . CYS B 1 62 ? -15.008 20.125 16.156 1 98.12 62 CYS B O 1
ATOM 2509 N N . GLY B 1 63 ? -13.734 20.344 14.25 1 97.38 63 GLY B N 1
ATOM 2510 C CA . GLY B 1 63 ? -14.391 19.203 13.625 1 97.38 63 GLY B CA 1
ATOM 2511 C C . GLY B 1 63 ? -13.969 17.875 14.219 1 97.38 63 GLY B C 1
ATOM 2512 O O . GLY B 1 63 ? -13.539 17.797 15.375 1 97.38 63 GLY B O 1
ATOM 2513 N N . LYS B 1 64 ? -14.078 16.812 13.461 1 96.88 64 LYS B N 1
ATOM 2514 C CA . LYS B 1 64 ? -13.711 15.492 13.961 1 96.88 64 LYS B CA 1
ATOM 2515 C C . LYS B 1 64 ? -12.234 15.438 14.328 1 96.88 64 LYS B C 1
ATOM 2517 O O . LYS B 1 64 ? -11.875 14.969 15.406 1 96.88 64 LYS B O 1
ATOM 2522 N N . MET B 1 65 ? -11.453 15.977 13.414 1 97.81 65 MET B N 1
ATOM 2523 C CA . MET B 1 65 ? -10.008 15.984 13.648 1 97.81 65 MET B CA 1
ATOM 2524 C C . MET B 1 65 ? -9.648 16.906 14.805 1 97.81 65 MET B C 1
ATOM 2526 O O . MET B 1 65 ? -8.906 16.516 15.711 1 97.81 65 MET B O 1
ATOM 2530 N N . GLY B 1 66 ? -10.188 18.141 14.742 1 98.31 66 GLY B N 1
ATOM 2531 C CA . GLY B 1 66 ? -9.891 19.109 15.789 1 98.31 66 GLY B CA 1
ATOM 2532 C C . GLY B 1 66 ? -10.344 18.656 17.172 1 98.31 66 GLY B C 1
ATOM 2533 O O . GLY B 1 66 ? -9.656 18.906 18.156 1 98.31 66 GLY B O 1
ATOM 2534 N N . PHE B 1 67 ? -11.477 18.016 17.203 1 98.31 67 PHE B N 1
ATOM 2535 C CA . PHE B 1 67 ? -11.984 17.5 18.469 1 98.31 67 PHE B CA 1
ATOM 2536 C C . PHE B 1 67 ? -11.023 16.484 19.078 1 98.31 67 PHE B C 1
ATOM 2538 O O . PHE B 1 67 ? -10.672 16.594 20.25 1 98.31 67 PHE B O 1
ATOM 2545 N N . ALA B 1 68 ? -10.57 15.508 18.266 1 98.62 68 ALA B N 1
ATOM 2546 C CA . ALA B 1 68 ? -9.625 14.492 18.719 1 98.62 68 ALA B CA 1
ATOM 2547 C C . ALA B 1 68 ? -8.32 15.117 19.188 1 98.62 68 ALA B C 1
ATOM 2549 O O . ALA B 1 68 ? -7.773 14.727 20.234 1 98.62 68 ALA B O 1
ATOM 2550 N N . MET B 1 69 ? -7.898 16.156 18.516 1 98.69 69 MET B N 1
ATOM 2551 C CA . MET B 1 69 ? -6.688 16.875 18.906 1 98.69 69 MET B CA 1
ATOM 2552 C C . MET B 1 69 ? -6.879 17.562 20.25 1 98.69 69 MET B C 1
ATOM 2554 O O . MET B 1 69 ? -6.008 17.484 21.109 1 98.69 69 MET B O 1
ATOM 2558 N N . GLY B 1 70 ? -7.992 18.234 20.406 1 98.56 70 GLY B N 1
ATOM 2559 C CA . GLY B 1 70 ? -8.289 18.953 21.625 1 98.56 70 GLY B CA 1
ATOM 2560 C C . GLY B 1 70 ? -8.25 18.078 22.859 1 98.56 70 GLY B C 1
ATOM 2561 O O . GLY B 1 70 ? -7.664 18.438 23.875 1 98.56 70 GLY B O 1
ATOM 2562 N N . ILE B 1 71 ? -8.852 16.891 22.703 1 98.5 71 ILE B N 1
ATOM 2563 C CA . ILE B 1 71 ? -8.859 15.938 23.812 1 98.5 71 ILE B CA 1
ATOM 2564 C C . ILE B 1 71 ? -7.426 15.578 24.188 1 98.5 71 ILE B C 1
ATOM 2566 O O . ILE B 1 71 ? -7.074 15.578 25.375 1 98.5 71 ILE B O 1
ATOM 2570 N N . ASN B 1 72 ? -6.598 15.359 23.203 1 98.69 72 ASN B N 1
ATOM 2571 C CA . ASN B 1 72 ? -5.219 14.961 23.453 1 98.69 72 ASN B CA 1
ATOM 2572 C C . ASN B 1 72 ? -4.395 16.109 24.016 1 98.69 72 ASN B C 1
ATOM 2574 O O . ASN B 1 72 ? -3.492 15.906 24.828 1 98.69 72 ASN B O 1
ATOM 2578 N N . PHE B 1 73 ? -4.699 17.344 23.594 1 98.5 73 PHE B N 1
ATOM 2579 C CA . PHE B 1 73 ? -4.012 18.5 24.156 1 98.5 73 PHE B CA 1
ATOM 2580 C C . PHE B 1 73 ? -4.32 18.641 25.641 1 98.5 73 PHE B C 1
ATOM 2582 O O . PHE B 1 73 ? -3.422 18.906 26.438 1 98.5 73 PHE B O 1
ATOM 2589 N N . LEU B 1 74 ? -5.555 18.438 26 1 98.31 74 LEU B N 1
ATOM 2590 C CA . LEU B 1 74 ? -5.957 18.5 27.406 1 98.31 74 LEU B CA 1
ATOM 2591 C C . LEU B 1 74 ? -5.258 17.422 28.219 1 98.31 74 LEU B C 1
ATOM 2593 O O . LEU B 1 74 ? -4.707 17.703 29.281 1 98.31 74 LEU B O 1
ATOM 2597 N N . LYS B 1 75 ? -5.219 16.25 27.656 1 97.88 75 LYS B N 1
ATOM 2598 C CA . LYS B 1 75 ? -4.559 15.133 28.328 1 97.88 75 LYS B CA 1
ATOM 2599 C C . LYS B 1 75 ? -3.07 15.414 28.516 1 97.88 75 LYS B C 1
ATOM 2601 O O . LYS B 1 75 ? -2.469 14.977 29.5 1 97.88 75 LYS B O 1
ATOM 2606 N N . ALA B 1 76 ? -2.525 16.125 27.578 1 97.81 76 ALA B N 1
ATOM 2607 C CA . ALA B 1 76 ? -1.097 16.422 27.609 1 97.81 76 ALA B CA 1
ATOM 2608 C C . ALA B 1 76 ? -0.805 17.578 28.562 1 97.81 76 ALA B C 1
ATOM 2610 O O . ALA B 1 76 ? 0.356 17.938 28.781 1 97.81 76 ALA B O 1
ATOM 2611 N N . GLY B 1 77 ? -1.859 18.25 29.062 1 97.44 77 GLY B N 1
ATOM 2612 C CA . GLY B 1 77 ? -1.685 19.234 30.109 1 97.44 77 GLY B CA 1
ATOM 2613 C C . GLY B 1 77 ? -1.671 20.672 29.594 1 97.44 77 GLY B C 1
ATOM 2614 O O . GLY B 1 77 ? -1.293 21.594 30.328 1 97.44 77 GLY B O 1
ATOM 2615 N N . TYR B 1 78 ? -2.068 20.922 28.406 1 97.88 78 TYR B N 1
ATOM 2616 C CA . TYR B 1 78 ? -2.115 22.281 27.875 1 97.88 78 TYR B CA 1
ATOM 2617 C C . TYR B 1 78 ? -3.346 23.031 28.375 1 97.88 78 TYR B C 1
ATOM 2619 O O . TYR B 1 78 ? -4.461 22.5 28.328 1 97.88 78 TYR B O 1
ATOM 2627 N N . PRO B 1 79 ? -3.102 24.234 28.938 1 97.94 79 PRO B N 1
ATOM 2628 C CA . PRO B 1 79 ? -4.273 25.109 28.969 1 97.94 79 PRO B CA 1
ATOM 2629 C C . PRO B 1 79 ? -4.832 25.406 27.578 1 97.94 79 PRO B C 1
ATOM 2631 O O . PRO B 1 79 ? -4.133 25.969 26.75 1 97.94 79 PRO B O 1
ATOM 2634 N N . LEU B 1 80 ? -6.109 24.984 27.359 1 98.12 80 LEU B N 1
ATOM 2635 C CA . LEU B 1 80 ? -6.602 24.953 25.984 1 98.12 80 LEU B CA 1
ATOM 2636 C C . LEU B 1 80 ? -7.773 25.906 25.797 1 98.12 80 LEU B C 1
ATOM 2638 O O . LEU B 1 80 ? -8.742 25.875 26.562 1 98.12 80 LEU B O 1
ATOM 2642 N N . MET B 1 81 ? -7.609 26.75 24.812 1 98 81 MET B N 1
ATOM 2643 C CA . MET B 1 81 ? -8.711 27.547 24.281 1 98 81 MET B CA 1
ATOM 2644 C C . MET B 1 81 ? -9.195 27 22.938 1 98 81 MET B C 1
ATOM 2646 O O . MET B 1 81 ? -8.391 26.578 22.125 1 98 81 MET B O 1
ATOM 2650 N N . VAL B 1 82 ? -10.555 27.047 22.766 1 98.12 82 VAL B N 1
ATOM 2651 C CA . VAL B 1 82 ? -11.055 26.469 21.531 1 98.12 82 VAL B CA 1
ATOM 2652 C C . VAL B 1 82 ? -12.023 27.422 20.859 1 98.12 82 VAL B C 1
ATOM 2654 O O . VAL B 1 82 ? -12.727 28.188 21.531 1 98.12 82 VAL B O 1
ATOM 2657 N N . TYR B 1 83 ? -11.945 27.359 19.531 1 97.25 83 TYR B N 1
ATOM 2658 C CA . TYR B 1 83 ? -12.859 28.141 18.688 1 97.25 83 TYR B CA 1
ATOM 2659 C C . TYR B 1 83 ? -13.266 27.359 17.453 1 97.25 83 TYR B C 1
ATOM 2661 O O . TYR B 1 83 ? -12.422 26.734 16.797 1 97.25 83 TYR B O 1
ATOM 2669 N N . ASP B 1 84 ? -14.5 27.391 17.156 1 96.81 84 ASP B N 1
ATOM 2670 C CA . ASP B 1 84 ? -15.062 26.906 15.906 1 96.81 84 ASP B CA 1
ATOM 2671 C C . ASP B 1 84 ? -16.297 27.719 15.508 1 96.81 84 ASP B C 1
ATOM 2673 O O . ASP B 1 84 ? -17.234 27.859 16.297 1 96.81 84 ASP B O 1
ATOM 2677 N N . LYS B 1 85 ? -16.266 28.188 14.328 1 92.31 85 LYS B N 1
ATOM 2678 C CA . LYS B 1 85 ? -17.344 29.062 13.883 1 92.31 85 LYS B CA 1
ATOM 2679 C C . LYS B 1 85 ? -18.656 28.312 13.758 1 92.31 85 LYS B C 1
ATOM 2681 O O . LYS B 1 85 ? -19.719 28.875 13.992 1 92.31 85 LYS B O 1
ATOM 2686 N N . TYR B 1 86 ? -18.594 27.031 13.461 1 90.62 86 TYR B N 1
ATOM 2687 C CA . TYR B 1 86 ? -19.797 26.312 13.094 1 90.62 86 TYR B CA 1
ATOM 2688 C C . TYR B 1 86 ? -20.078 25.172 14.055 1 90.62 86 TYR B C 1
ATOM 2690 O O . TYR B 1 86 ? -21.219 24.766 14.234 1 90.62 86 TYR B O 1
ATOM 2698 N N . ASN B 1 87 ? -19.078 24.625 14.656 1 88.81 87 ASN B N 1
ATOM 2699 C CA . ASN B 1 87 ? -19.25 23.391 15.43 1 88.81 87 ASN B CA 1
ATOM 2700 C C . ASN B 1 87 ? -19.375 23.688 16.922 1 88.81 87 ASN B C 1
ATOM 2702 O O . ASN B 1 87 ? -18.438 23.422 17.688 1 88.81 87 ASN B O 1
ATOM 2706 N N . ASN B 1 88 ? -20.484 23.969 17.406 1 90.25 88 ASN B N 1
ATOM 2707 C CA . ASN B 1 88 ? -20.75 24.297 18.797 1 90.25 88 ASN B CA 1
ATOM 2708 C C . ASN B 1 88 ? -20.766 23.047 19.672 1 90.25 88 ASN B C 1
ATOM 2710 O O . ASN B 1 88 ? -20.375 23.078 20.844 1 90.25 88 ASN B O 1
ATOM 2714 N N . GLU B 1 89 ? -21.125 22.016 19.016 1 96.81 89 GLU B N 1
ATOM 2715 C CA . GLU B 1 89 ? -21.219 20.781 19.781 1 96.81 89 GLU B CA 1
ATOM 2716 C C . GLU B 1 89 ? -19.859 20.312 20.266 1 96.81 89 GLU B C 1
ATOM 2718 O O . GLU B 1 89 ? -19.656 20.062 21.453 1 96.81 89 GLU B O 1
ATOM 2723 N N . ASN B 1 90 ? -18.906 20.25 19.406 1 97.75 90 ASN B N 1
ATOM 2724 C CA . ASN B 1 90 ? -17.562 19.781 19.75 1 97.75 90 ASN B CA 1
ATOM 2725 C C . ASN B 1 90 ? -16.859 20.75 20.688 1 97.75 90 ASN B C 1
ATOM 2727 O O . ASN B 1 90 ? -16.109 20.328 21.578 1 97.75 90 ASN B O 1
ATOM 2731 N N . THR B 1 91 ? -17.109 22.078 20.531 1 97.56 91 THR B N 1
ATOM 2732 C CA . THR B 1 91 ? -16.484 23.031 21.453 1 97.56 91 THR B CA 1
ATOM 2733 C C . THR B 1 91 ? -17.047 22.859 22.859 1 97.56 91 THR B C 1
ATOM 2735 O O . THR B 1 91 ? -16.297 22.922 23.844 1 97.56 91 THR B O 1
ATOM 2738 N N . ARG B 1 92 ? -18.312 22.547 22.953 1 97.88 92 ARG B N 1
ATOM 2739 C CA . ARG B 1 92 ? -18.922 22.328 24.266 1 97.88 92 ARG B CA 1
ATOM 2740 C C . ARG B 1 92 ? -18.406 21.047 24.906 1 97.88 92 ARG B C 1
ATOM 2742 O O . ARG B 1 92 ? -18.172 21 26.125 1 97.88 92 ARG B O 1
ATOM 2749 N N . ARG B 1 93 ? -18.266 20.062 24.109 1 98.31 93 ARG B N 1
ATOM 2750 C CA . ARG B 1 93 ? -17.719 18.812 24.625 1 98.31 93 ARG B CA 1
ATOM 2751 C C . ARG B 1 93 ? -16.297 19.016 25.156 1 98.31 93 ARG B C 1
ATOM 2753 O O . ARG B 1 93 ? -15.93 18.453 26.188 1 98.31 93 ARG B O 1
ATOM 2760 N N . LEU B 1 94 ? -15.547 19.828 24.453 1 98.62 94 LEU B N 1
ATOM 2761 C CA . LEU B 1 94 ? -14.188 20.109 24.906 1 98.62 94 LEU B CA 1
ATOM 2762 C C . LEU B 1 94 ? -14.203 20.953 26.172 1 98.62 94 LEU B C 1
ATOM 2764 O O . LEU B 1 94 ? -13.352 20.781 27.047 1 98.62 94 LEU B O 1
ATOM 2768 N N . GLU B 1 95 ? -15.133 21.844 26.25 1 98.38 95 GLU B N 1
ATOM 2769 C CA . GLU B 1 95 ? -15.281 22.625 27.469 1 98.38 95 GLU B CA 1
ATOM 2770 C C . GLU B 1 95 ? -15.562 21.734 28.672 1 98.38 95 GLU B C 1
ATOM 2772 O O . GLU B 1 95 ? -15 21.938 29.75 1 98.38 95 GLU B O 1
ATOM 2777 N N . ALA B 1 96 ? -16.391 20.781 28.422 1 98.38 96 ALA B N 1
ATOM 2778 C CA . ALA B 1 96 ? -16.719 19.828 29.484 1 98.38 96 ALA B CA 1
ATOM 2779 C C . ALA B 1 96 ? -15.484 19.047 29.938 1 98.38 96 ALA B C 1
ATOM 2781 O O . ALA B 1 96 ? -15.422 18.594 31.078 1 98.38 96 ALA B O 1
ATOM 2782 N N . GLU B 1 97 ? -14.5 18.969 29.062 1 98.19 97 GLU B N 1
ATOM 2783 C CA . GLU B 1 97 ? -13.273 18.25 29.375 1 98.19 97 GLU B CA 1
ATOM 2784 C C . GLU B 1 97 ? -12.211 19.172 29.953 1 98.19 97 GLU B C 1
ATOM 2786 O O . GLU B 1 97 ? -11.141 18.703 30.359 1 98.19 97 GLU B O 1
ATOM 2791 N N . GLY B 1 98 ? -12.477 20.531 29.891 1 98.31 98 GLY B N 1
ATOM 2792 C CA . GLY B 1 98 ? -11.555 21.406 30.594 1 98.31 98 GLY B CA 1
ATOM 2793 C C . GLY B 1 98 ? -11.078 22.562 29.719 1 98.31 98 GLY B C 1
ATOM 2794 O O . GLY B 1 98 ? -10.336 23.438 30.188 1 98.31 98 GLY B O 1
ATOM 2795 N N . ALA B 1 99 ? -11.516 22.656 28.516 1 98.44 99 ALA B N 1
ATOM 2796 C CA . ALA B 1 99 ? -11.117 23.75 27.641 1 98.44 99 ALA B CA 1
ATOM 2797 C C . ALA B 1 99 ? -11.953 25 27.906 1 98.44 99 ALA B C 1
ATOM 2799 O O . ALA B 1 99 ? -12.969 24.938 28.594 1 98.44 99 ALA B O 1
ATOM 2800 N N . SER B 1 100 ? -11.461 26.062 27.422 1 97.5 100 SER B N 1
ATOM 2801 C CA . SER B 1 100 ? -12.211 27.312 27.453 1 97.5 100 SER B CA 1
ATOM 2802 C C . SER B 1 100 ? -12.672 27.719 26.047 1 97.5 100 SER B C 1
ATOM 2804 O O . SER B 1 100 ? -11.859 27.797 25.125 1 97.5 100 SER B O 1
ATOM 2806 N N . ILE B 1 101 ? -13.945 28.016 25.906 1 97.19 101 ILE B N 1
ATOM 2807 C CA . ILE B 1 101 ? -14.477 28.422 24.609 1 97.19 101 ILE B CA 1
ATOM 2808 C C . ILE B 1 101 ? -14.211 29.906 24.391 1 97.19 101 ILE B C 1
ATOM 2810 O O . ILE B 1 101 ? -14.422 30.719 25.297 1 97.19 101 ILE B O 1
ATOM 2814 N N . VAL B 1 102 ? -13.734 30.141 23.234 1 94.25 102 VAL B N 1
ATOM 2815 C CA . VAL B 1 102 ? -13.523 31.516 22.828 1 94.25 102 VAL B CA 1
ATOM 2816 C C . VAL B 1 102 ? -14.633 31.953 21.875 1 94.25 102 VAL B C 1
ATOM 2818 O O . VAL B 1 102 ? -14.898 31.281 20.875 1 94.25 102 VAL B O 1
ATOM 2821 N N . LYS B 1 103 ? -15.211 33.125 22.141 1 89.75 103 LYS B N 1
ATOM 2822 C CA . LYS B 1 103 ? -16.312 33.594 21.312 1 89.75 103 LYS B CA 1
ATOM 2823 C C . LYS B 1 103 ? -15.828 34.562 20.219 1 89.75 103 LYS B C 1
ATOM 2825 O O . LYS B 1 103 ? -16.422 34.625 19.141 1 89.75 103 LYS B O 1
ATOM 2830 N N . ASP B 1 104 ? -14.734 35.281 20.609 1 91.06 104 ASP B N 1
ATOM 2831 C CA . ASP B 1 104 ? -14.117 36.188 19.672 1 91.06 104 ASP B CA 1
ATOM 2832 C C . ASP B 1 104 ? -12.648 35.844 19.438 1 91.06 104 ASP B C 1
ATOM 2834 O O . ASP B 1 104 ? -11.82 36 20.344 1 91.06 104 ASP B O 1
ATOM 2838 N N . ILE B 1 105 ? -12.281 35.531 18.234 1 90.88 105 ILE B N 1
ATOM 2839 C CA . ILE B 1 105 ? -10.961 35 17.891 1 90.88 105 ILE B CA 1
ATOM 2840 C C . ILE B 1 105 ? -9.906 36.094 18.125 1 90.88 105 ILE B C 1
ATOM 2842 O O . ILE B 1 105 ? -8.719 35.781 18.266 1 90.88 105 ILE B O 1
ATOM 2846 N N . ARG B 1 106 ? -10.312 37.344 18.141 1 87.88 106 ARG B N 1
ATOM 2847 C CA . ARG B 1 106 ? -9.383 38.469 18.234 1 87.88 106 ARG B CA 1
ATOM 2848 C C . ARG B 1 106 ? -8.727 38.5 19.609 1 87.88 106 ARG B C 1
ATOM 2850 O O . ARG B 1 106 ? -7.719 39.188 19.797 1 87.88 106 ARG B O 1
ATOM 2857 N N . ILE B 1 107 ? -9.281 37.75 20.562 1 88.31 107 ILE B N 1
ATOM 2858 C CA . ILE B 1 107 ? -8.719 37.812 21.906 1 88.31 107 ILE B CA 1
ATOM 2859 C C . ILE B 1 107 ? -7.578 36.812 22.031 1 88.31 107 ILE B C 1
ATOM 2861 O O . ILE B 1 107 ? -6.84 36.812 23.016 1 88.31 107 ILE B O 1
ATOM 2865 N N . LEU B 1 108 ? -7.332 35.969 21.016 1 87.12 108 LEU B N 1
ATOM 2866 C CA . LEU B 1 108 ? -6.375 34.875 21.094 1 87.12 108 LEU B CA 1
ATOM 2867 C C . LEU B 1 108 ? -4.945 35.406 21.125 1 87.12 108 LEU B C 1
ATOM 2869 O O . LEU B 1 108 ? -4.078 34.812 21.781 1 87.12 108 LEU B O 1
ATOM 2873 N N . GLY B 1 109 ? -4.758 36.469 20.469 1 83.81 109 GLY B N 1
ATOM 2874 C CA . GLY B 1 109 ? -3.416 37.031 20.422 1 83.81 109 GLY B CA 1
ATOM 2875 C C . GLY B 1 109 ? -2.871 37.406 21.781 1 83.81 109 GLY B C 1
ATOM 2876 O O . GLY B 1 109 ? -1.667 37.312 22.031 1 83.81 109 GLY B O 1
ATOM 2877 N N . SER B 1 110 ? -3.732 37.75 22.703 1 85.25 110 SER B N 1
ATOM 2878 C CA . SER B 1 110 ? -3.297 38.188 24.016 1 85.25 110 SER B CA 1
ATOM 2879 C C . SER B 1 110 ? -3.359 37.031 25.016 1 85.25 110 SER B C 1
ATOM 2881 O O . SER B 1 110 ? -2.838 37.125 26.141 1 85.25 110 SER B O 1
ATOM 2883 N N . GLN B 1 111 ? -3.83 35.938 24.531 1 91.44 111 GLN B N 1
ATOM 2884 C CA . GLN B 1 111 ? -4.133 34.938 25.531 1 91.44 111 GLN B CA 1
ATOM 2885 C C . GLN B 1 111 ? -3.393 33.625 25.234 1 91.44 111 GLN B C 1
ATOM 2887 O O . GLN B 1 111 ? -3.201 32.781 26.109 1 91.44 111 GLN B O 1
ATOM 2892 N N . ALA B 1 112 ? -3.051 33.438 24.016 1 94.19 112 ALA B N 1
ATOM 2893 C CA . ALA B 1 112 ? -2.434 32.156 23.641 1 94.19 112 ALA B CA 1
ATOM 2894 C C . ALA B 1 112 ? -1.046 32.375 23.047 1 94.19 112 ALA B C 1
ATOM 2896 O O . ALA B 1 112 ? -0.833 33.312 22.281 1 94.19 112 ALA B O 1
ATOM 2897 N N . GLN B 1 113 ? -0.139 31.531 23.344 1 94.88 113 GLN B N 1
ATOM 2898 C CA . GLN B 1 113 ? 1.219 31.578 22.812 1 94.88 113 GLN B CA 1
ATOM 2899 C C . GLN B 1 113 ? 1.356 30.688 21.578 1 94.88 113 GLN B C 1
ATOM 2901 O O . GLN B 1 113 ? 2.227 30.922 20.734 1 94.88 113 GLN B O 1
ATOM 2906 N N . ILE B 1 114 ? 0.493 29.672 21.547 1 97.56 114 ILE B N 1
ATOM 2907 C CA . ILE B 1 114 ? 0.492 28.719 20.438 1 97.56 114 ILE B CA 1
ATOM 2908 C C . ILE B 1 114 ? -0.911 28.625 19.844 1 97.56 114 ILE B C 1
ATOM 2910 O O . ILE B 1 114 ? -1.893 28.469 20.578 1 97.56 114 ILE B O 1
ATOM 2914 N N . ILE B 1 115 ? -0.982 28.766 18.547 1 98.06 115 ILE B N 1
ATOM 2915 C CA . ILE B 1 115 ? -2.234 28.578 17.812 1 98.06 115 ILE B CA 1
ATOM 2916 C C . ILE B 1 115 ? -2.121 27.359 16.891 1 98.06 115 ILE B C 1
ATOM 2918 O O . ILE B 1 115 ? -1.162 27.25 16.125 1 98.06 115 ILE B O 1
ATOM 2922 N N . VAL B 1 116 ? -3.055 26.469 17.016 1 98.69 116 VAL B N 1
ATOM 2923 C CA . VAL B 1 116 ? -3.172 25.344 16.094 1 98.69 116 VAL B CA 1
ATOM 2924 C C . VAL B 1 116 ? -4.453 25.469 15.273 1 98.69 116 VAL B C 1
ATOM 2926 O O . VAL B 1 116 ? -5.531 25.688 15.828 1 98.69 116 VAL B O 1
ATOM 2929 N N . THR B 1 117 ? -4.285 25.422 13.984 1 98.62 117 THR B N 1
ATOM 2930 C CA . THR B 1 117 ? -5.469 25.469 13.133 1 98.62 117 THR B CA 1
ATOM 2931 C C . THR B 1 117 ? -5.68 24.141 12.422 1 98.62 117 THR B C 1
ATOM 2933 O O . THR B 1 117 ? -4.723 23.531 11.938 1 98.62 117 THR B O 1
ATOM 2936 N N . MET B 1 118 ? -6.863 23.625 12.406 1 98.56 118 MET B N 1
ATOM 2937 C CA . MET B 1 118 ? -7.375 22.484 11.664 1 98.56 118 MET B CA 1
ATOM 2938 C C . MET B 1 118 ? -8.68 22.828 10.953 1 98.56 118 MET B C 1
ATOM 2940 O O . MET B 1 118 ? -9.766 22.594 11.492 1 98.56 118 MET B O 1
ATOM 2944 N N . LEU B 1 119 ? -8.508 23.344 9.719 1 98.31 119 LEU B N 1
ATOM 2945 C CA . LEU B 1 119 ? -9.617 23.969 9.008 1 98.31 119 LEU B CA 1
ATOM 2946 C C . LEU B 1 119 ? -9.852 23.297 7.664 1 98.31 119 LEU B C 1
ATOM 2948 O O . LEU B 1 119 ? -8.984 22.562 7.172 1 98.31 119 LEU B O 1
ATOM 2952 N N . PRO B 1 120 ? -10.953 23.484 7.023 1 97 120 PRO B N 1
ATOM 2953 C CA . PRO B 1 120 ? -11.383 22.641 5.914 1 97 120 PRO B CA 1
ATOM 2954 C C . PRO B 1 120 ? -10.664 22.953 4.609 1 97 120 PRO B C 1
ATOM 2956 O O . PRO B 1 120 ? -10.57 22.109 3.723 1 97 120 PRO B O 1
ATOM 2959 N N . ASN B 1 121 ? -10.258 24.266 4.438 1 97.44 121 ASN B N 1
ATOM 2960 C CA . ASN B 1 121 ? -9.664 24.609 3.148 1 97.44 121 ASN B CA 1
ATOM 2961 C C . ASN B 1 121 ? -8.859 25.906 3.23 1 97.44 121 ASN B C 1
ATOM 2963 O O . ASN B 1 121 ? -8.773 26.516 4.293 1 97.44 121 ASN B O 1
ATOM 2967 N N . ASP B 1 122 ? -8.297 26.281 2.105 1 98.69 122 ASP B N 1
ATOM 2968 C CA . ASP B 1 122 ? -7.438 27.453 1.992 1 98.69 122 ASP B CA 1
ATOM 2969 C C . ASP B 1 122 ? -8.188 28.719 2.395 1 98.69 122 ASP B C 1
ATOM 2971 O O . ASP B 1 122 ? -7.676 29.531 3.18 1 98.69 122 ASP B O 1
ATOM 2975 N N . GLU B 1 123 ? -9.367 28.859 1.913 1 98.06 123 GLU B N 1
ATOM 2976 C CA . GLU B 1 123 ? -10.141 30.078 2.117 1 98.06 123 GLU B CA 1
ATOM 2977 C C . GLU B 1 123 ? -10.406 30.328 3.6 1 98.06 123 GLU B C 1
ATOM 2979 O O . GLU B 1 123 ? -10.219 31.438 4.098 1 98.06 123 GLU B O 1
ATOM 2984 N N . VAL B 1 124 ? -10.797 29.328 4.273 1 98 124 VAL B N 1
ATOM 2985 C CA . VAL B 1 124 ? -11.117 29.453 5.691 1 98 124 VAL B CA 1
ATOM 2986 C C . VAL B 1 124 ? -9.852 29.734 6.492 1 98 124 VAL B C 1
ATOM 2988 O O . VAL B 1 124 ? -9.859 30.578 7.387 1 98 124 VAL B O 1
ATOM 2991 N N . LEU B 1 125 ? -8.773 29.094 6.16 1 98.5 125 LEU B N 1
ATOM 2992 C CA . LEU B 1 125 ? -7.512 29.344 6.852 1 98.5 125 LEU B CA 1
ATOM 2993 C C . LEU B 1 125 ? -7.051 30.781 6.645 1 98.5 125 LEU B C 1
ATOM 2995 O O . LEU B 1 125 ? -6.574 31.422 7.578 1 98.5 125 LEU B O 1
ATOM 2999 N N . GLU B 1 126 ? -7.191 31.25 5.461 1 98.06 126 GLU B N 1
ATOM 3000 C CA . GLU B 1 126 ? -6.793 32.625 5.148 1 98.06 126 GLU B CA 1
ATOM 3001 C C . GLU B 1 126 ? -7.633 33.625 5.918 1 98.06 126 GLU B C 1
ATOM 3003 O O . GLU B 1 126 ? -7.102 34.594 6.477 1 98.06 126 GLU B O 1
ATOM 3008 N N . ILE B 1 127 ? -8.906 33.438 5.961 1 96.69 127 ILE B N 1
ATOM 3009 C CA . ILE B 1 127 ? -9.82 34.344 6.664 1 96.69 127 ILE B CA 1
ATOM 3010 C C . ILE B 1 127 ? -9.484 34.344 8.156 1 96.69 127 ILE B C 1
ATOM 3012 O O . ILE B 1 127 ? -9.359 35.406 8.766 1 96.69 127 ILE B O 1
ATOM 3016 N N . VAL B 1 128 ? -9.297 33.188 8.68 1 96.88 128 VAL B N 1
ATOM 3017 C CA . VAL 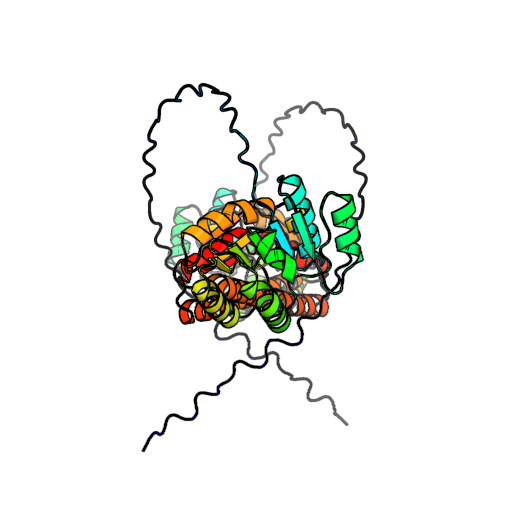B 1 128 ? -8.969 33.062 10.102 1 96.88 128 VAL B CA 1
ATOM 3018 C C . VAL B 1 128 ? -7.625 33.719 10.383 1 96.88 128 VAL B C 1
ATOM 3020 O O . VAL B 1 128 ? -7.48 34.438 11.375 1 96.88 128 VAL B O 1
ATOM 3023 N N . SER B 1 129 ? -6.703 33.5 9.547 1 96.88 129 SER B N 1
ATOM 3024 C CA . SER B 1 129 ? -5.383 34.094 9.734 1 96.88 129 SER B CA 1
ATOM 3025 C C . SER B 1 129 ? -5.441 35.625 9.68 1 96.88 129 SER B C 1
ATOM 3027 O O . SER B 1 129 ? -4.754 36.281 10.445 1 96.88 129 SER B O 1
ATOM 3029 N N . GLN B 1 130 ? -6.23 36.125 8.812 1 94.88 130 GLN B N 1
ATOM 3030 C CA . GLN B 1 130 ? -6.406 37.562 8.711 1 94.88 130 GLN B CA 1
ATOM 3031 C C . GLN B 1 130 ? -6.938 38.156 10.023 1 94.88 130 GLN B C 1
ATOM 3033 O O . GLN B 1 130 ? -6.59 39.281 10.391 1 94.88 130 GLN B O 1
ATOM 3038 N N . ASP B 1 131 ? -7.688 37.375 10.641 1 94 131 ASP B N 1
ATOM 3039 C CA . ASP B 1 131 ? -8.297 37.812 11.883 1 94 131 ASP B CA 1
ATOM 3040 C C . ASP B 1 131 ? -7.328 37.688 13.055 1 94 131 ASP B C 1
ATOM 3042 O O . ASP B 1 131 ? -7.312 38.531 13.953 1 94 131 ASP B O 1
ATOM 3046 N N . ILE B 1 132 ? -6.473 36.688 13.055 1 94.75 132 ILE B N 1
ATOM 3047 C CA . ILE B 1 132 ? -5.746 36.406 14.281 1 94.75 132 ILE B CA 1
ATOM 3048 C C . ILE B 1 132 ? -4.34 37 14.203 1 94.75 132 ILE B C 1
ATOM 3050 O O . ILE B 1 132 ? -3.748 37.344 15.227 1 94.75 132 ILE B O 1
ATOM 3054 N N . VAL B 1 133 ? -3.779 37.125 13.023 1 95.06 133 VAL B N 1
ATOM 3055 C CA . VAL B 1 133 ? -2.371 37.469 12.891 1 95.06 133 VAL B CA 1
ATOM 3056 C C . VAL B 1 133 ? -2.123 38.844 13.5 1 95.06 133 VAL B C 1
ATOM 3058 O O . VAL B 1 133 ? -1.181 39.031 14.273 1 95.06 133 VAL B O 1
ATOM 3061 N N . PRO B 1 134 ? -3.039 39.844 13.297 1 93.88 134 PRO B N 1
ATOM 3062 C CA . PRO B 1 134 ? -2.811 41.156 13.867 1 93.88 134 PRO B CA 1
ATOM 3063 C C . PRO B 1 134 ? -2.838 41.156 15.391 1 93.88 134 PRO B C 1
ATOM 3065 O O . PRO B 1 134 ? -2.324 42.094 16.031 1 93.88 134 PRO B O 1
ATOM 3068 N N . THR B 1 135 ? -3.398 40.156 15.953 1 94.5 135 THR B N 1
ATOM 3069 C CA . THR B 1 135 ? -3.59 40.156 17.406 1 94.5 135 THR B CA 1
ATOM 3070 C C . THR B 1 135 ? -2.494 39.344 18.094 1 94.5 135 THR B C 1
ATOM 3072 O O . THR B 1 135 ? -2.361 39.375 19.312 1 94.5 135 THR B O 1
ATOM 3075 N N . LEU B 1 136 ? -1.685 38.625 17.312 1 94.56 136 LEU B N 1
ATOM 3076 C CA . LEU B 1 136 ? -0.664 37.75 17.891 1 94.56 136 LEU B CA 1
ATOM 3077 C C . LEU B 1 136 ? 0.527 38.562 18.391 1 94.56 136 LEU B C 1
ATOM 3079 O O . LEU B 1 136 ? 0.925 39.562 17.766 1 94.56 136 LEU B O 1
ATOM 3083 N N . SER B 1 137 ? 1.051 38.156 19.484 1 92.62 137 SER B N 1
ATOM 3084 C CA . SER B 1 137 ? 2.242 38.781 20.047 1 92.62 137 SER B CA 1
ATOM 3085 C C . SER B 1 137 ? 3.512 38.25 19.406 1 92.62 137 SER B C 1
ATOM 3087 O O . SER B 1 137 ? 3.576 37.062 19.047 1 92.62 137 SER B O 1
ATOM 3089 N N . PRO B 1 138 ? 4.484 39.125 19.281 1 94.75 138 PRO B N 1
ATOM 3090 C CA . PRO B 1 138 ? 5.773 38.594 18.828 1 94.75 138 PRO B CA 1
ATOM 3091 C C . PRO B 1 138 ? 6.238 37.406 19.641 1 94.75 138 PRO B C 1
ATOM 3093 O O . PRO B 1 138 ? 6.066 37.375 20.859 1 94.75 138 PRO B O 1
ATOM 3096 N N . GLY B 1 139 ? 6.703 36.438 18.922 1 94.88 139 GLY B N 1
ATOM 3097 C CA . GLY B 1 139 ? 7.176 35.219 19.594 1 94.88 139 GLY B CA 1
ATOM 3098 C C . GLY B 1 139 ? 6.141 34.125 19.641 1 94.88 139 GLY B C 1
ATOM 3099 O O . GLY B 1 139 ? 6.465 32.969 19.938 1 94.88 139 GLY B O 1
ATOM 3100 N N . ALA B 1 140 ? 4.879 34.438 19.281 1 96.62 140 ALA B N 1
ATOM 3101 C CA . ALA B 1 140 ? 3.842 33.406 19.219 1 96.62 140 ALA B CA 1
ATOM 3102 C C . ALA B 1 140 ? 4.102 32.438 18.078 1 96.62 140 ALA B C 1
ATOM 3104 O O . ALA B 1 140 ? 4.973 32.656 17.234 1 96.62 140 ALA B O 1
ATOM 3105 N N . LEU B 1 141 ? 3.412 31.312 18.141 1 97.88 141 LEU B N 1
ATOM 3106 C CA . LEU B 1 141 ? 3.588 30.25 17.156 1 97.88 141 LEU B CA 1
ATOM 3107 C C . LEU B 1 141 ? 2.246 29.812 16.578 1 97.88 141 LEU B C 1
ATOM 3109 O O . LEU B 1 141 ? 1.313 29.5 17.328 1 97.88 141 LEU B O 1
ATOM 3113 N N . HIS B 1 142 ? 2.168 29.906 15.258 1 98.5 142 HIS B N 1
ATOM 3114 C CA . HIS B 1 142 ? 1.021 29.359 14.539 1 98.5 142 HIS B CA 1
ATOM 3115 C C . HIS B 1 142 ? 1.375 28.047 13.836 1 98.5 142 HIS B C 1
ATOM 3117 O O . HIS B 1 142 ? 2.225 28.031 12.945 1 98.5 142 HIS B O 1
ATOM 3123 N N . ILE B 1 143 ? 0.781 26.953 14.25 1 98.88 143 ILE B N 1
ATOM 3124 C CA . ILE B 1 143 ? 0.912 25.641 13.633 1 98.88 143 ILE B CA 1
ATOM 3125 C C . ILE B 1 143 ? -0.323 25.344 12.781 1 98.88 143 ILE B C 1
ATOM 3127 O O . ILE B 1 143 ? -1.418 25.141 13.32 1 98.88 143 ILE B O 1
ATOM 3131 N N . SER B 1 144 ? -0.157 25.266 11.531 1 98.94 144 SER B N 1
ATOM 3132 C CA . SER B 1 144 ? -1.265 24.984 10.625 1 98.94 144 SER B CA 1
ATOM 3133 C C . SER B 1 144 ? -1.277 23.516 10.227 1 98.94 144 SER B C 1
ATOM 3135 O O . SER B 1 144 ? -0.383 23.047 9.516 1 98.94 144 SER B O 1
ATOM 3137 N N . CYS B 1 145 ? -2.318 22.797 10.602 1 98.88 145 CYS B N 1
ATOM 3138 C CA . CYS B 1 145 ? -2.395 21.375 10.344 1 98.88 145 CYS B CA 1
ATOM 3139 C C . CYS B 1 145 ? -3.4 21.062 9.242 1 98.88 145 CYS B C 1
ATOM 3141 O O . CYS B 1 145 ? -3.645 19.891 8.922 1 98.88 145 CYS B O 1
ATOM 3143 N N . SER B 1 146 ? -3.945 22.078 8.664 1 98.31 146 SER B N 1
ATOM 3144 C CA . SER B 1 146 ? -4.965 21.953 7.629 1 98.31 146 SER B CA 1
ATOM 3145 C C . SER B 1 146 ? -4.371 21.422 6.324 1 98.31 146 SER B C 1
ATOM 3147 O O . SER B 1 146 ? -3.182 21.609 6.062 1 98.31 146 SER B O 1
ATOM 3149 N N . THR B 1 147 ? -5.238 20.766 5.578 1 97.31 147 THR B N 1
ATOM 3150 C CA . THR B 1 147 ? -4.855 20.391 4.223 1 97.31 147 THR B CA 1
ATOM 3151 C C . THR B 1 147 ? -5.074 21.562 3.262 1 97.31 147 THR B C 1
ATOM 3153 O O . THR B 1 147 ? -6.191 21.797 2.801 1 97.31 147 THR B O 1
ATOM 3156 N N . VAL B 1 148 ? -3.994 22.297 3 1 98.69 148 VAL B N 1
ATOM 3157 C CA . VAL B 1 148 ? -4.062 23.484 2.148 1 98.69 148 VAL B CA 1
ATOM 3158 C C . VAL B 1 148 ? -2.938 23.438 1.114 1 98.69 148 VAL B C 1
ATOM 3160 O O . VAL B 1 148 ? -2.033 22.609 1.207 1 98.69 148 VAL B O 1
ATOM 3163 N N . ALA B 1 149 ? -3.033 24.328 0.134 1 98.69 149 ALA B N 1
ATOM 3164 C CA . ALA B 1 149 ? -2 24.422 -0.896 1 98.69 149 ALA B CA 1
ATOM 3165 C C . ALA B 1 149 ? -0.668 24.859 -0.299 1 98.69 149 ALA B C 1
ATOM 3167 O O . ALA B 1 149 ? -0.636 25.688 0.619 1 98.69 149 ALA B O 1
ATOM 3168 N N . PRO B 1 150 ? 0.43 24.344 -0.864 1 98.81 150 PRO B N 1
ATOM 3169 C CA . PRO B 1 150 ? 1.746 24.812 -0.417 1 98.81 150 PRO B CA 1
ATOM 3170 C C . PRO B 1 150 ? 1.896 26.328 -0.496 1 98.81 150 PRO B C 1
ATOM 3172 O O . PRO B 1 150 ? 2.51 26.938 0.384 1 98.81 150 PRO B O 1
ATOM 3175 N N . SER B 1 151 ? 1.279 26.906 -1.478 1 98.81 151 SER B N 1
ATOM 3176 C CA . SER B 1 151 ? 1.381 28.344 -1.676 1 98.81 151 SER B CA 1
ATOM 3177 C C . SER B 1 151 ? 0.712 29.109 -0.536 1 98.81 151 SER B C 1
ATOM 3179 O O . SER B 1 151 ? 1.169 30.188 -0.152 1 98.81 151 SER B O 1
ATOM 3181 N N . THR B 1 152 ? -0.333 28.578 -0.035 1 98.81 152 THR B N 1
ATOM 3182 C CA . THR B 1 152 ? -1.018 29.188 1.093 1 98.81 152 THR B CA 1
ATOM 3183 C C . THR B 1 152 ? -0.118 29.219 2.326 1 98.81 152 THR B C 1
ATOM 3185 O O . THR B 1 152 ? 0.023 30.25 2.977 1 98.81 152 THR B O 1
ATOM 3188 N N . SER B 1 153 ? 0.517 28.125 2.627 1 98.81 153 SER B N 1
ATOM 3189 C CA . SER B 1 153 ? 1.426 28.047 3.766 1 98.81 153 SER B CA 1
ATOM 3190 C C . SER B 1 153 ? 2.611 28.984 3.592 1 98.81 153 SER B C 1
ATOM 3192 O O . SER B 1 153 ? 3.023 29.656 4.543 1 98.81 153 SER B O 1
ATOM 3194 N N . ARG B 1 154 ? 3.137 29.078 2.402 1 98.81 154 ARG B N 1
ATOM 3195 C CA . ARG B 1 154 ? 4.25 29.984 2.111 1 98.81 154 ARG B CA 1
ATOM 3196 C C . ARG B 1 154 ? 3.846 31.438 2.326 1 98.81 154 ARG B C 1
ATOM 3198 O O . ARG B 1 154 ? 4.586 32.188 2.941 1 98.81 154 ARG B O 1
ATOM 3205 N N . ALA B 1 155 ? 2.668 31.797 1.836 1 98.69 155 ALA B N 1
ATOM 3206 C CA . ALA B 1 155 ? 2.168 33.156 1.993 1 98.69 155 ALA B CA 1
ATOM 3207 C C . ALA B 1 155 ? 1.944 33.5 3.465 1 98.69 155 ALA B C 1
ATOM 3209 O O . ALA B 1 155 ? 2.32 34.562 3.924 1 98.69 155 ALA B O 1
ATOM 3210 N N . LEU B 1 156 ? 1.394 32.594 4.16 1 98.69 156 LEU B N 1
ATOM 3211 C CA . LEU B 1 156 ? 1.101 32.812 5.57 1 98.69 156 LEU B CA 1
ATOM 3212 C C . LEU B 1 156 ? 2.387 32.906 6.387 1 98.69 156 LEU B C 1
ATOM 3214 O O . LEU B 1 156 ? 2.471 33.719 7.332 1 98.69 156 LEU B O 1
ATOM 3218 N N . ALA B 1 157 ? 3.377 32.125 6.012 1 98.69 157 ALA B N 1
ATOM 3219 C CA . ALA B 1 157 ? 4.668 32.219 6.691 1 98.69 157 ALA B CA 1
ATOM 3220 C C . ALA B 1 157 ? 5.238 33.625 6.57 1 98.69 157 ALA B C 1
ATOM 3222 O O . ALA B 1 157 ? 5.746 34.188 7.547 1 98.69 157 ALA B O 1
ATOM 3223 N N . SER B 1 158 ? 5.105 34.188 5.434 1 98.25 158 SER B N 1
ATOM 3224 C CA . SER B 1 158 ? 5.613 35.531 5.184 1 98.25 158 SER B CA 1
ATOM 3225 C C . SER B 1 158 ? 4.855 36.562 6.012 1 98.25 158 SER B C 1
ATOM 3227 O O . SER B 1 158 ? 5.469 37.469 6.617 1 98.25 158 SER B O 1
ATOM 3229 N N . VAL B 1 159 ? 3.551 36.469 6.051 1 97.88 159 VAL B N 1
ATOM 3230 C CA . VAL B 1 159 ? 2.703 37.406 6.785 1 97.88 159 VAL B CA 1
ATOM 3231 C C . VAL B 1 159 ? 3.016 37.312 8.273 1 97.88 159 VAL B C 1
ATOM 3233 O O . VAL B 1 159 ? 3.074 38.344 8.961 1 97.88 159 VAL B O 1
ATOM 3236 N N . HIS B 1 160 ? 3.258 36.156 8.789 1 98.12 160 HIS B N 1
ATOM 3237 C CA . HIS B 1 160 ? 3.572 35.938 10.195 1 98.12 160 HIS B CA 1
ATOM 3238 C C . HIS B 1 160 ? 4.957 36.469 10.539 1 98.12 160 HIS B C 1
ATOM 3240 O O . HIS B 1 160 ? 5.148 37.094 11.586 1 98.12 160 HIS B O 1
ATOM 3246 N N . ALA B 1 161 ? 5.879 36.219 9.633 1 97.69 161 ALA B N 1
ATOM 3247 C CA . ALA B 1 161 ? 7.254 36.656 9.859 1 97.69 161 ALA B CA 1
ATOM 3248 C C . ALA B 1 161 ? 7.32 38.188 9.984 1 97.69 161 ALA B C 1
ATOM 3250 O O . ALA B 1 161 ? 8.102 38.719 10.789 1 97.69 161 ALA B O 1
ATOM 3251 N N . ALA B 1 162 ? 6.477 38.844 9.242 1 96.88 162 ALA B N 1
ATOM 3252 C CA . ALA B 1 162 ? 6.445 40.312 9.273 1 96.88 162 ALA B CA 1
ATOM 3253 C C . ALA B 1 162 ? 6.055 40.812 10.656 1 96.88 162 ALA B C 1
ATOM 3255 O O . ALA B 1 162 ? 6.352 41.969 11.008 1 96.88 162 ALA B O 1
ATOM 3256 N N . LYS B 1 163 ? 5.477 39.969 11.477 1 95.5 163 LYS B N 1
ATOM 3257 C CA . LYS B 1 163 ? 5.039 40.344 12.82 1 95.5 163 LYS B CA 1
ATOM 3258 C C . LYS B 1 163 ? 5.883 39.625 13.883 1 95.5 163 LYS B C 1
ATOM 3260 O O . LYS B 1 163 ? 5.516 39.625 15.062 1 95.5 163 LYS B O 1
ATOM 3265 N N . ALA B 1 164 ? 6.914 38.969 13.445 1 96.88 164 ALA B N 1
ATOM 3266 C CA . ALA B 1 164 ? 7.805 38.188 14.32 1 96.88 164 ALA B CA 1
ATOM 3267 C C . ALA B 1 164 ? 7.055 37.062 15.008 1 96.88 164 ALA B C 1
ATOM 3269 O O . ALA B 1 164 ? 7.289 36.781 16.188 1 96.88 164 ALA B O 1
ATOM 3270 N N . VAL B 1 165 ? 6.137 36.531 14.289 1 97.19 165 VAL B N 1
ATOM 3271 C CA . VAL B 1 165 ? 5.395 35.375 14.727 1 97.19 165 VAL B CA 1
ATOM 3272 C C . VAL B 1 165 ? 5.84 34.156 13.922 1 97.19 165 VAL B C 1
ATOM 3274 O O . VAL B 1 165 ? 6.02 34.219 12.703 1 97.19 165 VAL B O 1
ATOM 3277 N N . GLY B 1 166 ? 6.082 33 14.609 1 98 166 GLY B N 1
ATOM 3278 C CA . GLY B 1 166 ? 6.43 31.781 13.922 1 98 166 GLY B CA 1
ATOM 3279 C C . GLY B 1 166 ? 5.254 31.141 13.211 1 98 166 GLY B C 1
ATOM 3280 O O . GLY B 1 166 ? 4.129 31.156 13.719 1 98 166 GLY B O 1
ATOM 3281 N N . TYR B 1 167 ? 5.504 30.578 12.016 1 98.69 167 TYR B N 1
ATOM 3282 C CA . TYR B 1 167 ? 4.527 29.797 11.266 1 98.69 167 TYR B CA 1
ATOM 3283 C C . TYR B 1 167 ? 5.129 28.484 10.789 1 98.69 167 TYR B C 1
ATOM 3285 O O . TYR B 1 167 ? 6.219 28.469 10.219 1 98.69 167 TYR B O 1
ATOM 3293 N N . VAL B 1 168 ? 4.352 27.422 11.055 1 98.75 168 VAL B N 1
ATOM 3294 C CA . VAL B 1 168 ? 4.746 26.094 10.602 1 98.75 168 VAL B CA 1
ATOM 3295 C C . VAL B 1 168 ? 3.568 25.422 9.914 1 98.75 168 VAL B C 1
ATOM 3297 O O . VAL B 1 168 ? 2.455 25.406 10.445 1 98.75 168 VAL B O 1
ATOM 3300 N N . GLY B 1 169 ? 3.805 24.984 8.664 1 98.88 169 GLY B N 1
ATOM 3301 C CA . GLY B 1 169 ? 2.857 24.047 8.062 1 98.88 169 GLY B CA 1
ATOM 3302 C C . GLY B 1 169 ? 3.109 22.609 8.461 1 98.88 169 GLY B C 1
ATOM 3303 O O . GLY B 1 169 ? 4.211 22.094 8.266 1 98.88 169 GLY B O 1
ATOM 3304 N N . ALA B 1 170 ? 2.08 21.922 9.008 1 98.94 170 ALA B N 1
ATOM 3305 C CA . ALA B 1 170 ? 2.246 20.547 9.492 1 98.94 170 ALA B CA 1
ATOM 3306 C C . ALA B 1 170 ? 0.982 19.734 9.258 1 98.94 170 ALA B C 1
ATOM 3308 O O . ALA B 1 170 ? 0.39 19.203 10.203 1 98.94 170 ALA B O 1
ATOM 3309 N N . PRO B 1 171 ? 0.619 19.609 8 1 98.88 171 PRO B N 1
ATOM 3310 C CA . PRO B 1 171 ? -0.537 18.75 7.746 1 98.88 171 PRO B CA 1
ATOM 3311 C C . PRO B 1 171 ? -0.334 17.328 8.258 1 98.88 171 PRO B C 1
ATOM 3313 O O . PRO B 1 171 ? 0.769 16.969 8.68 1 98.88 171 PRO B O 1
ATOM 3316 N N . VAL B 1 172 ? -1.505 16.547 8.242 1 98.69 172 VAL B N 1
ATOM 3317 C CA . VAL B 1 172 ? -1.506 15.32 9.023 1 98.69 172 VAL B CA 1
ATOM 3318 C C . VAL B 1 172 ? -2.016 14.164 8.164 1 98.69 172 VAL B C 1
ATOM 3320 O O . VAL B 1 172 ? -2.924 14.344 7.352 1 98.69 172 VAL B O 1
ATOM 3323 N N . PHE B 1 173 ? -1.355 13.039 8.281 1 98.25 173 PHE B N 1
ATOM 3324 C CA . PHE B 1 173 ? -1.903 11.773 7.812 1 98.25 173 PHE B CA 1
ATOM 3325 C C . PHE B 1 173 ? -2.533 11 8.969 1 98.25 173 PHE B C 1
ATOM 3327 O O . PHE B 1 173 ? -1.824 10.453 9.812 1 98.25 173 PHE B O 1
ATOM 3334 N N . ALA B 1 174 ? -3.848 10.953 9.008 1 96.31 174 ALA B N 1
ATOM 3335 C CA . ALA B 1 174 ? -4.59 10.219 10.031 1 96.31 174 ALA B CA 1
ATOM 3336 C C . ALA B 1 174 ? -6.094 10.32 9.797 1 96.31 174 ALA B C 1
ATOM 3338 O O . ALA B 1 174 ? -6.566 11.258 9.148 1 96.31 174 ALA B O 1
ATOM 3339 N N . ARG B 1 175 ? -6.746 9.312 10.336 1 93.25 175 ARG B N 1
ATOM 3340 C CA . ARG B 1 175 ? -8.18 9.438 10.602 1 93.25 175 ARG B CA 1
ATOM 3341 C C . ARG B 1 175 ? -8.43 9.945 12.016 1 93.25 175 ARG B C 1
ATOM 3343 O O . ARG B 1 175 ? -7.523 9.93 12.859 1 93.25 175 ARG B O 1
ATOM 3350 N N . PRO B 1 176 ? -9.617 10.5 12.281 1 94.56 176 PRO B N 1
ATOM 3351 C CA . PRO B 1 176 ? -9.883 11.016 13.625 1 94.56 176 PRO B CA 1
ATOM 3352 C C . PRO B 1 176 ? -9.57 9.992 14.719 1 94.56 176 PRO B C 1
ATOM 3354 O O . PRO B 1 176 ? -8.977 10.336 15.742 1 94.56 176 PRO B O 1
ATOM 3357 N N . GLU B 1 177 ? -9.836 8.719 14.484 1 94.56 177 GLU B N 1
ATOM 3358 C CA . GLU B 1 177 ? -9.539 7.672 15.453 1 94.56 177 GLU B CA 1
ATOM 3359 C C . GLU B 1 177 ? -8.039 7.527 15.664 1 94.56 177 GLU B C 1
ATOM 3361 O O . GLU B 1 177 ? -7.586 7.277 16.781 1 94.56 177 GLU B O 1
ATOM 3366 N N . GLY B 1 178 ? -7.301 7.68 14.578 1 94.94 178 GLY B N 1
ATOM 3367 C CA . GLY B 1 178 ? -5.852 7.645 14.68 1 94.94 178 GLY B CA 1
ATOM 3368 C C . GLY B 1 178 ? -5.281 8.773 15.516 1 94.94 178 GLY B C 1
ATOM 3369 O O . GLY B 1 178 ? -4.312 8.586 16.25 1 94.94 178 GLY B O 1
ATOM 3370 N N . VAL B 1 179 ? -5.867 9.961 15.453 1 95.94 179 VAL B N 1
ATOM 3371 C CA . VAL B 1 179 ? -5.438 11.109 16.25 1 95.94 179 VAL B CA 1
ATOM 3372 C C . VAL B 1 179 ? -5.746 10.859 17.719 1 95.94 179 VAL B C 1
ATOM 3374 O O . VAL B 1 179 ? -4.91 11.117 18.594 1 95.94 179 VAL B O 1
ATOM 3377 N N . GLU B 1 180 ? -6.93 10.305 17.984 1 95.75 180 GLU B N 1
ATOM 3378 C CA . GLU B 1 180 ? -7.32 9.992 19.344 1 95.75 180 GLU B CA 1
ATOM 3379 C C . GLU B 1 180 ? -6.32 9.031 20 1 95.75 180 GLU B C 1
ATOM 3381 O O . GLU B 1 180 ? -5.996 9.18 21.172 1 95.75 180 GLU B O 1
ATOM 3386 N N . GLU B 1 181 ? -5.809 8.156 19.172 1 97.06 181 GLU B N 1
ATOM 3387 C CA . GLU B 1 181 ? -4.898 7.133 19.672 1 97.06 181 GLU B CA 1
ATOM 3388 C C . GLU B 1 181 ? -3.441 7.562 19.516 1 97.06 181 GLU B C 1
ATOM 3390 O O . GLU B 1 181 ? -2.525 6.758 19.703 1 97.06 181 GLU B O 1
ATOM 3395 N N . LYS B 1 182 ? -3.254 8.766 19.141 1 97.38 182 LYS B N 1
ATOM 3396 C CA . LYS B 1 182 ? -1.933 9.359 18.969 1 97.38 182 LYS B CA 1
ATOM 3397 C C . LYS B 1 182 ? -1.121 8.586 17.922 1 97.38 182 LYS B C 1
ATOM 3399 O O . LYS B 1 182 ? 0.065 8.32 18.141 1 97.38 182 LYS B O 1
ATOM 3404 N N . GLN B 1 183 ? -1.777 8.234 16.859 1 96.25 183 GLN B N 1
ATOM 3405 C CA . GLN B 1 183 ? -1.137 7.473 15.797 1 96.25 183 GLN B CA 1
ATOM 3406 C C . GLN B 1 183 ? -1.011 8.297 14.523 1 96.25 183 GLN B C 1
ATOM 3408 O O . GLN B 1 183 ? -0.77 7.754 13.438 1 96.25 183 GLN B O 1
ATOM 3413 N N . ALA B 1 184 ? -1.089 9.602 14.68 1 97.69 184 ALA B N 1
ATOM 3414 C CA . ALA B 1 184 ? -1.026 10.492 13.523 1 97.69 184 ALA B CA 1
ATOM 3415 C C . ALA B 1 184 ? 0.42 10.766 13.117 1 97.69 184 ALA B C 1
ATOM 3417 O O . ALA B 1 184 ? 1.319 10.75 13.961 1 97.69 184 ALA B O 1
ATOM 3418 N N . PHE B 1 185 ? 0.629 10.977 11.812 1 98.62 185 PHE B N 1
ATOM 3419 C CA . PHE B 1 185 ? 1.917 11.406 11.281 1 98.62 185 PHE B CA 1
ATOM 3420 C C . PHE B 1 185 ? 1.833 12.836 10.75 1 98.62 185 PHE B C 1
ATOM 3422 O O . PHE B 1 185 ? 1.031 13.125 9.859 1 98.62 185 PHE B O 1
ATOM 3429 N N . PHE B 1 186 ? 2.645 13.672 11.297 1 98.88 186 PHE B N 1
ATOM 3430 C CA . PHE B 1 186 ? 2.682 15.047 10.812 1 98.88 186 PHE B CA 1
ATOM 3431 C C . PHE B 1 186 ? 3.867 15.266 9.875 1 98.88 186 PHE B C 1
ATOM 3433 O O . PHE B 1 186 ? 4.961 14.758 10.133 1 98.88 186 PHE B O 1
ATOM 3440 N N . VAL B 1 187 ? 3.619 15.969 8.82 1 98.94 187 VAL B N 1
ATOM 3441 C CA . VAL B 1 187 ? 4.676 16.359 7.898 1 98.94 187 VAL B CA 1
ATOM 3442 C C . VAL B 1 187 ? 4.852 17.875 7.926 1 98.94 187 VAL B C 1
ATOM 3444 O O . VAL B 1 187 ? 3.924 18.625 7.59 1 98.94 187 VAL B O 1
ATOM 3447 N N . MET B 1 188 ? 6.07 18.25 8.234 1 98.88 188 MET B N 1
ATOM 3448 C CA . MET B 1 188 ? 6.242 19.641 8.664 1 98.88 188 MET B CA 1
ATOM 3449 C C . MET B 1 188 ? 7.219 20.375 7.758 1 98.88 188 MET B C 1
ATOM 3451 O O . MET B 1 188 ? 8.242 19.812 7.363 1 98.88 188 MET B O 1
ATOM 3455 N N . GLY B 1 189 ? 6.844 21.547 7.379 1 98.81 189 GLY B N 1
ATOM 3456 C CA . GLY B 1 189 ? 7.727 22.547 6.785 1 98.81 189 GLY B CA 1
ATOM 3457 C C . GLY B 1 189 ? 7.688 23.875 7.5 1 98.81 189 GLY B C 1
ATOM 3458 O O . GLY B 1 189 ? 6.648 24.266 8.039 1 98.81 189 GLY B O 1
ATOM 3459 N N . GLY B 1 190 ? 8.773 24.609 7.574 1 98.62 190 GLY B N 1
ATOM 3460 C CA . GLY B 1 190 ? 8.891 25.922 8.195 1 98.62 190 GLY B CA 1
ATOM 3461 C C . GLY B 1 190 ? 10.062 26.719 7.676 1 98.62 190 GLY B C 1
ATOM 3462 O O . GLY B 1 190 ? 10.781 26.266 6.781 1 98.62 190 GLY B O 1
ATOM 3463 N N . THR B 1 191 ? 10.109 27.953 8.117 1 98.12 191 THR B N 1
ATOM 3464 C CA . THR B 1 191 ? 11.227 28.812 7.758 1 98.12 191 THR B CA 1
ATOM 3465 C C . THR B 1 191 ? 11.969 29.297 9 1 98.12 191 THR B C 1
ATOM 3467 O O . THR B 1 191 ? 12.953 30.031 8.898 1 98.12 191 THR B O 1
ATOM 3470 N N . ASP B 1 192 ? 11.492 28.953 10.164 1 97.31 192 ASP B N 1
ATOM 3471 C CA . ASP B 1 192 ? 12.07 29.312 11.453 1 97.31 192 ASP B CA 1
ATOM 3472 C C . ASP B 1 192 ? 12.32 28.078 12.312 1 97.31 192 ASP B C 1
ATOM 3474 O O . ASP B 1 192 ? 11.375 27.453 12.805 1 97.31 192 ASP B O 1
ATOM 3478 N N . VAL B 1 193 ? 13.562 27.797 12.562 1 97.31 193 VAL B N 1
ATOM 3479 C CA . VAL B 1 193 ? 13.969 26.578 13.25 1 97.31 193 VAL B CA 1
ATOM 3480 C C . VAL B 1 193 ? 13.43 26.578 14.68 1 97.31 193 VAL B C 1
ATOM 3482 O O . VAL B 1 193 ? 13.023 25.547 15.195 1 97.31 193 VAL B O 1
ATOM 3485 N N . ARG B 1 194 ? 13.469 27.734 15.258 1 97.19 194 ARG B N 1
ATOM 3486 C CA . ARG B 1 194 ? 12.953 27.844 16.625 1 97.19 194 ARG B CA 1
ATOM 3487 C C . ARG B 1 194 ? 11.469 27.516 16.672 1 97.19 194 ARG B C 1
ATOM 3489 O O . ARG B 1 194 ? 11.023 26.781 17.562 1 97.19 194 ARG B O 1
ATOM 3496 N N . ALA B 1 195 ? 10.719 28.047 15.727 1 98.12 195 ALA B N 1
ATOM 3497 C CA . ALA B 1 195 ? 9.289 27.75 15.641 1 98.12 195 ALA B CA 1
ATOM 3498 C C . ALA B 1 195 ? 9.039 26.266 15.398 1 98.12 195 ALA B C 1
ATOM 3500 O O . ALA B 1 195 ? 8.148 25.672 16.016 1 98.12 195 ALA B O 1
ATOM 3501 N N . MET B 1 196 ? 9.852 25.703 14.555 1 98.69 196 MET B N 1
ATOM 3502 C CA . MET B 1 196 ? 9.688 24.297 14.227 1 98.69 196 MET B CA 1
ATOM 3503 C C . MET B 1 196 ? 9.992 23.406 15.43 1 98.69 196 MET B C 1
ATOM 3505 O O . MET B 1 196 ? 9.281 22.438 15.688 1 98.69 196 MET B O 1
ATOM 3509 N N . LYS B 1 197 ? 11.016 23.734 16.172 1 98.38 197 LYS B N 1
ATOM 3510 C CA . LYS B 1 197 ? 11.359 23 17.391 1 98.38 197 LYS B CA 1
ATOM 3511 C C . LYS B 1 197 ? 10.242 23.109 18.422 1 98.38 197 LYS B C 1
ATOM 3513 O O . LYS B 1 197 ? 9.906 22.125 19.078 1 98.38 197 LYS B O 1
ATOM 3518 N N . ALA B 1 198 ? 9.68 24.297 18.516 1 97.88 198 ALA B N 1
ATOM 3519 C CA . ALA B 1 198 ? 8.609 24.531 19.484 1 97.88 198 ALA B CA 1
ATOM 3520 C C . ALA B 1 198 ? 7.336 23.797 19.078 1 97.88 198 ALA B C 1
ATOM 3522 O O . ALA B 1 198 ? 6.535 23.406 19.938 1 97.88 198 ALA B O 1
ATOM 3523 N N . ALA B 1 199 ? 7.152 23.516 17.781 1 98.69 199 ALA B N 1
ATOM 3524 C CA . ALA B 1 199 ? 5.941 22.891 17.266 1 98.69 199 ALA B CA 1
ATOM 3525 C C . ALA B 1 199 ? 5.949 21.391 17.547 1 98.69 199 ALA B C 1
ATOM 3527 O O . ALA B 1 199 ? 4.887 20.781 17.688 1 98.69 199 ALA B O 1
ATOM 3528 N N . LYS B 1 200 ? 7.09 20.812 17.609 1 98.56 200 LYS B N 1
ATOM 3529 C CA . LYS B 1 200 ? 7.238 19.359 17.625 1 98.56 200 LYS B CA 1
ATOM 3530 C C . LYS B 1 200 ? 6.539 18.75 18.844 1 98.56 200 LYS B C 1
ATOM 3532 O O . LYS B 1 200 ? 5.723 17.844 18.703 1 98.56 200 LYS B O 1
ATOM 3537 N N . PRO B 1 201 ? 6.781 19.25 20.094 1 98.19 201 PRO B N 1
ATOM 3538 C CA . PRO B 1 201 ? 6.105 18.641 21.25 1 98.19 201 PRO B CA 1
ATOM 3539 C C . PRO B 1 201 ? 4.586 18.812 21.188 1 98.19 201 PRO B C 1
ATOM 3541 O O . PRO B 1 201 ? 3.85 17.953 21.672 1 98.19 201 PRO B O 1
ATOM 3544 N N . VAL B 1 202 ? 4.105 19.875 20.578 1 98.56 202 VAL B N 1
ATOM 3545 C CA . VAL B 1 202 ? 2.67 20.094 20.438 1 98.56 202 VAL B CA 1
ATOM 3546 C C . VAL B 1 202 ? 2.07 19.047 19.5 1 98.56 202 VAL B C 1
ATOM 3548 O O . VAL B 1 202 ? 1.06 18.422 19.828 1 98.56 202 VAL B O 1
ATOM 3551 N N . LEU B 1 203 ? 2.74 18.812 18.438 1 98.75 203 LEU B N 1
ATOM 3552 C CA . LEU B 1 203 ? 2.266 17.844 17.453 1 98.75 203 LEU B CA 1
ATOM 3553 C C . LEU B 1 203 ? 2.34 16.422 18 1 98.75 203 LEU B C 1
ATOM 3555 O O . LEU B 1 203 ? 1.422 15.625 17.797 1 98.75 203 LEU B O 1
ATOM 3559 N N . LEU B 1 204 ? 3.369 16.141 18.75 1 98.44 204 LEU B N 1
ATOM 3560 C CA . LEU B 1 204 ? 3.572 14.805 19.312 1 98.44 204 LEU B CA 1
ATOM 3561 C C . LEU B 1 204 ? 2.564 14.516 20.422 1 98.44 204 LEU B C 1
ATOM 3563 O O . LEU B 1 204 ? 2.367 13.359 20.797 1 98.44 204 LEU B O 1
ATOM 3567 N N . ALA B 1 205 ? 1.945 15.57 20.938 1 97.81 205 ALA B N 1
ATOM 3568 C CA . ALA B 1 205 ? 0.865 15.367 21.906 1 97.81 205 ALA B CA 1
ATOM 3569 C C . ALA B 1 205 ? -0.327 14.672 21.25 1 97.81 205 ALA B C 1
ATOM 3571 O O . ALA B 1 205 ? -1.183 14.109 21.938 1 97.81 205 ALA B O 1
ATOM 3572 N N . THR B 1 206 ? -0.422 14.664 19.891 1 97.56 206 THR B N 1
ATOM 3573 C CA . THR B 1 206 ? -1.586 14.117 19.203 1 97.56 206 THR B CA 1
ATOM 3574 C C . THR B 1 206 ? -1.162 13.094 18.156 1 97.56 206 THR B C 1
ATOM 3576 O O . THR B 1 206 ? -2.006 12.523 17.469 1 97.56 206 THR B O 1
ATOM 3579 N N . GLY B 1 207 ? 0.138 12.898 18.016 1 98.06 207 GLY B N 1
ATOM 3580 C CA . GLY B 1 207 ? 0.617 12.023 16.969 1 98.06 207 GLY B CA 1
ATOM 3581 C C . GLY B 1 207 ? 1.794 11.164 17.391 1 98.06 207 GLY B C 1
ATOM 3582 O O . GLY B 1 207 ? 2.346 11.352 18.469 1 98.06 207 GLY B O 1
ATOM 3583 N N . SER B 1 208 ? 2.117 10.242 16.469 1 97.69 208 SER B N 1
ATOM 3584 C CA . SER B 1 208 ? 3.182 9.289 16.766 1 97.69 208 SER B CA 1
ATOM 3585 C C . SER B 1 208 ? 4.535 9.82 16.312 1 97.69 208 SER B C 1
ATOM 3587 O O . SER B 1 208 ? 5.57 9.484 16.891 1 97.69 208 SER B O 1
ATOM 3589 N N . ASP B 1 209 ? 4.516 10.656 15.227 1 98.38 209 ASP B N 1
ATOM 3590 C CA . ASP B 1 209 ? 5.785 11.156 14.711 1 98.38 209 ASP B CA 1
ATOM 3591 C C . ASP B 1 209 ? 5.586 12.453 13.93 1 98.38 209 ASP B C 1
ATOM 3593 O O . ASP B 1 209 ? 4.477 12.758 13.492 1 98.38 209 ASP B O 1
ATOM 3597 N N . VAL B 1 210 ? 6.652 13.25 13.875 1 98.75 210 VAL B N 1
ATOM 3598 C CA . VAL B 1 210 ? 6.734 14.477 13.094 1 98.75 210 VAL B CA 1
ATOM 3599 C C . VAL B 1 210 ? 7.926 14.406 12.141 1 98.75 210 VAL B C 1
ATOM 3601 O O . VAL B 1 210 ? 9.07 14.297 12.578 1 98.75 210 VAL B O 1
ATOM 3604 N N . PHE B 1 211 ? 7.633 14.445 10.867 1 98.81 211 PHE B N 1
ATOM 3605 C CA . PHE B 1 211 ? 8.68 14.414 9.852 1 98.81 211 PHE B CA 1
ATOM 3606 C C . PHE B 1 211 ? 8.953 15.812 9.312 1 98.81 211 PHE B C 1
ATOM 3608 O O . PHE B 1 211 ? 8.055 16.469 8.781 1 98.81 211 PHE B O 1
ATOM 3615 N N . GLU B 1 212 ? 10.188 16.266 9.43 1 98.69 212 GLU B N 1
ATOM 3616 C CA . GLU B 1 212 ? 10.586 17.562 8.914 1 98.69 212 GLU B CA 1
ATOM 3617 C C . GLU B 1 212 ? 11.062 17.469 7.469 1 98.69 212 GLU B C 1
ATOM 3619 O O . GLU B 1 212 ? 11.977 16.703 7.164 1 98.69 212 GLU B O 1
ATOM 3624 N N . PHE B 1 213 ? 10.508 18.328 6.637 1 98.75 213 PHE B N 1
ATOM 3625 C CA . PHE B 1 213 ? 10.859 18.188 5.227 1 98.75 213 PHE B CA 1
ATOM 3626 C C . PHE B 1 213 ? 11.633 19.406 4.738 1 98.75 213 PHE B C 1
ATOM 3628 O O . PHE B 1 213 ? 12.32 19.344 3.717 1 98.75 213 PHE B O 1
ATOM 3635 N N . SER B 1 214 ? 11.422 20.531 5.414 1 98.62 214 SER B N 1
ATOM 3636 C CA . SER B 1 214 ? 12.195 21.719 5.035 1 98.62 214 SER B CA 1
ATOM 3637 C C . SER B 1 214 ? 12.266 22.719 6.176 1 98.62 214 SER B C 1
ATOM 3639 O O . SER B 1 214 ? 11.281 22.938 6.883 1 98.62 214 SER B O 1
ATOM 3641 N N . ARG B 1 215 ? 13.414 23.359 6.273 1 98.12 215 ARG B N 1
ATOM 3642 C CA . ARG B 1 215 ? 13.609 24.438 7.23 1 98.12 215 ARG B CA 1
ATOM 3643 C C . ARG B 1 215 ? 13.648 25.797 6.531 1 98.12 215 ARG B C 1
ATOM 3645 O O . ARG B 1 215 ? 13.992 26.797 7.141 1 98.12 215 ARG B O 1
ATOM 3652 N N . ARG B 1 216 ? 13.289 25.75 5.254 1 98 216 ARG B N 1
ATOM 3653 C CA . ARG B 1 216 ? 13.328 26.969 4.465 1 98 216 ARG B CA 1
ATOM 3654 C C . ARG B 1 216 ? 12.039 27.141 3.66 1 98 216 ARG B C 1
ATOM 3656 O O . ARG B 1 216 ? 11.914 28.109 2.893 1 98 216 ARG B O 1
ATOM 3663 N N . ASP B 1 217 ? 11.156 26.219 3.797 1 98.75 217 ASP B N 1
ATOM 3664 C CA . ASP B 1 217 ? 9.914 26.25 3.033 1 98.75 217 ASP B CA 1
ATOM 3665 C C . ASP B 1 217 ? 8.734 25.797 3.889 1 98.75 217 ASP B C 1
ATOM 3667 O O . ASP B 1 217 ? 8.539 24.609 4.109 1 98.75 217 ASP B O 1
ATOM 3671 N N . ALA B 1 218 ? 7.844 26.703 4.207 1 98.88 218 ALA B N 1
ATOM 3672 C CA . ALA B 1 218 ? 6.695 26.422 5.066 1 98.88 218 ALA B CA 1
ATOM 3673 C C . ALA B 1 218 ? 5.652 25.594 4.332 1 98.88 218 ALA B C 1
ATOM 3675 O O . ALA B 1 218 ? 4.738 25.047 4.957 1 98.88 218 ALA B O 1
ATOM 3676 N N . GLY B 1 219 ? 5.781 25.469 3.023 1 98.88 219 GLY B N 1
ATOM 3677 C CA . GLY B 1 219 ? 4.84 24.703 2.221 1 98.88 219 GLY B CA 1
ATOM 3678 C C . GLY B 1 219 ? 5.293 23.281 1.963 1 98.88 219 GLY B C 1
ATOM 3679 O O . GLY B 1 219 ? 4.559 22.484 1.369 1 98.88 219 GLY B O 1
ATOM 3680 N N . ALA B 1 220 ? 6.473 22.891 2.461 1 98.94 220 ALA B N 1
ATOM 3681 C CA . ALA B 1 220 ? 7.055 21.594 2.131 1 98.94 220 ALA B CA 1
ATOM 3682 C C . ALA B 1 220 ? 6.176 20.453 2.639 1 98.94 220 ALA B C 1
ATOM 3684 O O . ALA B 1 220 ? 5.945 19.469 1.925 1 98.94 220 ALA B O 1
ATOM 3685 N N . GLY B 1 221 ? 5.723 20.641 3.895 1 98.88 221 GLY B N 1
ATOM 3686 C CA . GLY B 1 221 ? 4.832 19.625 4.426 1 98.88 221 GLY B CA 1
ATOM 3687 C C . GLY B 1 221 ? 3.557 19.469 3.615 1 98.88 221 GLY B C 1
ATOM 3688 O O . GLY B 1 221 ? 3.055 18.359 3.449 1 98.88 221 GLY B O 1
ATOM 3689 N N . ASN B 1 222 ? 3.057 20.516 3.115 1 98.94 222 ASN B N 1
ATOM 3690 C CA . ASN B 1 222 ? 1.839 20.484 2.311 1 98.94 222 ASN B CA 1
ATOM 3691 C C . ASN B 1 222 ? 2.066 19.781 0.979 1 98.94 222 ASN B C 1
ATOM 3693 O O . ASN B 1 222 ? 1.165 19.125 0.462 1 98.94 222 ASN B O 1
ATOM 3697 N N . VAL B 1 223 ? 3.256 19.938 0.413 1 98.88 223 VAL B N 1
ATOM 3698 C CA . VAL B 1 223 ? 3.598 19.203 -0.8 1 98.88 223 VAL B CA 1
ATOM 3699 C C . VAL B 1 223 ? 3.557 17.703 -0.522 1 98.88 223 VAL B C 1
ATOM 3701 O O . VAL B 1 223 ? 2.969 16.938 -1.293 1 98.88 223 VAL B O 1
ATOM 3704 N N . VAL B 1 224 ? 4.129 17.312 0.593 1 98.94 224 VAL B N 1
ATOM 3705 C CA . VAL B 1 224 ? 4.16 15.898 0.966 1 98.94 224 VAL B CA 1
ATOM 3706 C C . VAL B 1 224 ? 2.738 15.383 1.179 1 98.94 224 VAL B C 1
ATOM 3708 O O . VAL B 1 224 ? 2.393 14.281 0.74 1 98.94 224 VAL B O 1
ATOM 3711 N N . LYS B 1 225 ? 1.93 16.188 1.852 1 98.88 225 LYS B N 1
ATOM 3712 C CA . LYS B 1 225 ? 0.529 15.828 2.064 1 98.88 225 LYS B CA 1
ATOM 3713 C C . LYS B 1 225 ? -0.189 15.602 0.738 1 98.88 225 LYS B C 1
ATOM 3715 O O . LYS B 1 225 ? -0.956 14.641 0.599 1 98.88 225 LYS B O 1
ATOM 3720 N N . LEU B 1 226 ? 0.083 16.453 -0.206 1 98.69 226 LEU B N 1
ATOM 3721 C CA . LEU B 1 226 ? -0.536 16.328 -1.52 1 98.69 226 LEU B CA 1
ATOM 3722 C C . LEU B 1 226 ? -0.068 15.047 -2.207 1 98.69 226 LEU B C 1
ATOM 3724 O O . LEU B 1 226 ? -0.864 14.352 -2.846 1 98.69 226 LEU B O 1
ATOM 3728 N N . CYS B 1 227 ? 1.198 14.75 -2.129 1 98.81 227 CYS B N 1
ATOM 3729 C CA . CYS B 1 227 ? 1.724 13.508 -2.68 1 98.81 227 CYS B CA 1
ATOM 3730 C C . CYS B 1 227 ? 1.032 12.297 -2.057 1 98.81 227 CYS B C 1
ATOM 3732 O O . CYS B 1 227 ? 0.575 11.406 -2.77 1 98.81 227 CYS B O 1
ATOM 3734 N N . GLY B 1 228 ? 0.947 12.297 -0.74 1 98.81 228 GLY B N 1
ATOM 3735 C CA . GLY B 1 228 ? 0.286 11.211 -0.04 1 98.81 228 GLY B CA 1
ATOM 3736 C C . GLY B 1 228 ? -1.177 11.062 -0.412 1 98.81 228 GLY B C 1
ATOM 3737 O O . GLY B 1 228 ? -1.649 9.953 -0.667 1 98.81 228 GLY B O 1
ATOM 3738 N N . ASN B 1 229 ? -1.854 12.18 -0.468 1 98.44 229 ASN B N 1
ATOM 3739 C CA . ASN B 1 229 ? -3.271 12.148 -0.818 1 98.44 229 ASN B CA 1
ATOM 3740 C C . ASN B 1 229 ? -3.484 11.672 -2.252 1 98.44 229 ASN B C 1
ATOM 3742 O O . ASN B 1 229 ? -4.465 10.992 -2.545 1 98.44 229 ASN B O 1
ATOM 3746 N N . PHE B 1 230 ? -2.629 12.109 -3.119 1 98.75 230 PHE B N 1
ATOM 3747 C CA . PHE B 1 230 ? -2.678 11.633 -4.496 1 98.75 230 PHE B CA 1
ATOM 3748 C C . PHE B 1 230 ? -2.527 10.117 -4.547 1 98.75 230 PHE B C 1
ATOM 3750 O O . PHE B 1 230 ? -3.273 9.438 -5.25 1 98.75 230 PHE B O 1
ATOM 3757 N N . LEU B 1 231 ? -1.577 9.547 -3.818 1 98.75 231 LEU B N 1
ATOM 3758 C CA . LEU B 1 231 ? -1.374 8.102 -3.762 1 98.75 231 LEU B CA 1
ATOM 3759 C C . LEU B 1 231 ? -2.588 7.406 -3.156 1 98.75 231 LEU B C 1
ATOM 3761 O O . LEU B 1 231 ? -3.002 6.348 -3.631 1 98.75 231 LEU B O 1
ATOM 3765 N N . ILE B 1 232 ? -3.17 7.969 -2.104 1 98.62 232 ILE B N 1
ATOM 3766 C CA . ILE B 1 232 ? -4.352 7.398 -1.468 1 98.62 232 ILE B CA 1
ATOM 3767 C C . ILE B 1 232 ? -5.504 7.344 -2.471 1 98.62 232 ILE B C 1
ATOM 3769 O O . ILE B 1 232 ? -6.133 6.301 -2.643 1 98.62 232 ILE B O 1
ATOM 3773 N N . ALA B 1 233 ? -5.73 8.445 -3.141 1 98.5 233 ALA B N 1
ATOM 3774 C CA . ALA B 1 233 ? -6.809 8.492 -4.125 1 98.5 233 ALA B CA 1
ATOM 3775 C C . ALA B 1 233 ? -6.578 7.484 -5.242 1 98.5 233 ALA B C 1
ATOM 3777 O O . ALA B 1 233 ? -7.516 6.812 -5.688 1 98.5 233 ALA B O 1
ATOM 3778 N N . SER B 1 234 ? -5.355 7.41 -5.734 1 98.62 234 SER B N 1
ATOM 3779 C CA . SER B 1 234 ? -5.004 6.457 -6.781 1 98.62 234 SER B CA 1
ATOM 3780 C C . SER B 1 234 ? -5.246 5.023 -6.328 1 98.62 234 SER B C 1
ATOM 3782 O O . SER B 1 234 ? -5.746 4.199 -7.098 1 98.62 234 SER B O 1
ATOM 3784 N N . ALA B 1 235 ? -4.879 4.723 -5.094 1 98.56 235 ALA B N 1
ATOM 3785 C CA . ALA B 1 235 ? -5.109 3.393 -4.535 1 98.56 235 ALA B CA 1
ATOM 3786 C C . ALA B 1 235 ? -6.598 3.062 -4.504 1 98.56 235 ALA B C 1
ATOM 3788 O O . ALA B 1 235 ? -7.02 2.008 -4.984 1 98.56 235 ALA B O 1
ATOM 3789 N N . ILE B 1 236 ? -7.398 3.982 -4.027 1 98.38 236 ILE B N 1
ATOM 3790 C CA . ILE B 1 236 ? -8.836 3.771 -3.893 1 98.38 236 ILE B CA 1
ATOM 3791 C C . ILE B 1 236 ? -9.445 3.508 -5.266 1 98.38 236 ILE B C 1
ATOM 3793 O O . ILE B 1 236 ? -10.234 2.572 -5.434 1 98.38 236 ILE B O 1
ATOM 3797 N N . GLU B 1 237 ? -9.047 4.32 -6.238 1 98.5 237 GLU B N 1
ATOM 3798 C CA . GLU B 1 237 ? -9.578 4.164 -7.59 1 98.5 237 GLU B CA 1
ATOM 3799 C C . GLU B 1 237 ? -9.188 2.814 -8.188 1 98.5 237 GLU B C 1
ATOM 3801 O O . GLU B 1 237 ? -10.023 2.127 -8.773 1 98.5 237 GLU B O 1
ATOM 3806 N N . SER B 1 238 ? -7.953 2.449 -8.062 1 98.69 238 SER B N 1
ATOM 3807 C CA . SER B 1 238 ? -7.469 1.204 -8.656 1 98.69 238 SER B CA 1
ATOM 3808 C C . SER B 1 238 ? -8.094 -0.008 -7.965 1 98.69 238 SER B C 1
ATOM 3810 O O . SER B 1 238 ? -8.367 -1.02 -8.617 1 98.69 238 SER B O 1
ATOM 3812 N N . ILE B 1 239 ? -8.281 0.059 -6.648 1 98.75 239 ILE B N 1
ATOM 3813 C CA . ILE B 1 239 ? -8.953 -1.007 -5.914 1 98.75 239 ILE B CA 1
ATOM 3814 C C . ILE B 1 239 ? -10.359 -1.21 -6.477 1 98.75 239 ILE B C 1
ATOM 3816 O O . ILE B 1 239 ? -10.773 -2.342 -6.746 1 98.75 239 ILE B O 1
ATOM 3820 N N . GLY B 1 240 ? -11.047 -0.064 -6.59 1 98.56 240 GLY B N 1
ATOM 3821 C CA . GLY B 1 240 ? -12.375 -0.161 -7.168 1 98.56 240 GLY B CA 1
ATOM 3822 C C . GLY B 1 240 ? -12.398 -0.888 -8.5 1 98.56 240 GLY B C 1
ATOM 3823 O O . GLY B 1 240 ? -13.242 -1.762 -8.719 1 98.56 240 GLY B O 1
ATOM 3824 N N . GLU B 1 241 ? -11.477 -0.583 -9.398 1 98.69 241 GLU B N 1
ATOM 3825 C CA . GLU B 1 241 ? -11.406 -1.195 -10.727 1 98.69 241 GLU B CA 1
ATOM 3826 C C . GLU B 1 241 ? -11.031 -2.674 -10.633 1 98.69 241 GLU B C 1
ATOM 3828 O O . GLU B 1 241 ? -11.625 -3.51 -11.32 1 98.69 241 GLU B O 1
ATOM 3833 N N . ALA B 1 242 ? -10.078 -3.008 -9.82 1 98.75 242 ALA B N 1
ATOM 3834 C CA . ALA B 1 242 ? -9.633 -4.387 -9.648 1 98.75 242 ALA B CA 1
ATOM 3835 C C . ALA B 1 242 ? -10.758 -5.273 -9.133 1 98.75 242 ALA B C 1
ATOM 3837 O O . ALA B 1 242 ? -10.977 -6.379 -9.641 1 98.75 242 ALA B O 1
ATOM 3838 N N . LEU B 1 243 ? -11.492 -4.762 -8.156 1 98.56 243 LEU B N 1
ATOM 3839 C CA . LEU B 1 243 ? -12.547 -5.555 -7.543 1 98.56 243 LEU B CA 1
ATOM 3840 C C . LEU B 1 243 ? -13.75 -5.68 -8.477 1 98.56 243 LEU B C 1
ATOM 3842 O O . LEU B 1 243 ? -14.438 -6.703 -8.469 1 98.56 243 LEU B O 1
ATOM 3846 N N . ALA B 1 244 ? -13.961 -4.625 -9.281 1 98.69 244 ALA B N 1
ATOM 3847 C CA . ALA B 1 244 ? -14.984 -4.746 -10.32 1 98.69 244 ALA B CA 1
ATOM 3848 C C . ALA B 1 244 ? -14.656 -5.875 -11.289 1 98.69 244 ALA B C 1
ATOM 3850 O O . ALA B 1 244 ? -15.531 -6.641 -11.688 1 98.69 244 ALA B O 1
ATOM 3851 N N . LEU B 1 245 ? -13.422 -5.992 -11.703 1 98.44 245 LEU B N 1
ATOM 3852 C CA . LEU B 1 245 ? -12.969 -7.074 -12.57 1 98.44 245 LEU B CA 1
ATOM 3853 C C . LEU B 1 245 ? -13.188 -8.43 -11.906 1 98.44 245 LEU B C 1
ATOM 3855 O O . LEU B 1 245 ? -13.719 -9.352 -12.539 1 98.44 245 LEU B O 1
ATOM 3859 N N . ALA B 1 246 ? -12.781 -8.539 -10.641 1 98.75 246 ALA B N 1
ATOM 3860 C CA . ALA B 1 246 ? -12.961 -9.789 -9.906 1 98.75 246 ALA B CA 1
ATOM 3861 C C . ALA B 1 246 ? -14.43 -10.203 -9.859 1 98.75 246 ALA B C 1
ATOM 3863 O O . ALA B 1 246 ? -14.766 -11.359 -10.148 1 98.75 246 ALA B O 1
ATOM 3864 N N . GLU B 1 247 ? -15.289 -9.219 -9.578 1 98.56 247 GLU B N 1
ATOM 3865 C CA . GLU B 1 247 ? -16.719 -9.492 -9.484 1 98.56 247 GLU B CA 1
ATOM 3866 C C . GLU B 1 247 ? -17.297 -9.898 -10.844 1 98.56 247 GLU B C 1
ATOM 3868 O O . GLU B 1 247 ? -18.109 -10.805 -10.93 1 98.56 247 GLU B O 1
ATOM 3873 N N . ASN B 1 248 ? -16.859 -9.195 -11.836 1 98.38 248 ASN B N 1
ATOM 3874 C CA . ASN B 1 248 ? -17.328 -9.516 -13.188 1 98.38 248 ASN B CA 1
ATOM 3875 C C . ASN B 1 248 ? -16.938 -10.938 -13.586 1 98.38 248 ASN B C 1
ATOM 3877 O O . ASN B 1 248 ? -17.609 -11.555 -14.422 1 98.38 248 ASN B O 1
ATOM 3881 N N . GLN B 1 249 ? -15.93 -11.438 -12.953 1 98.31 249 GLN B N 1
ATOM 3882 C CA . GLN B 1 249 ? -15.445 -12.781 -13.258 1 98.31 249 GLN B CA 1
ATOM 3883 C C . GLN B 1 249 ? -15.961 -13.797 -12.25 1 98.31 249 GLN B C 1
ATOM 3885 O O . GLN B 1 249 ? -15.469 -14.922 -12.18 1 98.31 249 GLN B O 1
ATOM 3890 N N . GLY B 1 250 ? -16.891 -13.383 -11.375 1 98.12 250 GLY B N 1
ATOM 3891 C CA . GLY B 1 250 ? -17.609 -14.289 -10.492 1 98.12 250 GLY B CA 1
ATOM 3892 C C . GLY B 1 250 ? -16.891 -14.531 -9.18 1 98.12 250 GLY B C 1
ATOM 3893 O O . GLY B 1 250 ? -17.188 -15.492 -8.461 1 98.12 250 GLY B O 1
ATOM 3894 N N . LEU B 1 251 ? -15.938 -13.719 -8.867 1 98.75 251 LEU B N 1
ATOM 3895 C CA . LEU B 1 251 ? -15.195 -13.93 -7.633 1 98.75 251 LEU B CA 1
ATOM 3896 C C . LEU B 1 251 ? -15.75 -13.062 -6.508 1 98.75 251 LEU B C 1
ATOM 3898 O O . LEU B 1 251 ? -16.375 -12.031 -6.766 1 98.75 251 LEU B O 1
ATOM 3902 N N . ASN B 1 252 ? -15.547 -13.5 -5.258 1 98.12 252 ASN B N 1
ATOM 3903 C CA . ASN B 1 252 ? -15.875 -12.734 -4.059 1 98.12 252 ASN B CA 1
ATOM 3904 C C . ASN B 1 252 ? -14.898 -11.578 -3.848 1 98.12 252 ASN B C 1
ATOM 3906 O O . ASN B 1 252 ? -13.734 -11.797 -3.508 1 98.12 252 ASN B O 1
ATOM 3910 N N . ARG B 1 253 ? -15.422 -10.398 -4.016 1 97.62 253 ARG B N 1
ATOM 3911 C CA . ARG B 1 253 ? -14.555 -9.227 -3.973 1 97.62 253 ARG B CA 1
ATOM 3912 C C . ARG B 1 253 ? -13.914 -9.07 -2.596 1 97.62 253 ARG B C 1
ATOM 3914 O O . ARG B 1 253 ? -12.781 -8.609 -2.48 1 97.62 253 ARG B O 1
ATOM 3921 N N . VAL B 1 254 ? -14.617 -9.43 -1.545 1 97.88 254 VAL B N 1
ATOM 3922 C CA . VAL B 1 254 ? -14.109 -9.305 -0.182 1 97.88 254 VAL B CA 1
ATOM 3923 C C . VAL B 1 254 ? -12.938 -10.258 0.02 1 97.88 254 VAL B C 1
ATOM 3925 O O . VAL B 1 254 ? -11.906 -9.875 0.585 1 97.88 254 VAL B O 1
ATOM 3928 N N . LYS B 1 255 ? -13.055 -11.484 -0.493 1 98.38 255 LYS B N 1
ATOM 3929 C CA . LYS B 1 255 ? -11.984 -12.469 -0.38 1 98.38 255 LYS B CA 1
ATOM 3930 C C . LYS B 1 255 ? -10.742 -12.031 -1.158 1 98.38 255 LYS B C 1
ATOM 3932 O O . LYS B 1 255 ? -9.617 -12.164 -0.673 1 98.38 255 LYS B O 1
ATOM 3937 N N . VAL B 1 256 ? -11 -11.5 -2.334 1 98.75 256 VAL B N 1
ATOM 3938 C CA . VAL B 1 256 ? -9.891 -11.031 -3.166 1 98.75 256 VAL B CA 1
ATOM 3939 C C . VAL B 1 256 ? -9.148 -9.898 -2.459 1 98.75 256 VAL B C 1
ATOM 3941 O O . VAL B 1 256 ? -7.926 -9.938 -2.328 1 98.75 256 VAL B O 1
ATOM 3944 N N . MET B 1 257 ? -9.906 -8.938 -1.946 1 98.38 257 MET B N 1
ATOM 3945 C CA . MET B 1 257 ? -9.289 -7.785 -1.299 1 98.38 257 MET B CA 1
ATOM 3946 C C . MET B 1 257 ? -8.57 -8.195 -0.019 1 98.38 257 MET B C 1
ATOM 3948 O O . MET B 1 257 ? -7.48 -7.699 0.272 1 98.38 257 MET B O 1
ATOM 3952 N N . SER B 1 258 ? -9.18 -9.086 0.745 1 98.12 258 SER B N 1
ATOM 3953 C CA . SER B 1 258 ? -8.562 -9.555 1.98 1 98.12 258 SER B CA 1
ATOM 3954 C C . SER B 1 258 ? -7.227 -10.234 1.706 1 98.12 258 SER B C 1
ATOM 3956 O O . SER B 1 258 ? -6.242 -9.984 2.404 1 98.12 258 SER B O 1
ATOM 3958 N N . MET B 1 259 ? -7.199 -11.047 0.713 1 98.5 259 MET B N 1
ATOM 3959 C CA . MET B 1 259 ? -5.949 -11.719 0.368 1 98.5 259 MET B CA 1
ATOM 3960 C C . MET B 1 259 ? -4.875 -10.711 -0.021 1 98.5 259 MET B C 1
ATOM 3962 O O . MET B 1 259 ? -3.744 -10.781 0.464 1 98.5 259 MET B O 1
ATOM 3966 N N . LEU B 1 260 ? -5.223 -9.75 -0.807 1 98.5 260 LEU B N 1
ATOM 3967 C CA . LEU B 1 260 ? -4.254 -8.781 -1.292 1 98.5 260 LEU B CA 1
ATOM 3968 C C . LEU B 1 260 ? -3.791 -7.863 -0.162 1 98.5 260 LEU B C 1
ATOM 3970 O O . LEU B 1 260 ? -2.596 -7.594 -0.026 1 98.5 260 LEU B O 1
ATOM 3974 N N . SER B 1 261 ? -4.723 -7.426 0.698 1 98.12 261 SER B N 1
ATOM 3975 C CA . SER B 1 261 ? -4.41 -6.484 1.766 1 98.12 261 SER B CA 1
ATOM 3976 C C . SER B 1 261 ? -3.729 -7.18 2.939 1 98.12 261 SER B C 1
ATOM 3978 O O . SER B 1 261 ? -3.137 -6.523 3.799 1 98.12 261 SER B O 1
ATOM 3980 N N . ASP B 1 262 ? -3.75 -8.531 2.977 1 97.5 262 ASP B N 1
ATOM 3981 C CA . ASP B 1 262 ? -3.094 -9.281 4.039 1 97.5 262 ASP B CA 1
ATOM 3982 C C . ASP B 1 262 ? -1.729 -9.797 3.588 1 97.5 262 ASP B C 1
ATOM 3984 O O . ASP B 1 262 ? -0.992 -10.398 4.375 1 97.5 262 ASP B O 1
ATOM 3988 N N . THR B 1 263 ? -1.408 -9.547 2.348 1 97.56 263 THR B N 1
ATOM 3989 C CA . THR B 1 263 ? -0.154 -10.078 1.823 1 97.56 263 THR B CA 1
ATOM 3990 C C . THR B 1 263 ? 0.674 -8.969 1.18 1 97.56 263 THR B C 1
ATOM 3992 O O . THR B 1 263 ? 1.32 -8.188 1.877 1 97.56 263 THR B O 1
ATOM 3995 N N . ILE B 1 264 ? 0.453 -8.656 -0.124 1 96.81 264 ILE B N 1
ATOM 3996 C CA . ILE B 1 264 ? 1.401 -7.816 -0.851 1 96.81 264 ILE B CA 1
ATOM 3997 C C . ILE B 1 264 ? 1.057 -6.344 -0.642 1 96.81 264 ILE B C 1
ATOM 3999 O O . ILE B 1 264 ? 1.9 -5.469 -0.844 1 96.81 264 ILE B O 1
ATOM 4003 N N . PHE B 1 265 ? -0.14 -6.059 -0.215 1 98.31 265 PHE B N 1
ATOM 4004 C CA . PHE B 1 265 ? -0.58 -4.699 0.077 1 98.31 265 PHE B CA 1
ATOM 4005 C C . PHE B 1 265 ? -0.998 -4.566 1.537 1 98.31 265 PHE B C 1
ATOM 4007 O O . PHE B 1 265 ? -2.012 -3.938 1.844 1 98.31 265 PHE B O 1
ATOM 4014 N N . ASP B 1 266 ? -0.211 -5.242 2.395 1 97.62 266 ASP B N 1
ATOM 4015 C CA . ASP B 1 266 ? -0.477 -5.23 3.83 1 97.62 266 ASP B CA 1
ATOM 4016 C C . ASP B 1 266 ? -0.078 -3.893 4.453 1 97.62 266 ASP B C 1
ATOM 4018 O O . ASP B 1 266 ? 1.009 -3.768 5.02 1 97.62 266 ASP B O 1
ATOM 4022 N N . CYS B 1 267 ? -1.022 -2.877 4.367 1 96.88 267 CYS B N 1
ATOM 4023 C CA . CYS B 1 267 ? -0.789 -1.553 4.934 1 96.88 267 CYS B CA 1
ATOM 4024 C C . CYS B 1 267 ? -2.105 -0.862 5.27 1 96.88 267 CYS B C 1
ATOM 4026 O O . CYS B 1 267 ? -3.176 -1.35 4.902 1 96.88 267 CYS B O 1
ATOM 4028 N N . LEU B 1 268 ? -2.002 0.221 5.898 1 94.06 268 LEU B N 1
ATOM 4029 C CA . LEU B 1 268 ? -3.148 0.954 6.426 1 94.06 268 LEU B CA 1
ATOM 4030 C C . LEU B 1 268 ? -4.125 1.31 5.309 1 94.06 268 LEU B C 1
ATOM 4032 O O . LEU B 1 268 ? -5.332 1.111 5.449 1 94.06 268 LEU B O 1
ATOM 4036 N N . ILE B 1 269 ? -3.666 1.727 4.188 1 95.94 269 ILE B N 1
ATOM 4037 C CA . ILE B 1 269 ? -4.504 2.305 3.141 1 95.94 269 ILE B CA 1
ATOM 4038 C C . ILE B 1 269 ? -5.301 1.202 2.447 1 95.94 269 ILE B C 1
ATOM 4040 O O . ILE B 1 269 ? -6.465 1.397 2.098 1 95.94 269 ILE B O 1
ATOM 4044 N N . TYR B 1 270 ? -4.758 0.045 2.322 1 96.94 270 TYR B N 1
ATOM 4045 C CA . TYR B 1 270 ? -5.434 -1.017 1.587 1 96.94 270 TYR B CA 1
ATOM 4046 C C . TYR B 1 270 ? -6.32 -1.843 2.512 1 96.94 270 TYR B C 1
ATOM 4048 O O . TYR B 1 270 ? -7.16 -2.615 2.049 1 96.94 270 TYR B O 1
ATOM 4056 N N . LYS B 1 271 ? -6.168 -1.766 3.809 1 92 271 LYS B N 1
ATOM 4057 C CA . LYS B 1 271 ? -7.031 -2.443 4.77 1 92 271 LYS B CA 1
ATOM 4058 C C . LYS B 1 271 ? -8.258 -1.594 5.102 1 92 271 LYS B C 1
ATOM 4060 O O . LYS B 1 271 ? -9.266 -2.109 5.59 1 92 271 LYS B O 1
ATOM 4065 N N . GLY B 1 272 ? -8.195 -0.384 4.688 1 77.44 272 GLY B N 1
ATOM 4066 C CA . GLY B 1 272 ? -9.305 0.506 4.977 1 77.44 272 GLY B CA 1
ATOM 4067 C C . GLY B 1 272 ? -9.227 1.139 6.352 1 77.44 272 GLY B C 1
ATOM 4068 O O . GLY B 1 272 ? -8.695 0.538 7.285 1 77.44 272 GLY B O 1
#

Radius of gyration: 30.53 Å; Cα contacts (8 Å, |Δi|>4): 961; chains: 2; bounding box: 63×89×80 Å

Solvent-accessible surface area (backbone atoms only — not comparable to full-atom values): 29340 Å² total; per-residue (Å²): 140,83,85,78,73,84,82,76,75,82,82,70,77,82,73,70,77,79,70,85,78,82,79,80,78,79,82,79,81,77,81,77,76,80,74,79,74,73,84,69,78,76,72,74,64,75,62,74,64,71,71,70,80,60,61,32,32,30,38,37,27,31,51,68,55,27,37,27,39,51,55,29,38,47,74,67,58,36,50,38,34,35,34,46,97,79,40,58,64,43,47,50,55,40,34,75,73,67,36,41,78,51,92,56,67,59,56,42,20,81,62,31,47,32,36,36,35,40,45,88,36,54,68,58,47,50,54,50,44,67,53,33,57,83,36,44,42,69,73,22,33,38,39,36,36,34,71,40,56,33,66,56,35,40,53,50,32,52,61,30,47,76,55,48,22,33,41,30,22,32,19,68,56,65,52,45,68,31,26,61,67,30,58,14,38,29,28,26,5,11,60,42,65,68,44,48,61,63,43,46,65,61,51,48,48,26,16,66,46,75,44,79,68,33,67,74,33,18,18,41,8,28,45,50,50,49,31,50,50,51,43,51,52,50,49,54,53,42,49,53,53,31,38,49,52,34,41,76,70,73,41,62,45,67,61,53,47,49,54,42,25,70,52,57,40,34,25,54,68,63,65,102,141,86,86,77,75,79,85,74,76,83,81,72,78,82,73,71,78,80,70,84,78,82,77,81,78,80,82,78,82,78,81,77,74,81,72,81,72,74,84,70,80,76,71,73,65,77,62,74,64,71,72,69,80,60,61,31,32,31,40,38,28,30,52,67,55,28,37,26,40,50,53,29,38,47,73,67,59,35,48,38,34,34,34,46,96,79,42,60,66,43,47,50,5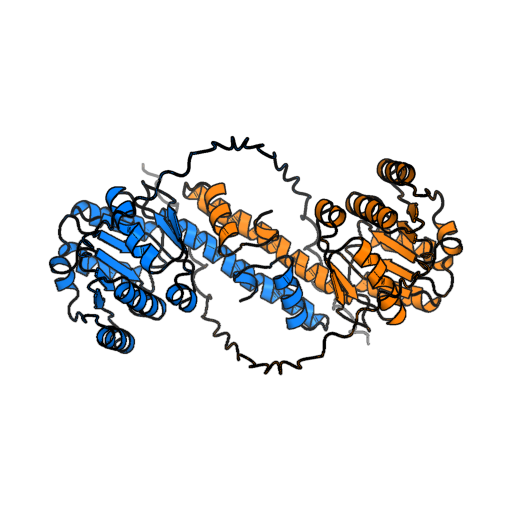6,40,34,76,72,67,34,42,77,51,91,57,71,59,55,42,20,83,63,31,46,32,36,38,36,40,45,89,35,55,67,58,47,51,55,52,44,67,53,33,59,82,35,44,43,68,72,23,33,38,40,35,35,34,71,39,56,32,66,56,34,40,51,48,32,53,62,29,47,76,55,48,21,33,40,31,21,32,18,67,55,65,52,45,69,31,25,60,68,30,58,14,39,30,27,25,6,12,62,41,67,67,44,48,61,63,44,47,66,62,51,48,45,26,17,65,45,74,45,79,68,31,67,75,33,18,18,41,9,28,46,52,49,50,31,52,50,50,43,52,51,49,48,54,53,43,50,54,53,32,39,49,53,34,41,75,70,73,41,60,46,66,61,55,47,48,53,42,24,70,50,57,39,34,25,54,68,61,64,102

pLDDT: mean 83.79, std 27.18, range [20.64, 98.94]

InterPro domains:
  IPR006115 6-phosphogluconate dehydrogenase, NADP-binding [PF03446] (57-211)
  IPR008927 6-phosphogluconate dehydrogenase-like, C-terminal domain superfamily [SSF48179] (217-270)
  IPR013328 6-phosphogluconate dehydrogenase, domain 2 [G3DSA:1.10.1040.10] (216-272)
  IPR036291 NAD(P)-binding domain superfamily [SSF51735] (56-211)

Foldseek 3Di:
DCPPDDPPDDPPDPPPDPPDPPPPPDPPPPPPPPPPPDPPDPPPPVPPVVPPQDWAEEEEDQDLQSLLLLLLCVVVPHAYEYDYPPCPPSNVVSVVVPHHYDPALLCCQVGTQEYEYADAELVVVVVSLVRHLVSHAANGAYEYQYQYALVSQQVSCVSNVVRNYFYKYWHWDDDSVCQNVQAIETEIEGQAPVNVVVCFVSSSSRHVYYHYDYNRGRSRRSVVVVVVVVVLVVLVVVLVVVLVVCVVVPHDSVVVLCVCCVPVVVDDSSVD/DCPPDDPPDDPPDPPPDPPDPPPPPDPPPPPPDPPPPDPPDPPPPVPPVVPPQDWAEEEEDQDLQSLLLLLLCVVVPHAYEYDYPPCPPSNVVSVVVPHHYDPALLCCQVGTQEYEYADAELVVVVVSLVRHLVSHAANGAYEYQYQYALVSQQVSQVSNVVRNYFYKYWHWDDDSVCQNVQAIETEIEGQAPVNVVVCFVSSSSRHVYYHYDYNRGRSRRSVVVVVVVVVLVVLVVVLVVVLVVCVVVPHDSVVVLCVCCVPVVVDDSSVD

Nearest PDB structures (foldseek):
  4gbj-assembly2_C  TM=9.288E-01  e=3.256E-22  Dyadobacter fermentans DSM 18053
  5y8k-assembly1_B  TM=9.117E-01  e=4.257E-20  Mycobacterium tuberculosis H37Rv
  3qha-assembly1_A  TM=9.558E-01  e=7.457E-19  Mycobacterium avium 104
  2cvz-assembly1_B  TM=9.463E-01  e=2.402E-17  Thermus thermophilus HB8
  3l6d-assembly1_A  TM=8.329E-01  e=1.815E-15  Pseudomonas putida KT2440